Protein AF-A0A0G1RWK1-F1 (afdb_monomer_lite)

Foldseek 3Di:
DDDDDDDDDDDDDDDDDDDDPQVLLQVQLCCLPPVVCVQLVVADPVCSVVSVVLSVVLVVLCVVLVQDSVLSSDPVSVVVSCPPPDPVSVVVNVVSSVQNSCCSVVSHGDPPCDPLNVVCCVQQVLVVQVVVLVVVCVVLVQKDFQPVVVCPVVVVVVVVVVVVVPPDDDDDDDDDDDDDDDQQRMFGQAPVRDTFHAQDSSLVSVVCVVCVVVCVQVSLQQLRYKFKFQLRYQVVSLVVSLQVLCVVVVLPPDQAAQVVPVPDDDDLSQQKAFQWLAFDLPDGRNHHDSVVVLVVCVVVVPSRRSIWIWGAGDDPPDSAAGDAAFLDPPPPCSGPDDGWHAWAFLRVVSVLQVDCPHSCDLWDFADPRNVSRRQSRRCVGPVDGHQELPPVTHAKAWRSRMWGCCPPNSTIWIWIWHDDPSYIHTHTHGRHDGDSRYTTTIIHTD

Organism: NCBI:txid1619001

pLDDT: mean 76.54, std 19.72, range [26.8, 97.94]

Sequence (446 aa):
MSLFRSSLESSPSAIPAEVGGQRTSANLSEAIMDSVSSVRDSLPKEHRTHFETLRQEIIDFTKAHGIPKESLGSPDLLREATKKLSTQDLERLALLLERFEHLLTHKEPRREKSEALEYADEWYNLSERYAFQMNFLKTLGIYFLHERNKTFNERIANLKNLLGSLLPFGKKKREVPSASESMEDFFLLDVLGRKYSVPTLEQIAARLFERREELETKHDQGFTHLLFVPFAVETDLFMLAFGKFLQDRDMEKTLVSPVAYASTTRSVMSRLRYFPQSFDAKGGDRGKDKMDILKELSEQASSFLGWRILLLQTPHGQKRGFRGISKDGDQKKSFTRPELEVGKTPSEYLSLQRDETSPYDGESSMVLEDWICAFMIHYMETRSCLDDMESGGNAASYLTGVSLPGDFTGSQMVIAVKYAHQDIFFYCHSPHHKDEQIGARFVVEV

Secondary structure (DSSP, 8-state):
-------------------SSSSHHHHHHHHHHT-HHHHHHTS-GGGHHHHHHHHHHHHHHHHHTT--GGGGG-HHHHHHHHTTS-HHHHHHHHHHHHHHHHHHHHSS---PPPHHHHHHHHHH-HHHHHHHHHHHHHHHT-SEEGGGGGGHHHHHHHHHHHHTT-SS----PPP-------GGGEEEE-TT--EEEPPPHHHHHHHHHHTHHHHHHHHHTTEEEEEEE-TTS-HHHHHHHHHHHHHTTT--S-EE-GGGG--SSS-GGGG-EES-S---TTTS---B-HHHHHHHHHHTT-TTTT-EEEEEEPPTT-SSS-PPPBSSTTS---SSS---BS---HHHHHHTTT-TTSTTTT-EE--HHHHHHHHHHHHHHHSSPTTBTTSSSBPEEEEEEEEE--TTTSSPEEEEEEEETTEEEEEEE-TT---TTEEE-EEEE-

Structure (mmCIF, N/CA/C/O backbone):
data_AF-A0A0G1RWK1-F1
#
_entry.id   AF-A0A0G1RWK1-F1
#
loop_
_atom_site.group_PDB
_atom_site.id
_atom_site.type_symbol
_atom_site.label_atom_id
_atom_site.label_alt_id
_atom_site.label_comp_id
_atom_site.label_asym_id
_atom_site.label_entity_id
_atom_site.label_seq_id
_atom_site.pdbx_PDB_ins_code
_atom_site.Cartn_x
_atom_site.Cartn_y
_atom_site.Cartn_z
_atom_site.occupancy
_atom_site.B_iso_or_equiv
_atom_site.auth_seq_id
_atom_site.auth_comp_id
_atom_site.auth_asym_id
_atom_site.auth_atom_id
_atom_site.pdbx_PDB_model_num
ATOM 1 N N . MET A 1 1 ? -15.289 -66.095 73.369 1.00 37.22 1 MET A N 1
ATOM 2 C CA . MET A 1 1 ? -14.407 -64.908 73.303 1.00 37.22 1 MET A CA 1
ATOM 3 C C . MET A 1 1 ? -15.141 -63.908 72.402 1.00 37.22 1 MET A C 1
ATOM 5 O O . MET A 1 1 ? -15.491 -64.328 71.312 1.00 37.22 1 MET A O 1
ATOM 9 N N . SER A 1 2 ? -15.651 -62.741 72.838 1.00 26.94 2 SER A N 1
ATOM 10 C CA . SER A 1 2 ? -14.989 -61.624 73.568 1.00 26.94 2 SER A CA 1
ATOM 11 C C . SER A 1 2 ? -13.740 -61.154 72.803 1.00 26.94 2 SER A C 1
ATOM 13 O O . SER A 1 2 ? -12.912 -62.012 72.540 1.00 26.94 2 SER A O 1
ATOM 15 N N . LEU A 1 3 ? -13.477 -59.898 72.417 1.00 29.84 3 LEU A N 1
ATOM 16 C CA . LEU A 1 3 ? -14.094 -58.560 72.594 1.00 29.84 3 LEU A CA 1
ATOM 17 C C . LEU A 1 3 ? -13.882 -57.748 71.265 1.00 29.84 3 LEU A C 1
ATOM 19 O O . LEU A 1 3 ? -13.177 -58.244 70.393 1.00 29.84 3 LEU A O 1
ATOM 23 N N . PHE A 1 4 ? -14.398 -56.535 70.990 1.00 31.11 4 PHE A N 1
ATOM 24 C CA . PHE A 1 4 ? -15.187 -55.586 71.801 1.00 31.11 4 PHE A CA 1
ATOM 25 C C . PHE A 1 4 ? -16.308 -54.848 70.993 1.00 31.11 4 PHE A C 1
ATOM 27 O O . PHE A 1 4 ? -17.211 -55.508 70.488 1.00 31.11 4 PHE A O 1
ATOM 34 N N . ARG A 1 5 ? -16.330 -53.496 70.973 1.00 28.97 5 ARG A N 1
ATOM 35 C CA . ARG A 1 5 ? -17.403 -52.552 70.572 1.00 28.97 5 ARG A CA 1
ATOM 36 C C . ARG A 1 5 ? -16.883 -51.091 70.686 1.00 28.97 5 ARG A C 1
ATOM 38 O O . ARG A 1 5 ? -16.093 -50.844 71.589 1.00 28.97 5 ARG A O 1
ATOM 45 N N . SER A 1 6 ? -17.475 -50.141 69.938 1.00 29.56 6 SER A N 1
ATOM 46 C CA . SER A 1 6 ? -17.507 -48.662 70.179 1.00 29.56 6 SER A CA 1
ATOM 47 C C . SER A 1 6 ? -16.246 -47.818 69.856 1.00 29.56 6 SER A C 1
ATOM 49 O O . SER A 1 6 ? -15.143 -48.335 69.960 1.00 29.56 6 SER A O 1
ATOM 51 N N . SER A 1 7 ? -16.329 -46.525 69.475 1.00 29.58 7 SER A N 1
ATOM 52 C CA . SER A 1 7 ? -17.454 -45.556 69.555 1.00 29.58 7 SER A CA 1
ATOM 53 C C . SER A 1 7 ? -17.496 -44.466 68.455 1.00 29.58 7 SER A C 1
ATOM 55 O O . SER A 1 7 ? -16.452 -44.032 67.994 1.00 29.58 7 SER A O 1
ATOM 57 N N . LEU A 1 8 ? -18.721 -44.000 68.149 1.00 31.70 8 LEU A N 1
ATOM 58 C CA . LEU A 1 8 ? -19.184 -42.612 67.881 1.00 31.70 8 LEU A CA 1
ATOM 59 C C . LEU A 1 8 ? -18.232 -41.562 67.254 1.00 31.70 8 LEU A C 1
ATOM 61 O O . LEU A 1 8 ? -17.250 -41.198 67.886 1.00 31.70 8 LEU A O 1
ATOM 65 N N . GLU A 1 9 ? -18.664 -40.918 66.154 1.00 26.88 9 GLU A N 1
ATOM 66 C CA . GLU A 1 9 ? -19.095 -39.495 66.156 1.00 26.88 9 GLU A CA 1
ATOM 67 C C . GLU A 1 9 ? -19.839 -39.089 64.852 1.00 26.88 9 GLU A C 1
ATOM 69 O O . GLU A 1 9 ? -20.185 -39.951 64.044 1.00 26.88 9 GLU A O 1
ATOM 74 N N . SER A 1 10 ? -20.237 -37.815 64.733 1.00 26.80 10 SER A N 1
ATOM 75 C CA . SER A 1 10 ? -21.417 -37.310 63.999 1.00 26.80 10 SER A CA 1
ATOM 76 C C . SER A 1 10 ? -21.274 -36.964 62.501 1.00 26.80 10 SER A C 1
ATOM 78 O O . SER A 1 10 ? -20.218 -36.561 62.025 1.00 26.80 10 SER A O 1
ATOM 80 N N . SER A 1 11 ? -22.414 -36.989 61.794 1.00 29.75 11 SER A N 1
ATOM 81 C CA . SER A 1 11 ? -22.696 -36.320 60.501 1.00 29.75 11 SER A CA 1
ATOM 82 C C . SER A 1 11 ? -22.632 -34.772 60.598 1.00 29.75 11 SER A C 1
ATOM 84 O O . SER A 1 11 ? -22.512 -34.267 61.716 1.00 29.75 11 SER A O 1
ATOM 86 N N . PRO A 1 12 ? -22.879 -33.982 59.520 1.00 47.47 12 PRO A N 1
ATOM 87 C CA . PRO A 1 12 ? -22.968 -34.303 58.083 1.00 47.47 12 PRO A CA 1
ATOM 88 C C . PRO A 1 12 ? -22.098 -33.377 57.184 1.00 47.47 12 PRO A C 1
ATOM 90 O O . PRO A 1 12 ? -21.631 -32.331 57.621 1.00 47.47 12 PRO A O 1
ATOM 93 N N . SER A 1 13 ? -21.975 -33.677 55.885 1.00 27.91 13 SER A N 1
ATOM 94 C CA . SER A 1 13 ? -21.728 -32.644 54.857 1.00 27.91 13 SER A CA 1
ATOM 95 C C . SER A 1 13 ? -22.240 -33.094 53.484 1.00 27.91 13 SER A C 1
ATOM 97 O O . SER A 1 13 ? -22.398 -34.291 53.246 1.00 27.91 13 SER A O 1
ATOM 99 N N . ALA A 1 14 ? -22.559 -32.142 52.607 1.00 30.50 14 ALA A N 1
ATOM 100 C CA . ALA A 1 14 ? -23.349 -32.356 51.396 1.00 30.50 14 ALA A CA 1
ATOM 101 C C . ALA A 1 14 ? -22.832 -31.523 50.205 1.00 30.50 14 ALA A C 1
ATOM 103 O O . ALA A 1 14 ? -22.199 -30.496 50.432 1.00 30.50 14 ALA A O 1
ATOM 104 N N . ILE A 1 15 ? -23.256 -31.905 48.981 1.00 34.19 15 ILE A N 1
ATOM 105 C CA . ILE A 1 15 ? -23.382 -31.043 47.772 1.00 34.19 15 ILE A CA 1
ATOM 106 C C . ILE A 1 15 ? -22.037 -30.662 47.072 1.00 34.19 15 ILE A C 1
ATOM 108 O O . ILE A 1 15 ? -21.064 -30.357 47.753 1.00 34.19 15 ILE A O 1
ATOM 112 N N . PRO A 1 16 ? -21.950 -30.576 45.717 1.00 42.72 16 PRO A N 1
ATOM 113 C CA . PRO A 1 16 ? -22.636 -31.344 44.662 1.00 42.72 16 PRO A CA 1
ATOM 114 C C . PRO A 1 16 ? -21.726 -31.625 43.421 1.00 42.72 16 PRO A C 1
ATOM 116 O O . PRO A 1 16 ? -20.505 -31.499 43.471 1.00 42.72 16 PRO A O 1
ATOM 119 N N . ALA A 1 17 ? -22.343 -31.957 42.281 1.00 37.06 17 ALA A N 1
ATOM 120 C CA . ALA A 1 17 ? -21.730 -31.995 40.949 1.00 37.06 17 ALA A CA 1
ATOM 121 C C . ALA A 1 17 ? -21.925 -30.680 40.142 1.00 37.06 17 ALA A C 1
ATOM 123 O O . ALA A 1 17 ? -22.634 -29.779 40.579 1.00 37.06 17 ALA A O 1
ATOM 124 N N . GLU A 1 18 ? -21.302 -30.630 38.955 1.00 42.88 18 GLU A N 1
ATOM 125 C CA . GLU A 1 18 ? -21.650 -29.838 37.751 1.00 42.88 18 GLU A CA 1
ATOM 126 C C . GLU A 1 18 ? -22.002 -28.336 37.875 1.00 42.88 18 GLU A C 1
ATOM 128 O O . GLU A 1 18 ? -23.129 -27.961 38.180 1.00 42.88 18 GLU A O 1
ATOM 133 N N . VAL A 1 19 ? -21.089 -27.457 37.425 1.00 36.59 19 VAL A N 1
ATOM 134 C CA . VAL A 1 19 ? -21.433 -26.103 36.933 1.00 36.59 19 VAL A CA 1
ATOM 135 C C . VAL A 1 19 ? -20.525 -25.724 35.756 1.00 36.59 19 VAL A C 1
ATOM 137 O O . VAL A 1 19 ? -19.339 -25.474 35.957 1.00 36.59 19 VAL A O 1
ATOM 140 N N . GLY A 1 20 ? -21.078 -25.642 34.538 1.00 32.88 20 GLY A N 1
ATOM 141 C CA . GLY A 1 20 ? -20.310 -25.292 33.327 1.00 32.88 20 GLY A CA 1
ATOM 142 C C . GLY A 1 20 ? -20.990 -24.357 32.315 1.00 32.88 20 GLY A C 1
ATOM 143 O O . GLY A 1 20 ? -20.284 -23.687 31.572 1.00 32.88 20 GLY A O 1
ATOM 144 N N . GLY A 1 21 ? -22.328 -24.266 32.288 1.00 31.77 21 GLY A N 1
ATOM 145 C CA . GLY A 1 21 ? -23.060 -23.548 31.223 1.00 31.77 21 GLY A CA 1
ATOM 146 C C . GLY A 1 21 ? -24.027 -22.442 31.665 1.00 31.77 21 GLY A C 1
ATOM 147 O O . GLY A 1 21 ? -24.703 -21.872 30.820 1.00 31.77 21 GLY A O 1
ATOM 148 N N . GLN A 1 22 ? -24.134 -22.144 32.966 1.00 38.53 22 GLN A N 1
ATOM 149 C CA . GLN A 1 22 ? -25.259 -21.366 33.523 1.00 38.53 22 GLN A CA 1
ATOM 150 C C . GLN A 1 22 ? -24.870 -20.031 34.194 1.00 38.53 22 GLN A C 1
ATOM 152 O O . GLN A 1 22 ? -25.701 -19.413 34.852 1.00 38.53 22 GLN A O 1
ATOM 157 N N . ARG A 1 23 ? -23.607 -19.589 34.079 1.00 44.41 23 ARG A N 1
ATOM 158 C CA . ARG A 1 23 ? -23.074 -18.443 34.852 1.00 44.41 23 ARG A CA 1
ATOM 159 C C . ARG A 1 23 ? -23.030 -17.092 34.126 1.00 44.41 23 ARG A C 1
ATOM 161 O O . ARG A 1 23 ? -22.941 -16.077 34.805 1.00 44.41 23 ARG A O 1
ATOM 168 N N . THR A 1 24 ? -23.092 -17.038 32.795 1.00 51.19 24 THR A N 1
ATOM 169 C CA . THR A 1 24 ? -22.916 -15.772 32.051 1.00 51.19 24 THR A CA 1
ATOM 170 C C . THR A 1 24 ? -24.090 -14.806 32.232 1.00 51.19 24 THR A C 1
ATOM 172 O O . THR A 1 24 ? -23.869 -13.656 32.605 1.00 51.19 24 THR A O 1
ATOM 175 N N . SER A 1 25 ? -25.338 -15.266 32.081 1.00 50.44 25 SER A N 1
ATOM 176 C CA . SER A 1 25 ? -26.524 -14.405 32.255 1.00 50.44 25 SER A CA 1
ATOM 177 C C . SER A 1 25 ? -26.704 -13.912 33.695 1.00 50.44 25 SER A C 1
ATOM 179 O O . SER A 1 25 ? -27.072 -12.759 33.904 1.00 50.44 25 SER A O 1
ATOM 181 N N . ALA A 1 26 ? -26.388 -14.750 34.690 1.00 53.44 26 ALA A N 1
ATOM 182 C CA . ALA A 1 26 ? -26.468 -14.387 36.105 1.00 53.44 26 ALA A CA 1
ATOM 183 C C . ALA A 1 26 ? -25.524 -13.219 36.448 1.00 53.44 26 ALA A C 1
ATOM 185 O O . ALA A 1 26 ? -25.958 -12.230 37.046 1.00 53.44 26 ALA A O 1
ATOM 186 N N . ASN A 1 27 ? -24.270 -13.291 35.983 1.00 63.22 27 ASN A N 1
ATOM 187 C CA . ASN A 1 27 ? -23.282 -12.222 36.143 1.00 63.22 27 ASN A CA 1
ATOM 188 C C . ASN A 1 27 ? -23.735 -10.911 35.472 1.00 63.22 27 ASN A C 1
ATOM 190 O O . ASN A 1 27 ? -23.476 -9.831 36.002 1.00 63.22 27 ASN A O 1
ATOM 194 N N . LEU A 1 28 ? -24.424 -10.997 34.326 1.00 64.12 28 LEU A N 1
ATOM 195 C CA . LEU A 1 28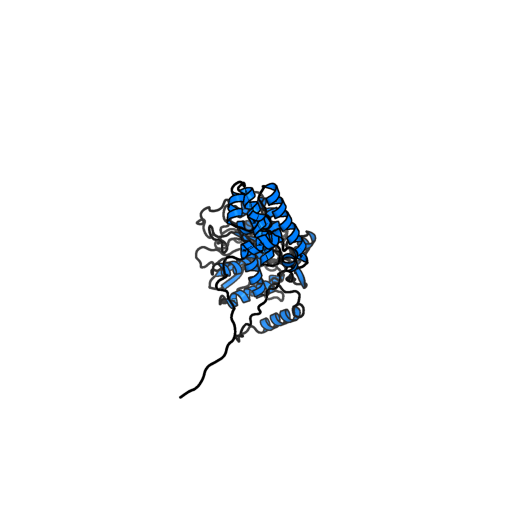 ? -24.951 -9.835 33.607 1.00 64.12 28 LEU A CA 1
ATOM 196 C C . LEU A 1 28 ? -26.038 -9.119 34.426 1.00 64.12 28 LEU A C 1
ATOM 198 O O . LEU A 1 28 ? -25.948 -7.909 34.634 1.00 64.12 28 LEU A O 1
ATOM 202 N N . SER A 1 29 ? -27.019 -9.856 34.967 1.00 65.19 29 SER A N 1
ATOM 203 C CA . SER A 1 29 ? -28.018 -9.274 35.877 1.00 65.19 29 SER A CA 1
ATOM 204 C C . SER A 1 29 ? -27.398 -8.677 37.130 1.00 65.19 29 SER A C 1
ATOM 206 O O . SER A 1 29 ? -27.769 -7.574 37.519 1.00 65.19 29 SER A O 1
ATOM 208 N N . GLU A 1 30 ? -26.455 -9.379 37.759 1.00 68.56 30 GLU A N 1
ATOM 209 C CA . GLU A 1 30 ? -25.844 -8.931 39.008 1.00 68.56 30 GLU A CA 1
ATOM 210 C C . GLU A 1 30 ? -25.069 -7.610 38.818 1.00 68.56 30 GLU A C 1
ATOM 212 O O . GLU A 1 30 ? -25.169 -6.706 39.654 1.00 68.56 30 GLU A O 1
ATOM 217 N N . ALA A 1 31 ? -24.371 -7.469 37.684 1.00 65.69 31 ALA A N 1
ATOM 218 C CA . ALA A 1 31 ? -23.640 -6.265 37.295 1.00 65.69 31 ALA A CA 1
ATOM 219 C C . ALA A 1 31 ? -24.547 -5.074 36.922 1.00 65.69 31 ALA A C 1
ATOM 221 O O . ALA A 1 31 ? -24.179 -3.922 37.160 1.00 65.69 31 ALA A O 1
ATOM 222 N N . ILE A 1 32 ? -25.722 -5.328 36.333 1.00 67.94 32 ILE A N 1
ATOM 223 C CA . ILE A 1 32 ? -26.672 -4.272 35.947 1.00 67.94 32 ILE A CA 1
ATOM 224 C C . ILE A 1 32 ? -27.522 -3.827 37.146 1.00 67.94 32 ILE A C 1
ATOM 226 O O . ILE A 1 32 ? -27.751 -2.626 37.318 1.00 67.94 32 ILE A O 1
ATOM 230 N N . MET A 1 33 ? -27.977 -4.763 37.980 1.00 65.56 33 MET A N 1
ATOM 231 C CA . MET A 1 33 ? -28.995 -4.514 39.004 1.00 65.56 33 MET A CA 1
ATOM 232 C C . MET A 1 33 ? -28.402 -3.982 40.316 1.00 65.56 33 MET A C 1
ATOM 234 O O . MET A 1 33 ? -28.558 -2.790 40.586 1.00 65.56 33 MET A O 1
ATOM 238 N N . ASP A 1 34 ? -27.699 -4.821 41.092 1.00 57.94 34 ASP A N 1
ATOM 239 C CA . ASP A 1 34 ? -27.530 -4.587 42.540 1.00 57.94 34 ASP A CA 1
ATOM 240 C C . ASP A 1 34 ? -26.094 -4.722 43.104 1.00 57.94 34 ASP A C 1
ATOM 242 O O . ASP A 1 34 ? -25.766 -4.048 44.080 1.00 57.94 34 ASP A O 1
ATOM 246 N N . SER A 1 35 ? -25.189 -5.516 42.513 1.00 54.22 35 SER A N 1
ATOM 247 C CA . SER A 1 35 ? -23.839 -5.785 43.079 1.00 54.22 35 SER A CA 1
ATOM 248 C C . SER A 1 35 ? -22.763 -4.856 42.493 1.00 54.22 35 SER A C 1
ATOM 250 O O . SER A 1 35 ? -21.649 -5.257 42.150 1.00 54.22 35 SER A O 1
ATOM 252 N N . VAL A 1 36 ? -23.114 -3.576 42.332 1.00 63.34 36 VAL A N 1
ATOM 253 C CA . VAL A 1 36 ? -22.381 -2.618 41.481 1.00 63.34 36 VAL A CA 1
ATOM 254 C C . VAL A 1 36 ? -20.925 -2.422 41.920 1.00 63.34 36 VAL A C 1
ATOM 256 O O . VAL A 1 36 ? -20.041 -2.307 41.075 1.00 63.34 36 VAL A O 1
ATOM 259 N N . SER A 1 37 ? -20.645 -2.405 43.228 1.00 68.06 37 SER A N 1
ATOM 260 C CA . SER A 1 37 ? -19.290 -2.170 43.743 1.00 68.06 37 SER A CA 1
ATOM 261 C C . SER A 1 37 ? -18.316 -3.283 43.363 1.00 68.06 37 SER A C 1
ATOM 263 O O . SER A 1 37 ? -17.265 -2.983 42.812 1.00 68.06 37 SER A O 1
ATOM 265 N N . SER A 1 38 ? -18.655 -4.554 43.592 1.00 78.25 38 SER A N 1
ATOM 266 C CA . SER A 1 38 ? -17.736 -5.681 43.370 1.00 78.25 38 SER A CA 1
ATOM 267 C C . SER A 1 38 ? -17.319 -5.807 41.898 1.00 78.25 38 SER A C 1
ATOM 269 O O . SER A 1 38 ? -16.130 -5.923 41.586 1.00 78.25 38 SER A O 1
ATOM 271 N N . VAL A 1 39 ? -18.285 -5.698 40.982 1.00 82.00 39 VAL A N 1
ATOM 272 C CA . VAL A 1 39 ? -18.059 -5.827 39.539 1.00 82.00 39 VAL A CA 1
ATOM 273 C C . VAL A 1 39 ? -17.302 -4.619 38.989 1.00 82.00 39 VAL A C 1
ATOM 275 O O . VAL A 1 39 ? -16.271 -4.798 38.337 1.00 82.00 39 VAL A O 1
ATOM 278 N N . ARG A 1 40 ? -17.743 -3.393 39.301 1.00 85.25 40 ARG A N 1
ATOM 279 C CA . ARG A 1 40 ? -17.059 -2.155 38.893 1.00 85.25 40 ARG A CA 1
ATOM 280 C C . ARG A 1 40 ? -15.654 -2.068 39.479 1.00 85.25 40 ARG A C 1
ATOM 282 O O . ARG A 1 40 ? -14.728 -1.625 38.804 1.00 85.25 40 ARG A O 1
ATOM 289 N N . ASP A 1 41 ? -15.468 -2.483 40.729 1.00 85.69 41 ASP A N 1
ATOM 290 C CA . ASP A 1 41 ? -14.164 -2.408 41.380 1.00 85.69 41 ASP A CA 1
ATOM 291 C C . ASP A 1 41 ? -13.190 -3.490 40.877 1.00 85.69 41 ASP A C 1
ATOM 293 O O . ASP A 1 41 ? -11.979 -3.296 40.996 1.00 85.69 41 ASP A O 1
ATOM 297 N N . SER A 1 42 ? -13.691 -4.538 40.200 1.00 87.62 42 SER A N 1
ATOM 298 C CA . SER A 1 42 ? -12.880 -5.479 39.405 1.00 87.62 42 SER A CA 1
ATOM 299 C C . SER A 1 42 ? -12.316 -4.888 38.101 1.00 87.62 42 SER A C 1
ATOM 301 O O . SER A 1 42 ? -11.447 -5.507 37.488 1.00 87.62 42 SER A O 1
ATOM 303 N N . LEU A 1 43 ? -12.795 -3.715 37.664 1.00 86.81 43 LEU A N 1
ATOM 304 C CA . LEU A 1 43 ? -12.312 -3.033 36.460 1.00 86.81 43 LEU A CA 1
ATOM 305 C C . LEU A 1 43 ? -11.154 -2.059 36.774 1.00 86.81 43 LEU A C 1
ATOM 307 O O . LEU A 1 43 ? -11.176 -1.388 37.823 1.00 86.81 43 LEU A O 1
ATOM 311 N N . PRO A 1 44 ? -10.183 -1.909 35.845 1.00 88.06 44 PRO A N 1
ATOM 312 C CA . PRO A 1 44 ? -9.196 -0.830 35.856 1.00 88.06 44 PRO A CA 1
ATOM 313 C C . PRO A 1 44 ? -9.858 0.532 36.066 1.00 88.06 44 PRO A C 1
ATOM 315 O O . PRO A 1 44 ? -10.939 0.798 35.538 1.00 88.06 44 PRO A O 1
ATOM 318 N N . LYS A 1 45 ? -9.222 1.410 36.855 1.00 86.38 45 LYS A N 1
ATOM 319 C CA . LYS A 1 45 ? -9.824 2.689 37.283 1.00 86.38 45 LYS A CA 1
ATOM 320 C C . LYS A 1 45 ? -10.270 3.561 36.108 1.00 86.38 45 LYS A C 1
ATOM 322 O O . LYS A 1 45 ? -11.348 4.143 36.176 1.00 86.38 45 LYS A O 1
ATOM 327 N N . GLU A 1 46 ? -9.475 3.597 35.045 1.00 84.56 46 GLU A N 1
ATOM 328 C CA . GLU A 1 46 ? -9.743 4.315 33.792 1.00 84.56 46 GLU A CA 1
ATOM 329 C C . GLU A 1 46 ? -11.005 3.854 33.042 1.00 84.56 46 GLU A C 1
ATOM 331 O O . GLU A 1 46 ? -11.605 4.640 32.314 1.00 84.56 46 GLU A O 1
ATOM 336 N N . HIS A 1 47 ? -11.473 2.622 33.261 1.00 85.62 47 HIS A N 1
ATOM 337 C CA . HIS A 1 47 ? -12.640 2.063 32.569 1.00 85.62 47 HIS A CA 1
ATOM 338 C C . HIS A 1 47 ? -13.929 2.086 33.403 1.00 85.62 47 HIS A C 1
ATOM 340 O O . HIS A 1 47 ? -15.010 1.801 32.886 1.00 85.62 47 HIS A O 1
ATOM 346 N N . ARG A 1 48 ? -13.856 2.481 34.681 1.00 88.94 48 ARG A N 1
ATOM 347 C CA . ARG A 1 48 ? -15.027 2.542 35.576 1.00 88.94 48 ARG A CA 1
ATOM 348 C C . ARG A 1 48 ? -16.064 3.568 35.126 1.00 88.94 48 ARG A C 1
ATOM 350 O O . ARG A 1 48 ? -17.254 3.313 35.259 1.00 88.94 48 ARG A O 1
ATOM 357 N N . THR A 1 49 ? -15.631 4.691 34.552 1.00 85.38 49 THR A N 1
ATOM 358 C CA . THR A 1 49 ? -16.543 5.691 33.974 1.00 85.38 49 THR A CA 1
ATOM 359 C C . THR A 1 49 ? -17.309 5.111 32.786 1.00 85.38 49 THR A C 1
ATOM 361 O O . THR A 1 49 ? -18.522 5.259 32.720 1.00 85.38 49 THR A O 1
ATOM 364 N N . HIS A 1 50 ? -16.624 4.382 31.897 1.00 84.19 50 HIS A N 1
ATOM 365 C CA . HIS A 1 50 ? -17.249 3.741 30.738 1.00 84.19 50 HIS A CA 1
ATOM 366 C C . HIS A 1 50 ? -18.250 2.647 31.153 1.00 84.19 50 HIS A C 1
ATOM 368 O O . HIS A 1 50 ? -19.328 2.556 30.572 1.00 84.19 50 HIS A O 1
ATOM 374 N N . PHE A 1 51 ? -17.947 1.880 32.209 1.00 90.50 51 PHE A N 1
ATOM 375 C CA . PHE A 1 51 ? -18.888 0.926 32.809 1.00 90.50 51 PHE A CA 1
ATOM 376 C C . PHE A 1 51 ? -20.199 1.587 33.257 1.00 90.50 51 PHE A C 1
ATOM 378 O O . PHE A 1 51 ? -21.272 1.111 32.890 1.00 90.50 51 PHE A O 1
ATOM 385 N N . GLU A 1 52 ? -20.128 2.686 34.016 1.00 88.50 52 GLU A N 1
ATOM 386 C CA . GLU A 1 52 ? -21.333 3.387 34.486 1.00 88.50 52 GLU A CA 1
ATOM 387 C C . GLU A 1 52 ? -22.109 4.026 33.322 1.00 88.50 52 GLU A C 1
ATOM 389 O O . GLU A 1 52 ? -23.336 3.949 33.302 1.00 88.50 52 GLU A O 1
ATOM 394 N N . THR A 1 53 ? -21.419 4.590 32.319 1.00 86.56 53 THR A N 1
ATOM 395 C CA . THR A 1 53 ? -22.053 5.119 31.096 1.00 86.56 53 THR A CA 1
ATOM 396 C C . THR A 1 53 ? -22.849 4.035 30.375 1.00 86.56 53 THR A C 1
ATOM 398 O O . THR A 1 53 ? -24.039 4.209 30.123 1.00 86.56 53 THR A O 1
ATOM 401 N N . LEU A 1 54 ? -22.229 2.888 30.099 1.00 87.44 54 LEU A N 1
ATOM 402 C CA . LEU A 1 54 ? -22.859 1.828 29.317 1.00 87.44 54 LEU A CA 1
ATOM 403 C C . LEU A 1 54 ? -23.987 1.119 30.081 1.00 87.44 54 LEU A C 1
ATOM 405 O O . LEU A 1 54 ? -25.023 0.773 29.512 1.00 87.44 54 LEU A O 1
ATOM 409 N N . ARG A 1 55 ? -23.825 0.972 31.401 1.00 89.19 55 ARG A N 1
ATOM 410 C CA . ARG A 1 55 ? -24.891 0.526 32.303 1.00 89.19 55 ARG A CA 1
ATOM 411 C C . ARG A 1 55 ? -26.086 1.483 32.266 1.00 89.19 55 ARG A C 1
ATOM 413 O O . ARG A 1 55 ? -27.228 1.026 32.227 1.00 89.19 55 ARG A O 1
ATOM 420 N N . GLN A 1 56 ? -25.838 2.793 32.267 1.00 88.25 56 GLN A N 1
ATOM 421 C CA . GLN A 1 56 ? -26.893 3.800 32.198 1.00 88.25 56 GLN A CA 1
ATOM 422 C C . GLN A 1 56 ? -27.599 3.791 30.830 1.00 88.25 56 GLN A C 1
ATOM 424 O O . GLN A 1 56 ? -28.826 3.819 30.803 1.00 88.25 56 GLN A O 1
ATOM 429 N N . GLU A 1 57 ? -26.870 3.625 29.719 1.00 89.00 57 GLU A N 1
ATOM 430 C CA . GLU A 1 57 ? -27.454 3.446 28.377 1.00 89.00 57 GLU A CA 1
ATOM 431 C C . GLU A 1 57 ? -28.429 2.252 28.319 1.00 89.00 57 GLU A C 1
ATOM 433 O O . GLU A 1 57 ? -29.532 2.384 27.787 1.00 89.00 57 GLU A O 1
ATOM 438 N N . ILE A 1 58 ? -28.076 1.106 28.920 1.00 88.94 58 ILE A N 1
ATOM 439 C CA . ILE A 1 58 ? -28.958 -0.076 29.008 1.00 88.94 58 ILE A CA 1
ATOM 440 C C . ILE A 1 58 ? -30.198 0.206 29.879 1.00 88.94 58 ILE A C 1
ATOM 442 O O . ILE A 1 58 ? -31.314 -0.199 29.533 1.00 88.94 58 ILE A O 1
ATOM 446 N N . ILE A 1 59 ? -30.033 0.910 31.003 1.00 87.88 59 ILE A N 1
ATOM 447 C CA . ILE A 1 59 ? -31.141 1.288 31.897 1.00 87.88 59 ILE A CA 1
ATOM 448 C C . ILE A 1 59 ? -32.109 2.255 31.202 1.00 87.88 59 ILE A C 1
ATOM 450 O O . ILE A 1 59 ? -33.325 2.087 31.312 1.00 87.88 59 ILE A O 1
ATOM 454 N N . ASP A 1 60 ? -31.596 3.245 30.476 1.00 88.94 60 ASP A N 1
ATOM 455 C CA . ASP A 1 60 ? -32.423 4.230 29.783 1.00 88.94 60 ASP A CA 1
ATOM 456 C C . ASP A 1 60 ? -33.108 3.629 28.551 1.00 88.94 60 ASP A C 1
ATOM 458 O O . ASP A 1 60 ? -34.293 3.889 28.336 1.00 88.94 60 ASP A O 1
ATOM 462 N N . PHE A 1 61 ? -32.430 2.745 27.810 1.00 90.94 61 PHE A N 1
ATOM 463 C CA . PHE A 1 61 ? -33.043 1.964 26.734 1.00 90.94 61 PHE A CA 1
ATOM 464 C C . PHE A 1 61 ? -34.195 1.092 27.261 1.00 90.94 61 PHE A C 1
ATOM 466 O O . PHE A 1 61 ? -35.329 1.203 26.793 1.00 90.94 61 PHE A O 1
ATOM 473 N N . THR A 1 62 ? -33.951 0.257 28.277 1.00 90.25 62 THR A N 1
ATOM 474 C CA . THR A 1 62 ? -35.000 -0.628 28.822 1.00 90.25 62 THR A CA 1
ATOM 475 C C . THR A 1 62 ? -36.192 0.155 29.366 1.00 90.25 62 THR A C 1
ATOM 477 O O . THR A 1 62 ? -37.338 -0.207 29.097 1.00 90.25 62 THR A O 1
ATOM 480 N N . LYS A 1 63 ? -35.944 1.289 30.032 1.00 91.19 63 LYS A N 1
ATOM 481 C CA . LYS A 1 63 ? -36.990 2.210 30.489 1.00 91.19 63 LYS A CA 1
ATOM 482 C C . LYS A 1 63 ? -37.784 2.830 29.333 1.00 91.19 63 LYS A C 1
ATOM 484 O O . LYS A 1 63 ? -39.007 2.902 29.433 1.00 91.19 63 LYS A O 1
ATOM 489 N N . ALA A 1 64 ? -37.126 3.262 28.254 1.00 91.81 64 ALA A N 1
ATOM 490 C CA . ALA A 1 64 ? -37.784 3.867 27.093 1.00 91.81 64 ALA A CA 1
ATOM 491 C C . ALA A 1 64 ? -38.710 2.883 26.358 1.00 91.81 64 ALA A C 1
ATOM 493 O O . ALA A 1 64 ? -39.797 3.268 25.930 1.00 91.81 64 ALA A O 1
ATOM 494 N N . HIS A 1 65 ? -38.318 1.609 26.272 1.00 92.19 65 HIS A N 1
ATOM 495 C CA . HIS A 1 65 ? -39.094 0.559 25.603 1.00 92.19 65 HIS A CA 1
ATOM 496 C C . HIS A 1 65 ? -40.017 -0.244 26.544 1.00 92.19 65 HIS A C 1
ATOM 498 O O . HIS A 1 65 ? -40.646 -1.211 26.115 1.00 92.19 65 HIS A O 1
ATOM 504 N N . GLY A 1 66 ? -40.132 0.143 27.822 1.00 91.81 66 GLY A N 1
ATOM 505 C CA . GLY A 1 66 ? -41.013 -0.520 28.793 1.00 91.81 66 GLY A CA 1
ATOM 506 C C . GLY A 1 66 ? -40.601 -1.954 29.153 1.00 91.81 66 GLY A C 1
ATOM 507 O O . GLY A 1 66 ? -41.447 -2.749 29.559 1.00 91.81 66 GLY A O 1
ATOM 508 N N . ILE A 1 67 ? -39.319 -2.289 28.994 1.00 89.81 67 ILE A N 1
ATOM 509 C CA . ILE A 1 67 ? -38.745 -3.594 29.334 1.00 89.81 67 ILE A CA 1
ATOM 510 C C . ILE A 1 67 ? -38.516 -3.636 30.856 1.00 89.81 67 ILE A C 1
ATOM 512 O O . ILE A 1 67 ? -37.759 -2.804 31.367 1.00 89.81 67 ILE A O 1
ATOM 516 N N . PRO A 1 68 ? -39.132 -4.576 31.601 1.00 87.75 68 PRO A N 1
ATOM 517 C CA . PRO A 1 68 ? -38.848 -4.763 33.022 1.00 87.75 68 PRO A CA 1
ATOM 518 C C . PRO A 1 68 ? -37.366 -5.082 33.226 1.00 87.75 68 PRO A C 1
ATOM 520 O O . PRO A 1 68 ? -36.794 -5.887 32.489 1.00 87.75 68 PRO A O 1
ATOM 523 N N . LYS A 1 69 ? -36.717 -4.467 34.218 1.00 81.12 69 LYS A N 1
ATOM 524 C CA . LYS A 1 69 ? -35.269 -4.644 34.426 1.00 81.12 69 LYS A CA 1
ATOM 525 C C . LYS A 1 69 ? -34.908 -6.092 34.762 1.00 81.12 69 LYS A C 1
ATOM 527 O O . LYS A 1 69 ? -33.850 -6.583 34.383 1.00 81.12 69 LYS A O 1
ATOM 532 N N . GLU A 1 70 ? -35.827 -6.783 35.424 1.00 82.19 70 GLU A N 1
ATOM 533 C CA . GLU A 1 70 ? -35.764 -8.192 35.801 1.00 82.19 70 GLU A CA 1
ATOM 534 C C . GLU A 1 70 ? -35.631 -9.100 34.566 1.00 82.19 70 GLU A C 1
ATOM 536 O O . GLU A 1 70 ? -35.020 -10.168 34.642 1.00 82.19 70 GLU A O 1
ATOM 541 N N . SER A 1 71 ? -36.136 -8.659 33.406 1.00 84.94 71 SER A N 1
ATOM 542 C CA . SER A 1 71 ? -36.003 -9.380 32.139 1.00 84.94 71 SER A CA 1
ATOM 543 C C . SER A 1 71 ? -34.553 -9.513 31.678 1.00 84.94 71 SER A C 1
ATOM 545 O O . SER A 1 71 ? -34.236 -10.496 31.020 1.00 84.94 71 SER A O 1
ATOM 547 N N . LEU A 1 72 ? -33.653 -8.592 32.048 1.00 79.81 72 LEU A N 1
ATOM 548 C CA . LEU A 1 72 ? -32.235 -8.649 31.661 1.00 79.81 72 LEU A CA 1
ATOM 549 C C . LEU A 1 72 ? -31.478 -9.838 32.286 1.00 79.81 72 LEU A C 1
ATOM 551 O O . LEU A 1 72 ? -30.424 -10.215 31.782 1.00 79.81 72 LEU A O 1
ATOM 555 N N . GLY A 1 73 ? -31.998 -10.438 33.365 1.00 73.00 73 GLY A N 1
ATOM 556 C CA . GLY A 1 73 ? -31.361 -11.568 34.057 1.00 73.00 73 GLY A CA 1
ATOM 557 C C . GLY A 1 73 ? -31.735 -12.959 33.550 1.00 73.00 73 GLY A C 1
ATOM 558 O O . GLY A 1 73 ? -31.139 -13.947 33.981 1.00 73.00 73 GLY A O 1
ATOM 559 N N . SER A 1 74 ? -32.708 -13.068 32.643 1.00 79.00 74 SER A N 1
ATOM 560 C CA . SER A 1 74 ? -33.163 -14.351 32.104 1.00 79.00 74 SER A CA 1
ATOM 561 C C . SER A 1 74 ? -33.321 -14.268 30.585 1.00 79.00 74 SER A C 1
ATOM 563 O O . SER A 1 74 ? -34.125 -13.460 30.118 1.00 79.00 74 SER A O 1
ATOM 565 N N . PRO A 1 75 ? -32.628 -15.117 29.799 1.00 73.56 75 PRO A N 1
ATOM 566 C CA . PRO A 1 75 ? -32.773 -15.146 28.343 1.00 73.56 75 PRO A CA 1
ATOM 567 C C . PRO A 1 75 ? -34.223 -15.326 27.874 1.00 73.56 75 PRO A C 1
ATOM 569 O O . PRO A 1 75 ? -34.616 -14.736 26.869 1.00 73.56 75 PRO A O 1
ATOM 572 N N . ASP A 1 76 ? -35.031 -16.089 28.616 1.00 76.00 76 ASP A N 1
ATOM 573 C CA . ASP A 1 76 ? -36.442 -16.314 28.295 1.00 76.00 76 ASP A CA 1
ATOM 574 C C . ASP A 1 76 ? -37.286 -15.060 28.558 1.00 76.00 76 ASP A C 1
ATOM 576 O O . ASP A 1 76 ? -38.081 -14.658 27.709 1.00 76.00 76 ASP A O 1
ATOM 580 N N . LEU A 1 77 ? -37.074 -14.380 29.694 1.00 83.62 77 LEU A N 1
ATOM 581 C CA . LEU A 1 77 ? -37.779 -13.129 30.002 1.00 83.62 77 LEU A CA 1
ATOM 582 C C . LEU A 1 77 ? -37.350 -11.989 29.071 1.00 83.62 77 LEU A C 1
ATOM 584 O O . LEU A 1 77 ? -38.194 -11.186 28.670 1.00 83.62 77 LEU A O 1
ATOM 588 N N . LEU A 1 78 ? -36.067 -11.926 28.699 1.00 81.06 78 LEU A N 1
ATOM 589 C CA . LEU A 1 78 ? -35.554 -10.969 27.722 1.00 81.06 78 LEU A CA 1
ATOM 590 C C . LEU A 1 78 ? -36.162 -11.225 26.343 1.00 81.06 78 LEU A C 1
ATOM 592 O O . LEU A 1 78 ? -36.633 -10.288 25.701 1.00 81.06 78 LEU A O 1
ATOM 596 N N . ARG A 1 79 ? -36.231 -12.489 25.908 1.00 82.56 79 ARG A N 1
ATOM 597 C CA . ARG A 1 79 ? -36.881 -12.880 24.652 1.00 82.56 79 ARG A CA 1
ATOM 598 C C . ARG A 1 79 ? -38.362 -12.503 24.644 1.00 82.56 79 ARG A C 1
ATOM 600 O O . ARG A 1 79 ? -38.828 -11.952 23.655 1.00 82.56 79 ARG A O 1
ATOM 607 N N . GLU A 1 80 ? -39.102 -12.755 25.723 1.00 84.81 80 GLU A N 1
ATOM 608 C CA . GLU A 1 80 ? -40.517 -12.366 25.813 1.00 84.81 80 GLU A CA 1
ATOM 609 C C . GLU A 1 80 ? -40.711 -10.842 25.809 1.00 84.81 80 GLU A C 1
ATOM 611 O O . GLU A 1 80 ? -41.572 -10.338 25.086 1.00 84.81 80 GLU A O 1
ATOM 616 N N . ALA A 1 81 ? -39.892 -10.094 26.557 1.00 85.75 81 ALA A N 1
ATOM 617 C CA . ALA A 1 81 ? -39.980 -8.634 26.617 1.00 85.75 81 ALA A CA 1
ATOM 618 C C . ALA A 1 81 ? -39.607 -7.953 25.287 1.00 85.75 81 ALA A C 1
ATOM 620 O O . ALA A 1 81 ? -40.202 -6.941 24.919 1.00 85.75 81 ALA A O 1
ATOM 621 N N . THR A 1 82 ? -38.661 -8.523 24.537 1.00 85.81 82 THR A N 1
ATOM 622 C CA . THR A 1 82 ? -38.153 -7.941 23.283 1.00 85.81 82 THR A CA 1
ATOM 623 C C . THR A 1 82 ? -39.007 -8.254 22.046 1.00 85.81 82 THR A C 1
ATOM 625 O O . THR A 1 82 ? -38.842 -7.588 21.029 1.00 85.81 82 THR A O 1
ATOM 628 N N . LYS A 1 83 ? -40.003 -9.155 22.124 1.00 88.25 83 LYS A N 1
ATOM 629 C CA . LYS A 1 83 ? -40.941 -9.487 21.017 1.00 88.25 83 LYS A CA 1
ATOM 630 C C . LYS A 1 83 ? -41.667 -8.299 20.370 1.00 88.25 83 LYS A C 1
ATOM 632 O O . LYS A 1 83 ? -42.230 -8.459 19.291 1.00 88.25 83 LYS A O 1
ATOM 637 N N . LYS A 1 84 ? -41.744 -7.154 21.055 1.00 88.06 84 LYS A N 1
ATOM 638 C CA . LYS A 1 84 ? -42.448 -5.941 20.602 1.00 88.06 84 LYS A CA 1
ATOM 639 C C . LYS A 1 84 ? -41.512 -4.845 20.078 1.00 88.06 84 LYS A C 1
ATOM 641 O O . LYS A 1 84 ? -42.002 -3.791 19.686 1.00 88.06 84 LYS A O 1
ATOM 646 N N . LEU A 1 85 ? -40.198 -5.066 20.115 1.00 87.19 85 LEU A N 1
ATOM 647 C CA . LEU A 1 85 ? -39.207 -4.133 19.585 1.00 87.19 85 LEU A CA 1
ATOM 648 C C . LEU A 1 85 ? -39.192 -4.151 18.051 1.00 87.19 85 LEU A C 1
ATOM 650 O O . LEU A 1 85 ? -39.524 -5.161 17.428 1.00 87.19 85 LEU A O 1
ATOM 654 N N . SER A 1 86 ? -38.776 -3.037 17.447 1.00 87.56 86 SER A N 1
ATOM 655 C CA . SER A 1 86 ? -38.414 -3.018 16.028 1.00 87.56 86 SER A CA 1
ATOM 656 C C . SER A 1 86 ? -37.086 -3.754 15.795 1.00 87.56 86 SER A C 1
ATOM 658 O O . SER A 1 86 ? -36.316 -3.964 16.733 1.00 87.56 86 SER A O 1
ATOM 660 N N . THR A 1 87 ? -36.776 -4.112 14.545 1.00 68.94 87 THR A N 1
ATOM 661 C CA . THR A 1 87 ? -35.467 -4.692 14.185 1.00 68.94 87 THR A CA 1
ATOM 662 C C . THR A 1 87 ? -34.310 -3.781 14.612 1.00 68.94 87 THR A C 1
ATOM 664 O O . THR A 1 87 ? -33.362 -4.251 15.229 1.00 68.94 87 THR A O 1
ATOM 667 N N . GLN A 1 88 ? -34.445 -2.471 14.391 1.00 64.38 88 GLN A N 1
ATOM 668 C CA . GLN A 1 88 ? -33.439 -1.472 14.761 1.00 64.38 88 GLN A CA 1
ATOM 669 C C . GLN A 1 88 ? -33.236 -1.381 16.286 1.00 64.38 88 GLN A C 1
ATOM 671 O O . GLN A 1 88 ? -32.112 -1.237 16.767 1.00 64.38 88 GLN A O 1
ATOM 676 N N . ASP A 1 89 ? -34.312 -1.501 17.068 1.00 75.50 89 ASP A N 1
ATOM 677 C CA . ASP A 1 89 ? -34.229 -1.517 18.532 1.00 75.50 89 ASP A CA 1
ATOM 678 C C . ASP A 1 89 ? -33.623 -2.830 19.059 1.00 75.50 89 ASP A C 1
ATOM 680 O O . ASP A 1 89 ? -32.901 -2.817 20.056 1.00 75.50 89 ASP A O 1
ATOM 684 N N . LEU A 1 90 ? -33.880 -3.963 18.391 1.00 71.75 90 LEU A N 1
ATOM 685 C CA . LEU A 1 90 ? -33.252 -5.254 18.696 1.00 71.75 90 LEU A CA 1
ATOM 686 C C . LEU A 1 90 ? -31.741 -5.218 18.438 1.00 71.75 90 LEU A C 1
ATOM 688 O O . LEU A 1 90 ? -30.974 -5.638 19.301 1.00 71.75 90 LEU A O 1
ATOM 692 N N . GLU A 1 91 ? -31.317 -4.680 17.294 1.00 65.44 91 GLU A N 1
ATOM 693 C CA . GLU A 1 91 ? -29.904 -4.481 16.940 1.00 65.44 91 GLU A CA 1
ATOM 694 C C . GLU A 1 91 ? -29.206 -3.559 17.949 1.00 65.44 91 GLU A C 1
ATOM 696 O O . GLU A 1 91 ? -28.145 -3.894 18.479 1.00 65.44 91 GLU A O 1
ATOM 701 N N . ARG A 1 92 ? -29.845 -2.436 18.304 1.00 73.31 92 ARG A N 1
ATOM 702 C CA . ARG A 1 92 ? -29.333 -1.500 19.312 1.00 73.31 92 ARG A CA 1
ATOM 703 C C . ARG A 1 92 ? -29.200 -2.139 20.696 1.00 73.31 92 ARG A C 1
ATOM 705 O O . ARG A 1 92 ? -28.198 -1.913 21.375 1.00 73.31 92 ARG A O 1
ATOM 712 N N . LEU A 1 93 ? -30.184 -2.934 21.123 1.00 83.31 93 LEU A N 1
ATOM 713 C CA . LEU A 1 93 ? -30.123 -3.657 22.394 1.00 83.31 93 LEU A CA 1
ATOM 714 C C . LEU A 1 93 ? -29.018 -4.720 22.382 1.00 83.31 93 LEU A C 1
ATOM 716 O O . LEU A 1 93 ? -28.269 -4.815 23.351 1.00 83.31 93 LEU A O 1
ATOM 720 N N . ALA A 1 94 ? -28.884 -5.486 21.296 1.00 78.44 94 ALA A N 1
ATOM 721 C CA . ALA A 1 94 ? -27.825 -6.480 21.147 1.00 78.44 94 ALA A CA 1
ATOM 722 C C . ALA A 1 94 ? -26.436 -5.829 21.260 1.00 78.44 94 ALA A C 1
ATOM 724 O O . ALA A 1 94 ? -25.637 -6.243 22.098 1.00 78.44 94 ALA A O 1
ATOM 725 N N . LEU A 1 95 ? -26.190 -4.741 20.521 1.00 75.06 95 LEU A N 1
ATOM 726 C CA . LEU A 1 95 ? -24.928 -3.998 20.565 1.00 75.06 95 LEU A CA 1
ATOM 727 C C . LEU A 1 95 ? -24.591 -3.486 21.977 1.00 75.06 95 LEU A C 1
ATOM 729 O O . LEU A 1 95 ? -23.444 -3.591 22.419 1.00 75.06 95 LEU A O 1
ATOM 733 N N . LEU A 1 96 ? -25.580 -2.956 22.706 1.00 81.75 96 LEU A N 1
ATOM 734 C CA . LEU A 1 96 ? -25.407 -2.516 24.095 1.00 81.75 96 LEU A CA 1
ATOM 735 C C . LEU A 1 96 ? -25.016 -3.676 25.023 1.00 81.75 96 LEU A C 1
ATOM 737 O O . LEU A 1 96 ? -24.078 -3.543 25.809 1.00 81.75 96 LEU A O 1
ATOM 741 N N . LEU A 1 97 ? -25.699 -4.818 24.920 1.00 83.81 97 LEU A N 1
ATOM 742 C CA . LEU A 1 97 ? -25.416 -5.985 25.758 1.00 83.81 97 LEU A CA 1
ATOM 743 C C . LEU A 1 97 ? -24.047 -6.601 25.433 1.00 83.81 97 LEU A C 1
ATOM 745 O O . LEU A 1 97 ? -23.293 -6.901 26.357 1.00 83.81 97 LEU A O 1
ATOM 749 N N . GLU A 1 98 ? -23.667 -6.699 24.155 1.00 80.81 98 GLU A N 1
ATOM 750 C CA . GLU A 1 98 ? -22.344 -7.196 23.760 1.00 80.81 98 GLU A CA 1
ATOM 751 C C . GLU A 1 98 ? -21.201 -6.256 24.195 1.00 80.81 98 GLU A C 1
ATOM 753 O O . GLU A 1 98 ? -20.138 -6.728 24.605 1.00 80.81 98 GLU A O 1
ATOM 758 N N . ARG A 1 99 ? -21.383 -4.923 24.127 1.00 79.75 99 ARG A N 1
ATOM 759 C CA . ARG A 1 99 ? -20.401 -3.955 24.667 1.00 79.75 99 ARG A CA 1
ATOM 760 C C . ARG A 1 99 ? -20.209 -4.162 26.178 1.00 79.75 99 ARG A C 1
ATOM 762 O O . ARG A 1 99 ? -19.073 -4.121 26.657 1.00 79.75 99 ARG A O 1
ATOM 769 N N . PHE A 1 100 ? -21.288 -4.437 26.918 1.00 85.25 100 PHE A N 1
ATOM 770 C CA . PHE A 1 100 ? -21.235 -4.685 28.364 1.00 85.25 100 PHE A CA 1
ATOM 771 C C . PHE A 1 100 ? -20.565 -6.022 28.697 1.00 85.25 100 PHE A C 1
ATOM 773 O O . PHE A 1 100 ? -19.657 -6.062 29.527 1.00 85.25 100 PHE A O 1
ATOM 780 N N . GLU A 1 101 ? -20.945 -7.108 28.018 1.00 83.81 101 GLU A N 1
ATOM 781 C CA . GLU A 1 101 ? -20.337 -8.430 28.205 1.00 83.81 101 GLU A CA 1
ATOM 782 C C . GLU A 1 101 ? -18.832 -8.411 27.891 1.00 83.81 101 GLU A C 1
ATOM 784 O O . GLU A 1 101 ? -18.031 -8.942 28.669 1.00 83.81 101 GLU A O 1
ATOM 789 N N . HIS A 1 102 ? -18.420 -7.723 26.819 1.00 80.38 102 HIS A N 1
ATOM 790 C CA . HIS A 1 102 ? -17.006 -7.541 26.490 1.00 80.38 102 HIS A CA 1
ATOM 791 C C . HIS A 1 102 ? -16.240 -6.841 27.617 1.00 80.38 102 HIS A C 1
ATOM 793 O O . HIS A 1 102 ? -15.195 -7.340 28.035 1.00 80.38 102 HIS A O 1
ATOM 799 N N . LEU A 1 103 ? -16.765 -5.721 28.129 1.00 84.00 103 LEU A N 1
ATOM 800 C CA . LEU A 1 103 ? -16.157 -4.959 29.223 1.00 84.00 103 LEU A CA 1
ATOM 801 C C . LEU A 1 103 ? -16.024 -5.794 30.504 1.00 84.00 103 LEU A C 1
ATOM 803 O O . LEU A 1 103 ? -14.992 -5.753 31.173 1.00 84.00 103 LEU A O 1
ATOM 807 N N . LEU A 1 104 ? -17.040 -6.595 30.831 1.00 84.44 104 LEU A N 1
ATOM 808 C CA . LEU A 1 104 ? -17.005 -7.499 31.981 1.00 84.44 104 LEU A CA 1
ATOM 809 C C . LEU A 1 104 ? -15.960 -8.613 31.832 1.00 84.44 104 LEU A C 1
ATOM 811 O O . LEU A 1 104 ? -15.324 -8.976 32.829 1.00 84.44 104 LEU A O 1
ATOM 815 N N . THR A 1 105 ? -15.788 -9.126 30.611 1.00 81.25 105 THR A N 1
ATOM 816 C CA . THR A 1 105 ? -14.945 -10.287 30.280 1.00 81.25 105 THR A CA 1
ATOM 817 C C . THR A 1 105 ? -13.473 -9.911 30.129 1.00 81.25 105 THR A C 1
ATOM 819 O O . THR A 1 105 ? -12.619 -10.487 30.800 1.00 81.25 105 THR A O 1
ATOM 822 N N . HIS A 1 106 ? -13.177 -8.913 29.295 1.00 79.75 106 HIS A N 1
ATOM 823 C CA . HIS A 1 106 ? -11.815 -8.499 28.942 1.00 79.75 106 HIS A CA 1
ATOM 824 C C . HIS A 1 106 ? -11.258 -7.419 29.876 1.00 79.75 106 HIS A C 1
ATOM 826 O O . HIS A 1 106 ? -10.067 -7.130 29.841 1.00 79.75 106 HIS A O 1
ATOM 832 N N . LYS A 1 107 ? -12.107 -6.842 30.740 1.00 87.75 107 LYS A N 1
ATOM 833 C CA . LYS A 1 107 ? -11.782 -5.735 31.657 1.00 87.75 107 LYS A CA 1
ATOM 834 C C . LYS A 1 107 ? -11.411 -4.418 30.968 1.00 87.75 107 LYS A C 1
ATOM 836 O O . LYS A 1 107 ? -11.026 -3.479 31.657 1.00 87.75 107 LYS A O 1
ATOM 841 N N . GLU A 1 108 ? -11.629 -4.318 29.660 1.00 82.00 108 GLU A N 1
ATOM 842 C CA . GLU A 1 108 ? -11.442 -3.121 28.837 1.00 82.00 108 GLU A CA 1
ATOM 843 C C . GLU A 1 108 ? -12.697 -2.830 27.983 1.00 82.00 108 GLU A C 1
ATOM 845 O O . GLU A 1 108 ? -13.425 -3.765 27.621 1.00 82.00 108 GLU A O 1
ATOM 850 N N . PRO A 1 109 ? -12.983 -1.554 27.653 1.00 77.25 109 PRO A N 1
ATOM 851 C CA . PRO A 1 109 ? -14.029 -1.181 26.711 1.00 77.25 109 PRO A CA 1
ATOM 852 C C . PRO A 1 109 ? -13.883 -1.963 25.413 1.00 77.25 109 PRO A C 1
ATOM 854 O O . PRO A 1 109 ? -12.787 -2.044 24.854 1.00 77.25 109 PRO A O 1
ATOM 857 N N . ARG A 1 110 ? -14.992 -2.487 24.885 1.00 68.00 110 ARG A N 1
ATOM 858 C CA . ARG A 1 110 ? -14.996 -2.909 23.485 1.00 68.00 110 ARG A CA 1
ATOM 859 C C . ARG A 1 110 ? -14.703 -1.660 22.666 1.00 68.00 110 ARG A C 1
ATOM 861 O O . ARG A 1 110 ? -15.508 -0.731 22.692 1.00 68.00 110 ARG A O 1
ATOM 868 N N . ARG A 1 111 ? -13.563 -1.626 21.971 1.00 60.44 111 ARG A N 1
ATOM 869 C CA . ARG A 1 111 ? -13.318 -0.594 20.961 1.00 60.44 111 ARG A CA 1
ATOM 870 C C . ARG A 1 111 ? -14.455 -0.711 19.955 1.00 60.44 111 ARG A C 1
ATOM 872 O O . ARG A 1 111 ? -14.549 -1.717 19.250 1.00 60.44 111 ARG A O 1
ATOM 879 N N . GLU A 1 112 ? -15.344 0.274 19.942 1.00 56.34 112 GLU A N 1
ATOM 880 C CA . GLU A 1 112 ? -16.266 0.441 18.829 1.00 56.34 112 GLU A CA 1
ATOM 881 C C . GLU A 1 112 ? -15.408 0.560 17.581 1.00 56.34 112 GLU A C 1
ATOM 883 O O . GLU A 1 112 ? -14.512 1.408 17.513 1.00 56.34 112 GLU A O 1
ATOM 888 N N . LYS A 1 113 ? -15.651 -0.315 16.605 1.00 60.66 113 LYS A N 1
ATOM 889 C CA . LYS A 1 113 ? -15.183 -0.010 15.267 1.00 60.66 113 LYS A CA 1
ATOM 890 C C . LYS A 1 113 ? -15.951 1.238 14.860 1.00 60.66 113 LYS A C 1
ATOM 892 O O . LYS A 1 113 ? -17.177 1.238 14.861 1.00 60.66 113 LYS A O 1
ATOM 897 N N . SER A 1 114 ? -15.231 2.320 14.596 1.00 75.38 114 SER A N 1
ATOM 898 C CA . SER A 1 114 ? -15.830 3.464 13.927 1.00 75.38 114 SER A CA 1
ATOM 899 C C . SER A 1 114 ? -16.397 2.999 12.586 1.00 75.38 114 SER A C 1
ATOM 901 O O . SER A 1 114 ? -15.887 2.049 11.995 1.00 75.38 114 SER A O 1
ATOM 903 N N . GLU A 1 115 ? -17.402 3.698 12.070 1.00 79.88 115 GLU A N 1
ATOM 904 C CA . GLU A 1 115 ? -17.948 3.461 10.725 1.00 79.88 115 GLU A CA 1
ATOM 905 C C . GLU A 1 115 ? -16.828 3.347 9.668 1.00 79.88 115 GLU A C 1
ATOM 907 O O . GLU A 1 115 ? -16.835 2.464 8.814 1.00 79.88 115 GLU A O 1
ATOM 912 N N . ALA A 1 116 ? -15.780 4.163 9.821 1.00 82.81 116 ALA A N 1
ATOM 913 C CA . ALA A 1 116 ? -14.568 4.112 9.016 1.00 82.81 116 ALA A CA 1
ATOM 914 C C . ALA A 1 116 ? -13.779 2.790 9.126 1.00 82.81 116 ALA A C 1
ATOM 916 O O . ALA A 1 116 ? -13.270 2.301 8.119 1.00 82.81 116 ALA A O 1
ATOM 917 N N . LEU A 1 117 ? -13.665 2.205 10.325 1.00 89.44 117 LEU A N 1
ATOM 918 C CA . LEU A 1 117 ? -13.037 0.895 10.548 1.00 89.44 117 LEU A CA 1
ATOM 919 C C . LEU A 1 117 ? -13.864 -0.245 9.952 1.00 89.44 117 LEU A C 1
ATOM 921 O O . LEU A 1 117 ? -13.288 -1.169 9.383 1.00 89.44 117 LEU A O 1
ATOM 925 N N . GLU A 1 118 ? -15.190 -0.191 10.079 1.00 88.81 118 GLU A N 1
ATOM 926 C CA . GLU A 1 118 ? -16.084 -1.204 9.507 1.00 88.81 118 GLU A CA 1
ATOM 927 C C . GLU A 1 118 ? -16.032 -1.170 7.977 1.00 88.81 118 GLU A C 1
ATOM 929 O O . GLU A 1 118 ? -15.747 -2.195 7.359 1.00 88.81 118 GLU A O 1
ATOM 934 N N . TYR A 1 119 ? -16.152 0.022 7.384 1.00 91.56 119 TYR A N 1
ATOM 935 C CA . TYR A 1 119 ? -15.952 0.254 5.953 1.00 91.56 119 TYR A CA 1
ATOM 936 C C . TYR A 1 119 ? -14.576 -0.241 5.471 1.00 91.56 119 TYR A C 1
ATOM 938 O O . TYR A 1 119 ? -14.477 -0.995 4.502 1.00 91.56 119 TYR A O 1
ATOM 946 N N . ALA A 1 120 ? -13.490 0.127 6.157 1.00 95.06 120 ALA A N 1
ATOM 947 C CA . ALA A 1 120 ? -12.148 -0.259 5.731 1.00 95.06 120 ALA A CA 1
ATOM 948 C C . ALA A 1 120 ? -11.872 -1.773 5.864 1.00 95.06 120 ALA A C 1
ATOM 950 O O . ALA A 1 120 ? -11.127 -2.343 5.060 1.00 95.06 120 ALA A O 1
ATOM 951 N N . ASP A 1 121 ? -12.477 -2.448 6.843 1.00 93.62 121 ASP A N 1
ATOM 952 C CA . ASP A 1 121 ? -12.413 -3.906 6.961 1.00 93.62 121 ASP A CA 1
ATOM 953 C C . ASP A 1 121 ? -13.257 -4.617 5.898 1.00 93.62 121 ASP A C 1
ATOM 955 O O . ASP A 1 121 ? -12.769 -5.567 5.285 1.00 93.62 121 ASP A O 1
ATOM 959 N N . GLU A 1 122 ? -14.490 -4.172 5.654 1.00 92.56 122 GLU A N 1
ATOM 960 C CA . GLU A 1 122 ? -15.393 -4.790 4.677 1.00 92.56 122 GLU A CA 1
ATOM 961 C C . GLU A 1 122 ? -14.835 -4.687 3.249 1.00 92.56 122 GLU A C 1
ATOM 963 O O . GLU A 1 122 ? -14.701 -5.700 2.556 1.00 92.56 122 GLU A O 1
ATOM 968 N N . TRP A 1 123 ? -14.440 -3.480 2.837 1.00 92.88 123 TRP A N 1
ATOM 969 C CA . TRP A 1 123 ? -14.045 -3.186 1.457 1.00 92.88 123 TRP A CA 1
ATOM 970 C C . TRP A 1 123 ? -12.567 -3.501 1.182 1.00 92.88 123 TRP A C 1
ATOM 972 O O . TRP A 1 123 ? -12.214 -3.947 0.090 1.00 92.88 123 TRP A O 1
ATOM 982 N N . TYR A 1 124 ? -11.687 -3.357 2.182 1.00 95.12 124 TYR A N 1
ATOM 983 C CA . TYR A 1 124 ? -10.234 -3.483 1.994 1.00 95.12 124 TYR A CA 1
ATOM 984 C C . TYR A 1 124 ? -9.552 -4.514 2.907 1.00 95.12 124 TYR A C 1
ATOM 986 O O . TYR A 1 124 ? -8.327 -4.657 2.843 1.00 95.12 124 TYR A O 1
ATOM 994 N N . ASN A 1 125 ? -10.300 -5.289 3.707 1.00 94.75 125 ASN A N 1
ATOM 995 C CA . ASN A 1 125 ? -9.769 -6.280 4.663 1.00 94.75 125 ASN A CA 1
ATOM 996 C C . ASN A 1 125 ? -8.634 -5.679 5.533 1.00 94.75 125 ASN A C 1
ATOM 998 O O . ASN A 1 125 ? -7.609 -6.329 5.773 1.00 94.75 125 ASN A O 1
ATOM 1002 N N . LEU A 1 126 ? -8.790 -4.406 5.938 1.00 95.19 126 LEU A N 1
ATOM 1003 C CA . LEU A 1 126 ? -7.738 -3.581 6.540 1.00 95.19 126 LEU A CA 1
ATOM 1004 C C . LEU A 1 126 ? -7.059 -4.272 7.728 1.00 95.19 126 LEU A C 1
ATOM 1006 O O . LEU A 1 126 ? -5.835 -4.376 7.736 1.00 95.19 126 LEU A O 1
ATOM 1010 N N . SER A 1 127 ? -7.819 -4.789 8.692 1.00 91.50 127 SER A N 1
ATOM 1011 C CA . SER A 1 127 ? -7.272 -5.390 9.913 1.00 91.50 127 SER A CA 1
ATOM 1012 C C . SER A 1 127 ? -6.396 -6.616 9.646 1.00 91.50 127 SER A C 1
ATOM 1014 O O . SER A 1 127 ? -5.310 -6.726 10.219 1.00 91.50 127 SER A O 1
ATOM 1016 N N . GLU A 1 128 ? -6.821 -7.519 8.752 1.00 92.62 128 GLU A N 1
ATOM 1017 C CA . GLU A 1 128 ? -6.035 -8.707 8.382 1.00 92.62 128 GLU A CA 1
ATOM 1018 C C . GLU A 1 128 ? -4.729 -8.287 7.695 1.00 92.62 128 GLU A C 1
ATOM 1020 O O . GLU A 1 128 ? -3.643 -8.727 8.084 1.00 92.62 128 GLU A O 1
ATOM 1025 N N . ARG A 1 129 ? -4.820 -7.381 6.713 1.00 94.56 129 ARG A N 1
ATOM 1026 C CA . ARG A 1 129 ? -3.662 -6.923 5.934 1.00 94.56 129 ARG A CA 1
ATOM 1027 C C . ARG A 1 129 ? -2.689 -6.095 6.759 1.00 94.56 129 ARG A C 1
ATOM 1029 O O . ARG A 1 129 ? -1.483 -6.285 6.622 1.00 94.56 129 ARG A O 1
ATOM 1036 N N . TYR A 1 130 ? -3.185 -5.221 7.628 1.00 95.12 130 TYR A N 1
ATOM 1037 C CA . TYR A 1 130 ? -2.365 -4.421 8.531 1.00 95.12 130 TYR A CA 1
ATOM 1038 C C . TYR A 1 130 ? -1.596 -5.328 9.499 1.00 95.12 130 TYR A C 1
ATOM 1040 O O . TYR A 1 130 ? -0.367 -5.276 9.540 1.00 95.12 130 TYR A O 1
ATOM 1048 N N . ALA A 1 131 ? -2.282 -6.242 10.197 1.00 92.44 131 ALA A N 1
ATOM 1049 C CA . ALA A 1 131 ? -1.636 -7.184 11.112 1.00 92.44 131 ALA A CA 1
ATOM 1050 C C . ALA A 1 131 ? -0.587 -8.063 10.405 1.00 92.44 131 ALA A C 1
ATOM 1052 O O . ALA A 1 131 ? 0.521 -8.248 10.919 1.00 92.44 131 ALA A O 1
ATOM 1053 N N . PHE A 1 132 ? -0.906 -8.566 9.208 1.00 93.69 132 PHE A N 1
ATOM 1054 C CA . PHE A 1 132 ? 0.001 -9.377 8.399 1.00 93.69 132 PHE A CA 1
ATOM 1055 C C . PHE A 1 132 ? 1.244 -8.599 7.941 1.00 93.69 132 PHE A C 1
ATOM 1057 O O . PHE A 1 132 ? 2.370 -9.021 8.224 1.00 93.69 132 PHE A O 1
ATOM 1064 N N . GLN A 1 133 ? 1.060 -7.459 7.269 1.00 94.62 133 GLN A N 1
ATOM 1065 C CA . GLN A 1 133 ? 2.161 -6.691 6.683 1.00 94.62 133 GLN A CA 1
ATOM 1066 C C . GLN A 1 133 ? 3.040 -6.044 7.760 1.00 94.62 133 GLN A C 1
ATOM 1068 O O . GLN A 1 133 ? 4.263 -6.100 7.646 1.00 94.62 133 GLN A O 1
ATOM 1073 N N . MET A 1 134 ? 2.461 -5.526 8.849 1.00 91.31 134 MET A N 1
ATOM 1074 C CA . MET A 1 134 ? 3.240 -4.994 9.973 1.00 91.31 134 MET A CA 1
ATOM 1075 C C . MET A 1 134 ? 4.090 -6.091 10.628 1.00 91.31 134 MET A C 1
ATOM 1077 O O . MET A 1 134 ? 5.308 -5.952 10.738 1.00 91.31 134 MET A O 1
ATOM 1081 N N . ASN A 1 135 ? 3.510 -7.246 10.973 1.00 88.81 135 ASN A N 1
ATOM 1082 C CA . ASN A 1 135 ? 4.283 -8.350 11.553 1.00 88.81 135 ASN A CA 1
ATOM 1083 C C . ASN A 1 135 ? 5.383 -8.874 10.601 1.00 88.81 135 ASN A C 1
ATOM 1085 O O . ASN A 1 135 ? 6.484 -9.238 11.034 1.00 88.81 135 ASN A O 1
ATOM 1089 N N . PHE A 1 136 ? 5.123 -8.870 9.293 1.00 89.00 136 PHE A N 1
ATOM 1090 C CA . PHE A 1 136 ? 6.106 -9.223 8.273 1.00 89.00 136 PHE A CA 1
ATOM 1091 C C . PHE A 1 136 ? 7.269 -8.213 8.202 1.00 89.00 136 PHE A C 1
ATOM 1093 O O . PHE A 1 136 ? 8.430 -8.613 8.320 1.00 89.00 136 PHE A O 1
ATOM 1100 N N . LEU A 1 137 ? 6.982 -6.910 8.116 1.00 89.00 137 LEU A N 1
ATOM 1101 C CA . LEU A 1 137 ? 7.993 -5.844 8.116 1.00 89.00 137 LEU A CA 1
ATOM 1102 C C . LEU A 1 137 ? 8.795 -5.802 9.441 1.00 89.00 137 LEU A C 1
ATOM 1104 O O . LEU A 1 137 ? 10.014 -5.603 9.412 1.00 89.00 137 LEU A O 1
ATOM 1108 N N . LYS A 1 138 ? 8.162 -6.099 10.592 1.00 85.69 138 LYS A N 1
ATOM 1109 C CA . LYS A 1 138 ? 8.833 -6.297 11.898 1.00 85.69 138 LYS A CA 1
ATOM 1110 C C . LYS A 1 138 ? 9.808 -7.477 11.845 1.00 85.69 138 LYS A C 1
ATOM 1112 O O . LYS A 1 138 ? 10.932 -7.377 12.334 1.00 85.69 138 LYS A O 1
ATOM 1117 N N . THR A 1 139 ? 9.410 -8.582 11.212 1.00 85.25 139 THR A N 1
ATOM 1118 C CA . THR A 1 139 ? 10.236 -9.796 11.059 1.00 85.25 139 THR A CA 1
ATOM 1119 C C . THR A 1 139 ? 11.454 -9.577 10.154 1.00 85.25 139 THR A C 1
ATOM 1121 O O . THR A 1 139 ? 12.499 -10.194 10.386 1.00 85.25 139 THR A O 1
ATOM 1124 N N . LEU A 1 140 ? 11.344 -8.684 9.164 1.00 81.38 140 LEU A N 1
ATOM 1125 C CA . LEU A 1 140 ? 12.459 -8.227 8.325 1.00 81.38 140 LEU A CA 1
ATOM 1126 C C . LEU A 1 140 ? 13.365 -7.190 9.018 1.00 81.38 140 LEU A C 1
ATOM 1128 O O . LEU A 1 140 ? 14.465 -6.933 8.537 1.00 81.38 140 LEU A O 1
ATOM 1132 N N . GLY A 1 141 ? 12.944 -6.624 10.155 1.00 80.69 141 GLY A N 1
ATOM 1133 C CA . GLY A 1 141 ? 13.714 -5.625 10.903 1.00 80.69 141 GLY A CA 1
ATOM 1134 C C . GLY A 1 141 ? 13.707 -4.230 10.274 1.00 80.69 141 GLY A C 1
ATOM 1135 O O . GLY A 1 141 ? 14.649 -3.472 10.486 1.00 80.69 141 GLY A O 1
ATOM 1136 N N . ILE A 1 142 ? 12.667 -3.907 9.498 1.00 78.62 142 ILE A N 1
ATOM 1137 C CA . ILE A 1 142 ? 12.548 -2.644 8.751 1.00 78.62 142 ILE A CA 1
ATOM 1138 C C . ILE A 1 142 ? 12.114 -1.475 9.657 1.00 78.62 142 ILE A C 1
ATOM 1140 O O . ILE A 1 142 ? 12.408 -0.320 9.356 1.00 78.62 142 ILE A O 1
ATOM 1144 N N . TYR A 1 143 ? 11.460 -1.763 10.787 1.00 71.81 143 TYR A N 1
ATOM 1145 C CA . TYR A 1 143 ? 11.009 -0.763 11.758 1.00 71.81 143 TYR A CA 1
ATOM 1146 C C . TYR A 1 143 ? 11.255 -1.216 13.212 1.00 71.81 143 TYR A C 1
ATOM 1148 O O . TYR A 1 143 ? 11.396 -2.413 13.485 1.00 71.81 143 TYR A O 1
ATOM 1156 N N . PHE A 1 144 ? 11.381 -0.265 14.148 1.00 64.12 144 PHE A N 1
ATOM 1157 C CA . PHE A 1 144 ? 12.069 -0.481 15.435 1.00 64.12 144 PHE A CA 1
ATOM 1158 C C . PHE A 1 144 ? 11.261 -0.053 16.670 1.00 64.12 144 PHE A C 1
ATOM 1160 O O . PHE A 1 144 ? 10.537 0.931 16.618 1.00 64.12 144 PHE A O 1
ATOM 1167 N N . LEU A 1 145 ? 11.468 -0.760 17.792 1.00 51.19 145 LEU A N 1
ATOM 1168 C CA . LEU A 1 145 ? 10.959 -0.427 19.136 1.00 51.19 145 LEU A CA 1
ATOM 1169 C C . LEU A 1 145 ? 11.770 0.678 19.824 1.00 51.19 145 LEU A C 1
ATOM 1171 O O . LEU A 1 145 ? 13.007 0.659 19.780 1.00 51.19 145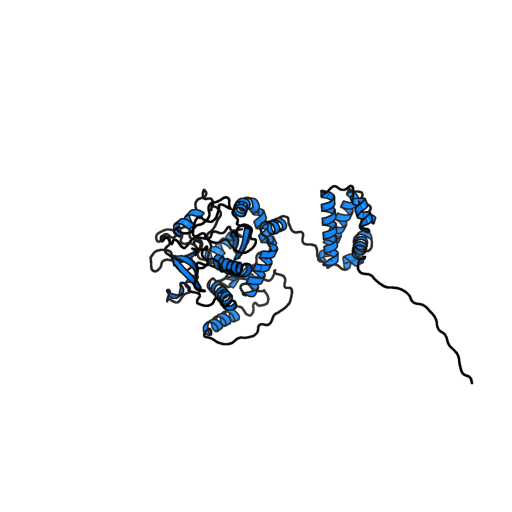 LEU A O 1
ATOM 1175 N N . HIS A 1 146 ? 11.076 1.539 20.573 1.00 44.41 146 HIS A N 1
ATOM 1176 C CA . HIS A 1 146 ? 11.635 2.634 21.374 1.00 44.41 146 HIS A CA 1
ATOM 1177 C C . HIS A 1 146 ? 12.830 2.233 22.260 1.00 44.41 146 HIS A C 1
ATOM 1179 O O . HIS A 1 146 ? 13.870 2.895 22.231 1.00 44.41 146 HIS A O 1
ATOM 1185 N N . GLU A 1 147 ? 12.737 1.127 23.003 1.00 40.88 147 GLU A N 1
ATOM 1186 C CA . GLU A 1 147 ? 13.731 0.782 24.032 1.00 40.88 147 GLU A CA 1
ATOM 1187 C C . GLU A 1 147 ? 15.054 0.188 23.507 1.00 40.88 147 GLU A C 1
ATOM 1189 O O . GLU A 1 147 ? 16.045 0.128 24.236 1.00 40.88 147 GLU A O 1
ATOM 1194 N N . ARG A 1 148 ? 15.151 -0.217 22.230 1.00 45.22 148 ARG A N 1
ATOM 1195 C CA . ARG A 1 148 ? 16.390 -0.821 21.673 1.00 45.22 148 ARG A CA 1
ATOM 1196 C C . ARG A 1 148 ? 17.367 0.192 21.062 1.00 45.22 148 ARG A C 1
ATOM 1198 O O . ARG A 1 148 ? 18.311 -0.188 20.357 1.00 45.22 148 ARG A O 1
ATOM 1205 N N . ASN A 1 149 ? 17.190 1.469 21.395 1.00 42.19 149 ASN A N 1
ATOM 1206 C CA . ASN A 1 149 ? 17.891 2.616 20.811 1.00 42.19 149 ASN A CA 1
ATOM 1207 C C . ASN A 1 149 ? 19.424 2.621 21.027 1.00 42.19 149 ASN A C 1
ATOM 1209 O O . ASN A 1 149 ? 20.142 3.358 20.360 1.00 42.19 149 ASN A O 1
ATOM 1213 N N . LYS A 1 150 ? 19.960 1.759 21.905 1.00 41.28 150 LYS A N 1
ATOM 1214 C CA . LYS A 1 150 ? 21.412 1.618 22.126 1.00 41.28 150 LYS A CA 1
ATOM 1215 C C . LYS A 1 150 ? 22.174 0.971 20.958 1.00 41.28 150 LYS A C 1
ATOM 1217 O O . LYS A 1 150 ? 23.395 1.004 20.956 1.00 41.28 150 LYS A O 1
ATOM 1222 N N . THR A 1 151 ? 21.472 0.378 19.985 1.00 48.56 151 THR A N 1
ATOM 1223 C CA . THR A 1 151 ? 22.080 -0.546 19.006 1.00 48.56 151 THR A CA 1
ATOM 1224 C C . THR A 1 151 ? 21.918 -0.164 17.531 1.00 48.56 151 THR A C 1
ATOM 1226 O O . THR A 1 151 ? 22.287 -0.969 16.688 1.00 48.56 151 THR A O 1
ATOM 1229 N N . PHE A 1 152 ? 21.412 1.019 17.154 1.00 43.09 152 PHE A N 1
ATOM 1230 C CA . PHE A 1 152 ? 21.249 1.356 15.722 1.00 43.09 152 PHE A CA 1
ATOM 1231 C C . PHE A 1 152 ? 22.596 1.478 14.989 1.00 43.09 152 PHE A C 1
ATOM 1233 O O . PHE A 1 152 ? 22.837 0.752 14.026 1.00 43.09 152 PHE A O 1
ATOM 1240 N N . ASN A 1 153 ? 23.524 2.294 15.502 1.00 45.72 153 ASN A N 1
ATOM 1241 C CA . ASN A 1 153 ? 24.872 2.415 14.928 1.00 45.72 153 ASN A CA 1
ATOM 1242 C C . ASN A 1 153 ? 25.660 1.099 15.017 1.00 45.72 153 ASN A C 1
ATOM 1244 O O . ASN A 1 153 ? 26.334 0.732 14.061 1.00 45.72 153 ASN A O 1
ATOM 1248 N N . GLU A 1 154 ? 25.525 0.347 16.113 1.00 46.81 154 GLU A N 1
ATOM 1249 C CA . GLU A 1 154 ? 26.145 -0.979 16.251 1.00 46.81 154 GLU A CA 1
ATOM 1250 C C . GLU A 1 154 ? 25.538 -2.014 15.295 1.00 46.81 154 GLU A C 1
ATOM 1252 O O . GLU A 1 154 ? 26.251 -2.886 14.816 1.00 46.81 154 GLU A O 1
ATOM 1257 N N . ARG A 1 155 ? 24.241 -1.936 14.970 1.00 47.25 155 ARG A N 1
ATOM 1258 C CA . ARG A 1 155 ? 23.578 -2.845 14.021 1.00 47.25 155 ARG A CA 1
ATOM 1259 C C . ARG A 1 155 ? 23.797 -2.452 12.575 1.00 47.25 155 ARG A C 1
ATOM 1261 O O . ARG A 1 155 ? 23.923 -3.357 11.767 1.00 47.25 155 ARG A O 1
ATOM 1268 N N . ILE A 1 156 ? 23.925 -1.168 12.244 1.00 45.72 156 ILE A N 1
ATOM 1269 C CA . ILE A 1 156 ? 24.408 -0.744 10.924 1.00 45.72 156 ILE A CA 1
ATOM 1270 C C . ILE A 1 156 ? 25.888 -1.104 10.762 1.00 45.72 156 ILE A C 1
ATOM 1272 O O . ILE A 1 156 ? 26.265 -1.601 9.705 1.00 45.72 156 ILE A O 1
ATOM 1276 N N . ALA A 1 157 ? 26.719 -0.946 11.797 1.00 46.38 157 ALA A N 1
ATOM 1277 C CA . ALA A 1 157 ? 28.095 -1.438 11.783 1.00 46.38 157 ALA A CA 1
ATOM 1278 C C . ALA A 1 157 ? 28.143 -2.968 11.654 1.00 46.38 157 ALA A C 1
ATOM 1280 O O . ALA A 1 157 ? 28.890 -3.479 10.830 1.00 46.38 157 ALA A O 1
ATOM 1281 N N . ASN A 1 158 ? 27.300 -3.708 12.380 1.00 44.53 158 ASN A N 1
ATOM 1282 C CA . ASN A 1 158 ? 27.222 -5.164 12.265 1.00 44.53 158 ASN A CA 1
ATOM 1283 C C . ASN A 1 158 ? 26.615 -5.626 10.935 1.00 44.53 158 ASN A C 1
ATOM 1285 O O . ASN A 1 158 ? 27.085 -6.628 10.420 1.00 44.53 158 ASN A O 1
ATOM 1289 N N . LEU A 1 159 ? 25.657 -4.911 10.327 1.00 42.06 159 LEU A N 1
ATOM 1290 C CA . LEU A 1 159 ? 25.209 -5.183 8.955 1.00 42.06 159 LEU A CA 1
ATOM 1291 C C . LEU A 1 159 ? 26.355 -4.942 7.971 1.00 42.06 159 LEU A C 1
ATOM 1293 O O . LEU A 1 159 ? 26.629 -5.806 7.152 1.00 42.06 159 LEU A O 1
ATOM 1297 N N . LYS A 1 160 ? 27.063 -3.810 8.070 1.00 41.12 160 LYS A N 1
ATOM 1298 C CA . LYS A 1 160 ? 28.213 -3.490 7.207 1.00 41.12 160 LYS A CA 1
ATOM 1299 C C . LYS A 1 160 ? 29.362 -4.496 7.376 1.00 41.12 160 LYS A C 1
ATOM 1301 O O . LYS A 1 160 ? 29.949 -4.907 6.381 1.00 41.12 160 LYS A O 1
ATOM 1306 N N . ASN A 1 161 ? 29.622 -4.965 8.596 1.00 43.28 161 ASN A N 1
ATOM 1307 C CA . ASN A 1 161 ? 30.605 -6.014 8.885 1.00 43.28 161 ASN A CA 1
ATOM 1308 C C . ASN A 1 161 ? 30.138 -7.397 8.398 1.00 43.28 161 ASN A C 1
ATOM 1310 O O . ASN A 1 161 ? 30.943 -8.147 7.855 1.00 43.28 161 ASN A O 1
ATOM 1314 N N . LEU A 1 162 ? 28.844 -7.719 8.532 1.00 39.41 162 LEU A N 1
ATOM 1315 C CA . LEU A 1 162 ? 28.239 -8.937 7.985 1.00 39.41 162 LEU A CA 1
ATOM 1316 C C . LEU A 1 162 ? 28.348 -8.943 6.453 1.00 39.41 162 LEU A C 1
ATOM 1318 O O . LEU A 1 162 ? 28.772 -9.940 5.879 1.00 39.41 162 LEU A O 1
ATOM 1322 N N . LEU A 1 163 ? 28.062 -7.809 5.808 1.00 40.09 163 LEU A N 1
ATOM 1323 C CA . LEU A 1 163 ? 28.184 -7.598 4.362 1.00 40.09 163 LEU A CA 1
ATOM 1324 C C . LEU A 1 163 ? 29.636 -7.690 3.879 1.00 40.09 163 LEU A C 1
ATOM 1326 O O . LEU A 1 163 ? 29.889 -8.291 2.841 1.00 40.09 163 LEU A O 1
ATOM 1330 N N . GLY A 1 164 ? 30.599 -7.198 4.664 1.00 38.22 164 GLY A N 1
ATOM 1331 C CA . GLY A 1 164 ? 32.029 -7.424 4.424 1.00 38.22 164 GLY A CA 1
ATOM 1332 C C . GLY A 1 164 ? 32.481 -8.882 4.598 1.00 38.22 164 GLY A C 1
ATOM 1333 O O . GLY A 1 164 ? 33.590 -9.222 4.197 1.00 38.22 164 GLY A O 1
ATOM 1334 N N . SER A 1 165 ? 31.636 -9.745 5.176 1.00 37.94 165 SER A N 1
ATOM 1335 C CA . SER A 1 165 ? 31.924 -11.160 5.446 1.00 37.94 165 SER A CA 1
ATOM 1336 C C . SER A 1 165 ? 31.075 -12.150 4.638 1.00 37.94 165 SER A C 1
ATOM 1338 O O . SER A 1 165 ? 31.198 -13.350 4.855 1.00 37.94 165 SER A O 1
ATOM 1340 N N . LEU A 1 166 ? 30.240 -11.693 3.694 1.00 36.19 166 LEU A N 1
ATOM 1341 C CA . LEU A 1 166 ? 29.395 -12.563 2.858 1.00 36.19 166 LEU A CA 1
ATOM 1342 C C . LEU A 1 166 ? 30.149 -13.161 1.650 1.00 36.19 166 LEU A C 1
ATOM 1344 O O . LEU A 1 166 ? 29.709 -13.106 0.505 1.00 36.19 166 LEU A O 1
ATOM 1348 N N . LEU A 1 167 ? 31.269 -13.820 1.950 1.00 34.12 167 LEU A N 1
ATOM 1349 C CA . LEU A 1 167 ? 31.687 -15.050 1.274 1.00 34.12 167 LEU A CA 1
ATOM 1350 C C . LEU A 1 167 ? 31.598 -16.191 2.306 1.00 34.12 167 LEU A C 1
ATOM 1352 O O . LEU A 1 167 ? 31.697 -15.953 3.507 1.00 34.12 167 LEU A O 1
ATOM 1356 N N . PRO A 1 168 ? 31.269 -17.417 1.880 1.00 44.03 168 PRO A N 1
ATOM 1357 C CA . PRO A 1 168 ? 30.322 -18.250 2.616 1.00 44.03 168 PRO A CA 1
ATOM 1358 C C . PRO A 1 168 ? 30.894 -18.839 3.907 1.00 44.03 168 PRO A C 1
ATOM 1360 O O . PRO A 1 168 ? 32.000 -19.361 3.881 1.00 44.03 168 PRO A O 1
ATOM 1363 N N . PHE A 1 169 ? 30.092 -18.882 4.983 1.00 34.19 169 PHE A N 1
ATOM 1364 C CA . PHE A 1 169 ? 29.869 -20.092 5.802 1.00 34.19 169 PHE A CA 1
ATOM 1365 C C . PHE A 1 169 ? 28.868 -19.878 6.958 1.00 34.19 169 PHE A C 1
ATOM 1367 O O . PHE A 1 169 ? 28.853 -18.842 7.613 1.00 34.19 169 PHE A O 1
ATOM 1374 N N . GLY A 1 170 ? 28.146 -20.950 7.316 1.00 34.16 170 GLY A N 1
ATOM 1375 C CA . GLY A 1 170 ? 27.836 -21.243 8.726 1.00 34.16 170 GLY A CA 1
ATOM 1376 C C . GLY A 1 170 ? 26.426 -20.919 9.236 1.00 34.16 170 GLY A C 1
ATOM 1377 O O . GLY A 1 170 ? 26.158 -19.837 9.749 1.00 34.16 170 GLY A O 1
ATOM 1378 N N . LYS A 1 171 ? 25.546 -21.931 9.238 1.00 42.03 171 LYS A N 1
ATOM 1379 C CA . LYS A 1 171 ? 24.229 -21.894 9.906 1.00 42.03 171 LYS A CA 1
ATOM 1380 C C . LYS A 1 171 ? 24.359 -21.553 11.402 1.00 42.03 171 LYS A C 1
ATOM 1382 O O . LYS A 1 171 ? 25.097 -22.231 12.117 1.00 42.03 171 LYS A O 1
ATOM 1387 N N . LYS A 1 172 ? 23.536 -20.627 11.913 1.00 34.34 172 LYS A N 1
ATOM 1388 C CA . LYS A 1 172 ? 23.217 -20.526 13.351 1.00 34.34 172 LYS A CA 1
ATOM 1389 C C . LYS A 1 172 ? 21.711 -20.465 13.609 1.00 34.34 172 LYS A C 1
ATOM 1391 O O . LYS A 1 172 ? 20.930 -19.997 12.788 1.00 34.34 172 LYS A O 1
ATOM 1396 N N . LYS A 1 173 ? 21.332 -21.033 14.754 1.00 31.31 173 LYS A N 1
ATOM 1397 C CA . LYS A 1 173 ? 19.959 -21.315 15.195 1.00 31.31 173 LYS A CA 1
ATOM 1398 C C . LYS A 1 173 ? 19.277 -20.026 15.681 1.00 31.31 173 LYS A C 1
ATOM 1400 O O . LYS A 1 173 ? 19.932 -19.202 16.312 1.00 31.31 173 LYS A O 1
ATOM 1405 N N . ARG A 1 174 ? 17.982 -19.861 15.394 1.00 29.28 174 ARG A N 1
ATOM 1406 C CA . ARG A 1 174 ? 17.181 -18.680 15.766 1.00 29.28 174 ARG A CA 1
ATOM 1407 C C . ARG A 1 174 ? 16.423 -18.956 17.068 1.00 29.28 174 ARG A C 1
ATOM 1409 O O . ARG A 1 174 ? 15.747 -19.977 17.160 1.00 29.28 174 ARG A O 1
ATOM 1416 N N . GLU A 1 175 ? 16.529 -18.059 18.043 1.00 30.39 175 GLU A N 1
ATOM 1417 C CA . GLU A 1 175 ? 15.666 -18.039 19.233 1.00 30.39 175 GLU A CA 1
ATOM 1418 C C . GLU A 1 175 ? 14.455 -17.125 18.997 1.00 30.39 175 GLU A C 1
ATOM 1420 O O . GLU A 1 175 ? 14.519 -16.181 18.204 1.00 30.39 175 GLU A O 1
ATOM 1425 N N . VAL A 1 176 ? 13.343 -17.428 19.669 1.00 35.72 176 VAL A N 1
ATOM 1426 C CA . VAL A 1 176 ? 12.057 -16.728 19.536 1.00 35.72 176 VAL A CA 1
ATOM 1427 C C . VAL A 1 176 ? 11.732 -16.028 20.858 1.00 35.72 176 VAL A C 1
ATOM 1429 O O . VAL A 1 176 ? 11.608 -16.718 21.869 1.00 35.72 176 VAL A O 1
ATOM 1432 N N . PRO A 1 177 ? 11.550 -14.695 20.882 1.00 32.47 177 PRO A N 1
ATOM 1433 C CA . PRO A 1 177 ? 10.974 -13.997 22.025 1.00 32.47 177 PRO A CA 1
ATOM 1434 C C . PRO A 1 177 ? 9.444 -13.960 21.922 1.00 32.47 177 PRO A C 1
ATOM 1436 O O . PRO A 1 177 ? 8.894 -13.567 20.895 1.00 32.47 177 PRO A O 1
ATOM 1439 N N . SER A 1 178 ? 8.770 -14.312 23.012 1.00 34.00 178 SER A N 1
ATOM 1440 C CA . SER A 1 178 ? 7.330 -14.139 23.212 1.00 34.00 178 SER A CA 1
ATOM 1441 C C . SER A 1 178 ? 7.047 -12.949 24.132 1.00 34.00 178 SER A C 1
ATOM 1443 O O . SER A 1 178 ? 7.559 -12.944 25.249 1.00 34.00 178 SER A O 1
ATOM 1445 N N . ALA A 1 179 ? 6.197 -12.012 23.710 1.00 36.00 179 ALA A N 1
ATOM 1446 C CA . ALA A 1 179 ? 5.316 -11.197 24.562 1.00 36.00 179 ALA A CA 1
ATOM 1447 C C . ALA A 1 179 ? 4.443 -10.287 23.678 1.00 36.00 179 ALA A C 1
ATOM 1449 O O . ALA A 1 179 ? 4.848 -9.907 22.579 1.00 36.00 179 ALA A O 1
ATOM 1450 N N . SER A 1 180 ? 3.251 -9.938 24.159 1.00 40.62 180 SER A N 1
ATOM 1451 C CA . SER A 1 180 ? 2.359 -8.956 23.538 1.00 40.62 180 SER A CA 1
ATOM 1452 C C . SER A 1 180 ? 2.864 -7.531 23.796 1.00 40.62 180 SER A C 1
ATOM 1454 O O . SER A 1 180 ? 2.668 -6.992 24.883 1.00 40.62 180 SER A O 1
ATOM 1456 N N . GLU A 1 181 ? 3.515 -6.935 22.800 1.00 42.72 181 GLU A N 1
ATOM 1457 C CA . GLU A 1 181 ? 3.919 -5.521 22.782 1.00 42.72 181 GLU A CA 1
ATOM 1458 C C . GLU A 1 181 ? 2.842 -4.698 22.052 1.00 42.72 181 GLU A C 1
ATOM 1460 O O . GLU A 1 181 ? 2.441 -5.065 20.943 1.00 42.72 181 GLU A O 1
ATOM 1465 N N . SER A 1 182 ? 2.384 -3.588 22.638 1.00 43.09 182 SER A N 1
ATOM 1466 C CA . SER A 1 182 ? 1.513 -2.618 21.962 1.00 43.09 182 SER A CA 1
ATOM 1467 C C . SER A 1 182 ? 2.246 -1.965 20.779 1.00 43.09 182 SER A C 1
ATOM 1469 O O . SER A 1 182 ? 3.450 -1.718 20.828 1.00 43.09 182 SER A O 1
ATOM 1471 N N . MET A 1 183 ? 1.533 -1.684 19.680 1.00 50.28 183 MET A N 1
ATOM 1472 C CA . MET A 1 183 ? 2.153 -1.136 18.459 1.00 50.28 183 MET A CA 1
ATOM 1473 C C . MET A 1 183 ? 2.587 0.341 18.564 1.00 50.28 183 MET A C 1
ATOM 1475 O O . MET A 1 183 ? 3.212 0.850 17.638 1.00 50.28 183 MET A O 1
ATOM 1479 N N . GLU A 1 184 ? 2.298 1.023 19.671 1.00 49.28 184 GLU A N 1
ATOM 1480 C CA . GLU A 1 184 ? 2.509 2.472 19.830 1.00 49.28 184 GLU A CA 1
ATOM 1481 C C . GLU A 1 184 ? 3.996 2.882 19.949 1.00 49.28 184 GLU A C 1
ATOM 1483 O O . GLU A 1 184 ? 4.337 4.033 19.691 1.00 49.28 184 GLU A O 1
ATOM 1488 N N . ASP A 1 185 ? 4.904 1.944 20.247 1.00 64.31 185 ASP A N 1
ATOM 1489 C CA . ASP A 1 185 ? 6.346 2.204 20.439 1.00 64.31 185 ASP A CA 1
ATOM 1490 C C . ASP A 1 185 ? 7.220 2.051 19.176 1.00 64.31 185 ASP A C 1
ATOM 1492 O O . ASP A 1 185 ? 8.458 2.030 19.257 1.00 64.31 185 ASP A O 1
ATOM 1496 N N . PHE A 1 186 ? 6.603 1.914 18.000 1.00 73.56 186 PHE A N 1
ATOM 1497 C CA . PHE A 1 186 ? 7.291 1.571 16.756 1.00 73.56 186 PHE A CA 1
ATOM 1498 C C . PHE A 1 186 ? 7.503 2.761 15.803 1.00 73.56 186 PHE A C 1
ATOM 1500 O O . PHE A 1 186 ? 6.608 3.575 15.581 1.00 73.56 186 PHE A O 1
ATOM 1507 N N . PHE A 1 187 ? 8.688 2.836 15.183 1.00 83.69 187 PHE A N 1
ATOM 1508 C CA . PHE A 1 187 ? 9.039 3.887 14.216 1.00 83.69 187 PHE A CA 1
ATOM 1509 C C . PHE A 1 187 ? 9.969 3.405 13.087 1.00 83.69 187 PHE A C 1
ATOM 1511 O O . PHE A 1 187 ? 10.772 2.482 13.266 1.00 83.69 187 PHE A O 1
ATOM 1518 N N . LEU A 1 188 ? 9.892 4.076 11.932 1.00 86.12 188 LEU A N 1
ATOM 1519 C CA . LEU A 1 188 ? 10.919 4.056 10.885 1.00 86.12 188 LEU A CA 1
ATOM 1520 C C . LEU A 1 188 ? 12.033 5.057 11.200 1.00 86.12 188 LEU A C 1
ATOM 1522 O O . LEU A 1 188 ? 11.809 6.058 11.884 1.00 86.12 188 LEU A O 1
ATOM 1526 N N . LEU A 1 189 ? 13.211 4.808 10.631 1.00 84.38 189 LEU A N 1
ATOM 1527 C CA . LEU A 1 189 ? 14.326 5.750 10.582 1.00 84.38 189 LEU A CA 1
ATOM 1528 C C . LEU A 1 189 ? 14.695 6.029 9.124 1.00 84.38 189 LEU A C 1
ATOM 1530 O O . LEU A 1 189 ? 14.840 5.089 8.341 1.00 84.38 189 LEU A O 1
ATOM 1534 N N . ASP A 1 190 ? 14.880 7.305 8.784 1.00 82.94 190 ASP A N 1
ATOM 1535 C CA . ASP A 1 190 ? 15.485 7.702 7.510 1.00 82.94 190 ASP A CA 1
ATOM 1536 C C . ASP A 1 190 ? 17.024 7.754 7.577 1.00 82.94 190 ASP A C 1
ATOM 1538 O O . ASP A 1 190 ? 17.647 7.473 8.605 1.00 82.94 190 ASP A O 1
ATOM 1542 N N . VAL A 1 191 ? 17.644 8.165 6.468 1.00 77.19 191 VAL A N 1
ATOM 1543 C CA . VAL A 1 191 ? 19.104 8.339 6.325 1.00 77.19 191 VAL A CA 1
ATOM 1544 C C . VAL A 1 191 ? 19.726 9.359 7.290 1.00 77.19 191 VAL A C 1
ATOM 1546 O O . VAL A 1 191 ? 20.939 9.345 7.486 1.00 77.19 191 VAL A O 1
ATOM 1549 N N . LEU A 1 192 ? 18.927 10.247 7.894 1.00 81.12 192 LEU A N 1
ATOM 1550 C CA . LEU A 1 192 ? 19.368 11.216 8.905 1.00 81.12 192 LEU A CA 1
ATOM 1551 C C . LEU A 1 192 ? 19.034 10.763 10.336 1.00 81.12 192 LEU A C 1
ATOM 1553 O O . LEU A 1 192 ? 19.305 11.494 11.288 1.00 81.12 192 LEU A O 1
ATOM 1557 N N . GLY A 1 193 ? 18.444 9.576 10.506 1.00 81.44 193 GLY A N 1
ATOM 1558 C CA . GLY A 1 193 ? 17.977 9.079 11.797 1.00 81.44 193 GLY A CA 1
ATOM 1559 C C . GLY A 1 193 ? 16.733 9.802 12.325 1.00 81.44 193 GLY A C 1
ATOM 1560 O O . GLY A 1 193 ? 16.457 9.732 13.526 1.00 81.44 193 GLY A O 1
ATOM 1561 N N . ARG A 1 194 ? 15.976 10.501 11.466 1.00 86.12 194 ARG A N 1
ATOM 1562 C CA . ARG A 1 194 ? 14.685 11.095 11.842 1.00 86.12 194 ARG A CA 1
ATOM 1563 C C . ARG A 1 194 ? 13.654 9.981 12.001 1.00 86.12 194 ARG A C 1
ATOM 1565 O O . ARG A 1 194 ? 13.632 9.035 11.214 1.00 86.12 194 ARG A O 1
ATOM 1572 N N . LYS A 1 195 ? 12.827 10.087 13.043 1.00 88.50 195 LYS A N 1
ATOM 1573 C CA . LYS A 1 195 ? 11.809 9.089 13.383 1.00 88.50 195 LYS A CA 1
ATOM 1574 C C . LYS A 1 195 ? 10.488 9.394 12.687 1.00 88.50 195 LYS A C 1
ATOM 1576 O O . LYS A 1 195 ? 10.038 10.535 12.724 1.00 88.50 195 LYS A O 1
ATOM 1581 N N . TYR A 1 196 ? 9.851 8.357 12.156 1.00 89.19 196 TYR A N 1
ATOM 1582 C CA . TYR A 1 196 ? 8.513 8.416 11.570 1.00 89.19 196 TYR A CA 1
ATOM 1583 C C . TYR A 1 196 ? 7.638 7.346 12.220 1.00 89.19 196 TYR A C 1
ATOM 1585 O O . TYR A 1 196 ? 8.025 6.176 12.237 1.00 89.19 196 TYR A O 1
ATOM 1593 N N . SER A 1 197 ? 6.494 7.731 12.781 1.00 88.69 197 SER A N 1
ATOM 1594 C CA . SER A 1 197 ? 5.563 6.797 13.426 1.00 88.69 197 SER A CA 1
ATOM 1595 C C . SER A 1 197 ? 5.007 5.780 12.425 1.00 88.69 197 SER A C 1
ATOM 1597 O O . SER A 1 197 ? 4.907 6.066 11.232 1.00 88.69 197 SER A O 1
ATOM 1599 N N . VAL A 1 198 ? 4.633 4.590 12.896 1.00 89.81 198 VAL A N 1
ATOM 1600 C CA . VAL A 1 198 ? 3.799 3.665 12.109 1.00 89.81 198 VAL A CA 1
ATOM 1601 C C . VAL A 1 198 ? 2.360 4.216 12.084 1.00 89.81 198 VAL A C 1
ATOM 1603 O O . VAL A 1 198 ? 1.844 4.517 13.161 1.00 89.81 198 VAL A O 1
ATOM 1606 N N . PRO A 1 199 ? 1.703 4.365 10.915 1.00 90.94 199 PRO A N 1
ATOM 1607 C CA . PRO A 1 199 ? 0.295 4.743 10.834 1.00 90.94 199 PRO A CA 1
ATOM 1608 C C . PRO A 1 199 ? -0.581 3.745 11.581 1.00 90.94 199 PRO A C 1
ATOM 1610 O O . PRO A 1 199 ? -0.434 2.544 11.369 1.00 90.94 199 PRO A O 1
ATOM 1613 N N . THR A 1 200 ? -1.498 4.212 12.425 1.00 89.25 200 THR A N 1
ATOM 1614 C CA . THR A 1 200 ? -2.424 3.302 13.110 1.00 89.25 200 THR A CA 1
ATOM 1615 C C . THR A 1 200 ? -3.524 2.825 12.166 1.00 89.25 200 THR A C 1
ATOM 1617 O O . THR A 1 200 ? -3.859 3.472 11.169 1.00 89.25 200 THR A O 1
ATOM 1620 N N . LEU A 1 201 ? -4.119 1.686 12.511 1.00 90.81 201 LEU A N 1
ATOM 1621 C CA . LEU A 1 201 ? -5.230 1.082 11.780 1.00 90.81 201 LEU A CA 1
ATOM 1622 C C . LEU A 1 201 ? -6.410 2.074 11.680 1.00 90.81 201 LEU A C 1
ATOM 1624 O O . LEU A 1 201 ? -6.989 2.247 10.613 1.00 90.81 201 LEU A O 1
ATOM 1628 N N . GLU A 1 202 ? -6.683 2.816 12.754 1.00 85.19 202 GLU A N 1
ATOM 1629 C CA . GLU A 1 202 ? -7.695 3.874 12.822 1.00 85.19 202 GLU A CA 1
ATOM 1630 C C . GLU A 1 202 ? -7.388 5.061 11.891 1.00 85.19 202 GLU A C 1
ATOM 1632 O O . GLU A 1 202 ? -8.302 5.574 11.248 1.00 85.19 202 GLU A O 1
ATOM 1637 N N . GLN A 1 203 ? -6.121 5.483 11.772 1.00 88.69 203 GLN A N 1
ATOM 1638 C CA . GLN A 1 203 ? -5.719 6.565 10.859 1.00 88.69 203 GLN A CA 1
ATOM 1639 C C . GLN A 1 203 ? -5.911 6.167 9.389 1.00 88.69 203 GLN A C 1
ATOM 1641 O O . GLN A 1 203 ? -6.402 6.959 8.586 1.00 88.69 203 GLN A O 1
ATOM 1646 N N . ILE A 1 204 ? -5.553 4.927 9.040 1.00 94.56 204 ILE A N 1
ATOM 1647 C CA . ILE A 1 204 ? -5.744 4.377 7.691 1.00 94.56 204 ILE A CA 1
ATOM 1648 C C . ILE A 1 204 ? -7.239 4.242 7.374 1.00 94.56 204 ILE A C 1
ATOM 1650 O O . ILE A 1 204 ? -7.681 4.632 6.295 1.00 94.56 204 ILE A O 1
ATOM 1654 N N . ALA A 1 205 ? -8.024 3.736 8.326 1.00 93.00 205 ALA A N 1
ATOM 1655 C CA . ALA A 1 205 ? -9.466 3.580 8.191 1.00 93.00 205 ALA A CA 1
ATOM 1656 C C . ALA A 1 205 ? -10.184 4.919 7.987 1.00 93.00 205 ALA A C 1
ATOM 1658 O O . ALA A 1 205 ? -10.961 5.057 7.043 1.00 93.00 205 ALA A O 1
ATOM 1659 N N . ALA A 1 206 ? -9.883 5.918 8.827 1.00 86.06 206 ALA A N 1
ATOM 1660 C CA . ALA A 1 206 ? -10.421 7.269 8.693 1.00 86.06 206 ALA A CA 1
ATOM 1661 C C . ALA A 1 206 ? -10.142 7.836 7.297 1.00 86.06 206 ALA A C 1
ATOM 1663 O O . ALA A 1 206 ? -11.056 8.332 6.645 1.00 86.06 206 ALA A O 1
ATOM 1664 N N . ARG A 1 207 ? -8.914 7.669 6.791 1.00 91.00 207 ARG A N 1
ATOM 1665 C CA . ARG A 1 207 ? -8.527 8.172 5.472 1.00 91.00 207 ARG A CA 1
ATOM 1666 C C . ARG A 1 207 ? -9.240 7.473 4.310 1.00 91.00 207 ARG A C 1
ATOM 1668 O O . ARG A 1 207 ? -9.706 8.147 3.393 1.00 91.00 207 ARG A O 1
ATOM 1675 N N . LEU A 1 208 ? -9.359 6.143 4.358 1.00 94.56 208 LEU A N 1
ATOM 1676 C CA . LEU A 1 208 ? -10.136 5.369 3.379 1.00 94.56 208 LEU A CA 1
ATOM 1677 C C . LEU A 1 208 ? -11.604 5.810 3.362 1.00 94.56 208 LEU A C 1
ATOM 1679 O O . LEU A 1 208 ? -12.194 5.944 2.294 1.00 94.56 208 LEU A O 1
ATOM 1683 N N . PHE A 1 209 ? -12.181 6.060 4.538 1.00 90.44 209 PHE A N 1
ATOM 1684 C CA . PHE A 1 209 ? -13.570 6.479 4.679 1.00 90.44 209 PHE A CA 1
ATOM 1685 C C . PHE A 1 209 ? -13.813 7.928 4.238 1.00 90.44 209 PHE A C 1
ATOM 1687 O O . PHE A 1 209 ? -14.809 8.194 3.568 1.00 90.44 209 PHE A O 1
ATOM 1694 N N . GLU A 1 210 ? -12.908 8.858 4.558 1.00 86.75 210 GLU A N 1
ATOM 1695 C CA . GLU A 1 210 ? -12.929 10.245 4.062 1.00 86.75 210 GLU A CA 1
ATOM 1696 C C . GLU A 1 210 ? -12.973 10.293 2.532 1.00 86.75 210 GLU A C 1
ATOM 1698 O O . GLU A 1 210 ? -13.732 11.072 1.961 1.00 86.75 210 GLU A O 1
ATOM 1703 N N . ARG A 1 211 ? -12.189 9.430 1.874 1.00 92.12 211 ARG A N 1
ATOM 1704 C CA . ARG A 1 211 ? -12.027 9.395 0.414 1.00 92.12 211 ARG A CA 1
ATOM 1705 C C . ARG A 1 211 ? -12.888 8.350 -0.290 1.00 92.12 211 ARG A C 1
ATOM 1707 O O . ARG A 1 211 ? -12.690 8.113 -1.478 1.00 92.12 211 ARG A O 1
ATOM 1714 N N . ARG A 1 212 ? -13.848 7.727 0.401 1.00 92.25 212 ARG A N 1
ATOM 1715 C CA . ARG A 1 212 ? -14.660 6.618 -0.138 1.00 92.25 212 ARG A CA 1
ATOM 1716 C C . ARG A 1 212 ? -15.312 6.937 -1.492 1.00 92.25 212 ARG A C 1
ATOM 1718 O O . ARG A 1 212 ? -15.332 6.072 -2.354 1.00 92.25 212 ARG A O 1
ATOM 1725 N N . GLU A 1 213 ? -15.765 8.176 -1.697 1.00 87.81 213 GLU A N 1
ATOM 1726 C CA . GLU A 1 213 ? -16.407 8.641 -2.941 1.00 87.81 213 GLU A CA 1
ATOM 1727 C C . GLU A 1 213 ? -15.401 8.773 -4.104 1.00 87.81 213 GLU A C 1
ATOM 1729 O O . GLU A 1 213 ? -15.709 8.419 -5.238 1.00 87.81 213 GLU A O 1
ATOM 1734 N N . GLU A 1 214 ? -14.162 9.201 -3.831 1.00 89.94 214 GLU A N 1
ATOM 1735 C CA . GLU A 1 214 ? -13.070 9.204 -4.821 1.00 89.94 214 GLU A CA 1
ATOM 1736 C C . GLU A 1 214 ? -12.601 7.775 -5.145 1.00 89.94 214 GLU A C 1
ATOM 1738 O O . GLU A 1 214 ? -12.252 7.450 -6.283 1.00 89.94 214 GLU A O 1
ATOM 1743 N N . LEU A 1 215 ? -12.572 6.913 -4.124 1.00 94.25 215 LEU A N 1
ATOM 1744 C CA . LEU A 1 215 ? -12.045 5.555 -4.209 1.00 94.25 215 LEU A CA 1
ATOM 1745 C C . LEU A 1 215 ? -13.051 4.542 -4.765 1.00 94.25 215 LEU A C 1
ATOM 1747 O O . LEU A 1 215 ? -12.604 3.530 -5.293 1.00 94.25 215 LEU A O 1
ATOM 1751 N N . GLU A 1 216 ? -14.362 4.795 -4.723 1.00 92.00 216 GLU A N 1
ATOM 1752 C CA . GLU A 1 216 ? -15.417 3.890 -5.221 1.00 92.00 216 GLU A CA 1
ATOM 1753 C C . GLU A 1 216 ? -15.155 3.452 -6.672 1.00 92.00 216 GLU A C 1
ATOM 1755 O O . GLU A 1 216 ? -15.058 2.260 -6.970 1.00 92.00 216 GLU A O 1
ATOM 1760 N N . THR A 1 217 ? -14.889 4.411 -7.566 1.00 91.38 217 THR A N 1
ATOM 1761 C CA . THR A 1 217 ? -14.564 4.111 -8.972 1.00 91.38 217 THR A CA 1
ATOM 1762 C C . THR A 1 217 ? -13.283 3.280 -9.106 1.00 91.38 217 THR A C 1
ATOM 1764 O O . THR A 1 217 ? -13.181 2.441 -10.000 1.00 91.38 217 THR A O 1
ATOM 1767 N N . LYS A 1 218 ? -12.290 3.471 -8.228 1.00 93.50 218 LYS A N 1
ATOM 1768 C CA . LYS A 1 218 ? -11.035 2.702 -8.257 1.00 93.50 218 LYS A CA 1
ATOM 1769 C C . LYS A 1 218 ? -11.203 1.307 -7.655 1.00 93.50 218 LYS A C 1
ATOM 1771 O O . LYS A 1 218 ? -10.667 0.343 -8.204 1.00 93.50 218 LYS A O 1
ATOM 1776 N N . HIS A 1 219 ? -12.000 1.172 -6.602 1.00 93.19 219 HIS A N 1
ATOM 1777 C CA . HIS A 1 219 ? -12.409 -0.108 -6.040 1.00 93.19 219 HIS A CA 1
ATOM 1778 C C . HIS A 1 219 ? -13.093 -0.978 -7.111 1.00 93.19 219 HIS A C 1
ATOM 1780 O O . HIS A 1 219 ? -12.681 -2.119 -7.327 1.00 93.19 219 HIS A O 1
ATOM 1786 N N . ASP A 1 220 ? -14.026 -0.407 -7.879 1.00 90.25 220 ASP A N 1
ATOM 1787 C CA . ASP A 1 220 ? -14.691 -1.066 -9.017 1.00 90.25 220 ASP A CA 1
ATOM 1788 C C . ASP A 1 220 ? -13.751 -1.367 -10.197 1.00 90.25 220 ASP A C 1
ATOM 1790 O O . ASP A 1 220 ? -14.001 -2.269 -11.001 1.00 90.25 220 ASP A O 1
ATOM 1794 N N . GLN A 1 221 ? -12.624 -0.658 -10.291 1.00 90.31 221 GLN A N 1
ATOM 1795 C CA . GLN A 1 221 ? -11.512 -0.986 -11.190 1.00 90.31 221 GLN A CA 1
ATOM 1796 C C . GLN A 1 221 ? -10.563 -2.053 -10.611 1.00 90.31 221 GLN A C 1
ATOM 1798 O O . GLN A 1 221 ? -9.515 -2.343 -11.192 1.00 90.31 221 GLN A O 1
ATOM 1803 N N . GLY A 1 222 ? -10.917 -2.659 -9.477 1.00 91.88 222 GLY A N 1
ATOM 1804 C CA . GLY A 1 222 ? -10.192 -3.749 -8.835 1.00 91.88 222 GLY A CA 1
ATOM 1805 C C . GLY A 1 222 ? -9.107 -3.318 -7.851 1.00 91.88 222 GLY A C 1
ATOM 1806 O O . GLY A 1 222 ? -8.424 -4.202 -7.330 1.00 91.88 222 GLY A O 1
ATOM 1807 N N . PHE A 1 223 ? -8.932 -2.016 -7.579 1.00 94.81 223 PHE A N 1
ATOM 1808 C CA . PHE A 1 223 ? -7.964 -1.481 -6.607 1.00 94.81 223 PHE A CA 1
ATOM 1809 C C . PHE A 1 223 ? -8.404 -1.748 -5.162 1.00 94.81 223 PHE A C 1
ATOM 1811 O O . PHE A 1 223 ? -8.723 -0.843 -4.399 1.00 94.81 223 PHE A O 1
ATOM 1818 N N . THR A 1 224 ? -8.424 -3.024 -4.787 1.00 94.56 224 THR A N 1
ATOM 1819 C CA . THR A 1 224 ? -8.923 -3.488 -3.490 1.00 94.56 224 THR A CA 1
ATOM 1820 C C . THR A 1 224 ? -7.807 -3.956 -2.558 1.00 94.56 224 THR A C 1
ATOM 1822 O O . THR A 1 224 ? -8.088 -4.237 -1.394 1.00 94.56 224 THR A O 1
ATOM 1825 N N . HIS A 1 225 ? -6.545 -4.064 -3.011 1.00 96.44 225 HIS A N 1
ATOM 1826 C CA . HIS A 1 225 ? -5.448 -4.591 -2.190 1.00 96.44 225 HIS A CA 1
ATOM 1827 C C . HIS A 1 225 ? -4.585 -3.509 -1.543 1.00 96.44 225 HIS A C 1
ATOM 1829 O O . HIS A 1 225 ? -3.756 -2.899 -2.212 1.00 96.44 225 HIS A O 1
ATOM 1835 N N . LEU A 1 226 ? -4.700 -3.349 -0.223 1.00 97.38 226 LEU A N 1
ATOM 1836 C CA . LEU A 1 226 ? -3.815 -2.470 0.546 1.00 97.38 226 LEU A CA 1
ATOM 1837 C C . LEU A 1 226 ? -2.364 -2.977 0.571 1.00 97.38 226 LEU A C 1
ATOM 1839 O O . LEU A 1 226 ? -2.113 -4.177 0.733 1.00 97.38 226 LEU A O 1
ATOM 1843 N N . LEU A 1 227 ? -1.418 -2.046 0.476 1.00 97.88 227 LEU A N 1
ATOM 1844 C CA . LEU A 1 227 ? 0.022 -2.249 0.590 1.00 97.88 227 LEU A CA 1
ATOM 1845 C C . LEU A 1 227 ? 0.633 -1.126 1.439 1.00 97.88 227 LEU A C 1
ATOM 1847 O O . LEU A 1 227 ? 0.435 0.056 1.155 1.00 97.88 227 LEU A O 1
ATOM 1851 N N . PHE A 1 228 ? 1.388 -1.506 2.470 1.00 97.06 228 PHE A N 1
ATOM 1852 C CA . PHE A 1 228 ? 2.027 -0.582 3.407 1.00 97.06 228 PHE A CA 1
ATOM 1853 C C . PHE A 1 228 ? 3.516 -0.447 3.085 1.00 97.06 228 PHE A C 1
ATOM 1855 O O . PHE A 1 228 ? 4.304 -1.349 3.379 1.00 97.06 228 PHE A O 1
ATOM 1862 N N . VAL A 1 229 ? 3.912 0.676 2.484 1.00 96.50 229 VAL A N 1
ATOM 1863 C CA . VAL A 1 229 ? 5.288 0.902 2.020 1.00 96.50 229 VAL A CA 1
ATOM 1864 C C . VAL A 1 229 ? 6.019 1.855 2.975 1.00 96.50 229 VAL A C 1
ATOM 1866 O O . VAL A 1 229 ? 5.629 3.020 3.086 1.00 96.50 229 VAL A O 1
ATOM 1869 N N . PRO A 1 230 ? 7.099 1.423 3.652 1.00 94.81 230 PRO A N 1
ATOM 1870 C CA . PRO A 1 230 ? 7.860 2.253 4.587 1.00 94.81 230 PRO A CA 1
ATOM 1871 C C . PRO A 1 230 ? 8.842 3.177 3.842 1.00 94.81 230 PRO A C 1
ATOM 1873 O O . PRO A 1 230 ? 10.062 3.029 3.923 1.00 94.81 230 PRO A O 1
ATOM 1876 N N . PHE A 1 231 ? 8.298 4.122 3.072 1.00 94.38 231 PHE A N 1
ATOM 1877 C CA . PHE A 1 231 ? 9.025 4.946 2.101 1.00 94.38 231 PHE A CA 1
ATOM 1878 C C . PHE A 1 231 ? 10.209 5.739 2.685 1.00 94.38 231 PHE A C 1
ATOM 1880 O O . PHE A 1 231 ? 11.214 5.9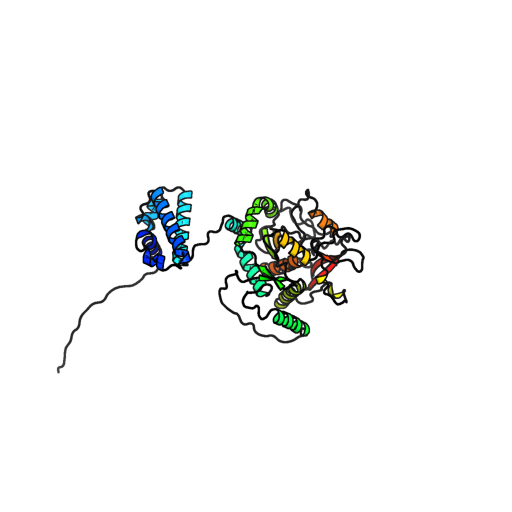17 1.993 1.00 94.38 231 PHE A O 1
ATOM 1887 N N . ALA A 1 232 ? 10.143 6.167 3.952 1.00 92.19 232 ALA A N 1
ATOM 1888 C CA . ALA A 1 232 ? 11.229 6.887 4.625 1.00 92.19 232 ALA A CA 1
ATOM 1889 C C . ALA A 1 232 ? 12.527 6.078 4.779 1.00 92.19 232 ALA A C 1
ATOM 1891 O O . ALA A 1 232 ? 13.596 6.669 4.932 1.00 92.19 232 ALA A O 1
ATOM 1892 N N . VAL A 1 233 ? 12.454 4.744 4.734 1.00 88.88 233 VAL A N 1
ATOM 1893 C CA . VAL A 1 233 ? 13.625 3.873 4.887 1.00 88.88 233 VAL A CA 1
ATOM 1894 C C . VAL A 1 233 ? 14.604 4.091 3.731 1.00 88.88 233 VAL A C 1
ATOM 1896 O O . VAL A 1 233 ? 14.218 4.266 2.571 1.00 88.88 233 VAL A O 1
ATOM 1899 N N . GLU A 1 234 ? 15.900 4.081 4.047 1.00 85.06 234 GLU A N 1
ATOM 1900 C CA . GLU A 1 234 ? 16.966 4.162 3.049 1.00 85.06 234 GLU A CA 1
ATOM 1901 C C . GLU A 1 234 ? 16.836 3.029 2.023 1.00 85.06 234 GLU A C 1
ATOM 1903 O O . GLU A 1 234 ? 16.750 1.855 2.384 1.00 85.06 234 GLU A O 1
ATOM 1908 N N . THR A 1 235 ? 16.864 3.366 0.734 1.00 85.00 235 THR A N 1
ATOM 1909 C CA . THR A 1 235 ? 16.659 2.394 -0.348 1.00 85.00 235 THR A CA 1
ATOM 1910 C C . THR A 1 235 ? 17.697 1.267 -0.319 1.00 85.00 235 THR A C 1
ATOM 1912 O O . THR A 1 235 ? 17.346 0.116 -0.558 1.00 85.00 235 THR A O 1
ATOM 1915 N N . ASP A 1 236 ? 18.949 1.552 0.064 1.00 80.19 236 ASP A N 1
ATOM 1916 C CA . ASP A 1 236 ? 19.979 0.519 0.251 1.00 80.19 236 ASP A CA 1
ATOM 1917 C C . ASP A 1 236 ? 19.616 -0.461 1.389 1.00 80.19 236 ASP A C 1
ATOM 1919 O O . ASP A 1 236 ? 19.753 -1.673 1.219 1.00 80.19 236 ASP A O 1
ATOM 1923 N N . LEU A 1 237 ? 19.077 0.016 2.522 1.00 79.06 237 LEU A N 1
ATOM 1924 C CA . LEU A 1 237 ? 18.568 -0.855 3.597 1.00 79.06 237 LEU A CA 1
ATOM 1925 C C . LEU A 1 237 ? 17.356 -1.676 3.136 1.00 79.06 237 LEU A C 1
ATOM 1927 O O . LEU A 1 237 ? 17.223 -2.843 3.512 1.00 79.06 237 LEU A O 1
ATOM 1931 N N . PHE A 1 238 ? 16.500 -1.096 2.294 1.00 81.69 238 PHE A N 1
ATOM 1932 C CA . PHE A 1 238 ? 15.334 -1.780 1.744 1.00 81.69 238 PHE A CA 1
ATOM 1933 C C . PHE A 1 238 ? 15.724 -2.911 0.778 1.00 81.69 238 PHE A C 1
ATOM 1935 O O . PHE A 1 238 ? 15.250 -4.040 0.914 1.00 81.69 238 PHE A O 1
ATOM 1942 N N . MET A 1 239 ? 16.682 -2.651 -0.119 1.00 82.19 239 MET A N 1
ATOM 1943 C CA . MET A 1 239 ? 17.283 -3.661 -0.998 1.00 82.19 239 MET A CA 1
ATOM 1944 C C . MET A 1 239 ? 17.976 -4.783 -0.208 1.00 82.19 239 MET A C 1
ATOM 1946 O O . MET A 1 239 ? 17.903 -5.946 -0.601 1.00 82.19 239 MET A O 1
ATOM 1950 N N . LEU A 1 240 ? 18.619 -4.466 0.923 1.00 80.19 240 LEU A N 1
ATOM 1951 C CA . LEU A 1 240 ? 19.245 -5.460 1.804 1.00 80.19 240 LEU A CA 1
ATOM 1952 C C . LEU A 1 240 ? 18.214 -6.364 2.497 1.00 80.19 240 LEU A C 1
ATOM 1954 O O . LEU A 1 240 ? 18.395 -7.584 2.537 1.00 80.19 240 LEU A O 1
ATOM 1958 N N . ALA A 1 241 ? 17.116 -5.793 3.003 1.00 83.81 241 ALA A N 1
ATOM 1959 C CA . ALA A 1 241 ? 16.008 -6.568 3.561 1.00 83.81 241 ALA A CA 1
ATOM 1960 C C . ALA A 1 241 ? 15.367 -7.482 2.500 1.00 83.81 241 ALA A C 1
ATOM 1962 O O . ALA A 1 241 ? 15.047 -8.638 2.789 1.00 83.81 241 ALA A O 1
ATOM 1963 N N . PHE A 1 242 ? 15.254 -6.998 1.259 1.00 86.38 242 PHE A N 1
ATOM 1964 C CA . PHE A 1 242 ? 14.751 -7.778 0.132 1.00 86.38 242 PHE A CA 1
ATOM 1965 C C . PHE A 1 242 ? 15.693 -8.919 -0.278 1.00 86.38 242 PHE A C 1
ATOM 1967 O O . PHE A 1 242 ? 15.254 -10.061 -0.396 1.00 86.38 242 PHE A O 1
ATOM 1974 N N . GLY A 1 243 ? 17.000 -8.663 -0.399 1.00 83.00 243 GLY A N 1
ATOM 1975 C CA . GLY A 1 243 ? 17.995 -9.712 -0.655 1.00 83.00 243 GLY A CA 1
ATOM 1976 C C . GLY A 1 243 ? 17.937 -10.822 0.399 1.00 83.00 243 GLY A C 1
ATOM 1977 O O . GLY A 1 243 ? 17.892 -12.005 0.061 1.00 83.00 243 GLY A O 1
ATOM 1978 N N . LYS A 1 244 ? 17.801 -10.447 1.678 1.00 82.12 244 LYS A N 1
ATOM 1979 C CA . LYS A 1 244 ? 17.592 -11.404 2.770 1.00 82.12 244 LYS A CA 1
ATOM 1980 C C . LYS A 1 244 ? 16.284 -12.199 2.636 1.00 82.12 244 LYS A C 1
ATOM 1982 O O . LYS A 1 244 ? 16.259 -13.394 2.933 1.00 82.12 244 LYS A O 1
ATOM 1987 N N . PHE A 1 245 ? 15.193 -11.562 2.212 1.00 85.81 245 PHE A N 1
ATOM 1988 C CA . PHE A 1 245 ? 13.920 -12.244 1.972 1.00 85.81 245 PHE A CA 1
ATOM 1989 C C . PHE A 1 245 ? 14.058 -13.348 0.910 1.00 85.81 245 PHE A C 1
ATOM 1991 O O . PHE A 1 245 ? 13.536 -14.445 1.121 1.00 85.81 245 PHE A O 1
ATOM 1998 N N . LEU A 1 246 ? 14.784 -13.079 -0.180 1.00 84.50 246 LEU A N 1
ATOM 1999 C CA . LEU A 1 246 ? 15.042 -14.033 -1.267 1.00 84.50 246 LEU A CA 1
ATOM 2000 C C . LEU A 1 246 ? 15.959 -15.183 -0.811 1.00 84.50 246 LEU A C 1
ATOM 2002 O O . LEU A 1 246 ? 15.646 -16.349 -1.054 1.00 84.50 246 LEU A O 1
ATOM 2006 N N . GLN A 1 247 ? 17.029 -14.862 -0.073 1.00 81.25 247 GLN A N 1
ATOM 2007 C CA . GLN A 1 247 ? 17.942 -15.828 0.562 1.00 81.25 247 GLN A CA 1
ATOM 2008 C C . GLN A 1 247 ? 17.213 -16.824 1.466 1.00 81.25 247 GLN A C 1
ATOM 2010 O O . GLN A 1 247 ? 17.366 -18.035 1.320 1.00 81.25 247 GLN A O 1
ATOM 2015 N N . ASP A 1 248 ? 16.364 -16.325 2.372 1.00 82.12 248 ASP A N 1
ATOM 2016 C CA . ASP A 1 248 ? 15.592 -17.153 3.307 1.00 82.12 248 ASP A CA 1
ATOM 2017 C C . ASP A 1 248 ? 14.567 -18.079 2.580 1.00 82.12 248 ASP A C 1
ATOM 2019 O O . ASP A 1 248 ? 13.872 -18.856 3.240 1.00 82.12 248 ASP A O 1
ATOM 2023 N N . ARG A 1 249 ? 14.446 -17.995 1.240 1.00 82.56 249 ARG A N 1
ATOM 2024 C CA . ARG A 1 249 ? 13.514 -18.744 0.370 1.00 82.56 249 ARG A CA 1
ATOM 2025 C C . ARG A 1 249 ? 14.185 -19.530 -0.765 1.00 82.56 249 ARG A C 1
ATOM 2027 O O . ARG A 1 249 ? 13.461 -20.096 -1.575 1.00 82.56 249 ARG A O 1
ATOM 2034 N N . ASP A 1 250 ? 15.519 -19.585 -0.814 1.00 78.81 250 ASP A N 1
ATOM 2035 C CA . ASP A 1 250 ? 16.290 -20.261 -1.881 1.00 78.81 250 ASP A CA 1
ATOM 2036 C C . ASP A 1 250 ? 15.999 -19.707 -3.298 1.00 78.81 250 ASP A C 1
ATOM 2038 O O . ASP A 1 250 ? 16.091 -20.403 -4.306 1.00 78.81 250 ASP A O 1
ATOM 2042 N N . MET A 1 251 ? 15.649 -18.416 -3.380 1.00 72.81 251 MET A N 1
ATOM 2043 C CA . MET A 1 251 ? 15.420 -17.673 -4.633 1.00 72.81 251 MET A CA 1
ATOM 2044 C C . MET A 1 251 ? 16.704 -16.970 -5.116 1.00 72.81 251 MET A C 1
ATOM 2046 O O . MET A 1 251 ? 16.654 -15.909 -5.735 1.00 72.81 251 MET A O 1
ATOM 2050 N N . GLU A 1 252 ? 17.872 -17.494 -4.738 1.00 55.75 252 GLU A N 1
ATOM 2051 C CA . GLU A 1 252 ? 19.156 -16.793 -4.821 1.00 55.75 252 GLU A CA 1
ATOM 2052 C C . GLU A 1 252 ? 20.041 -17.354 -5.943 1.00 55.75 252 GLU A C 1
ATOM 2054 O O . GLU A 1 252 ? 21.005 -18.080 -5.694 1.00 55.75 252 GLU A O 1
ATOM 2059 N N . LYS A 1 253 ? 19.737 -16.998 -7.199 1.00 54.53 253 LYS A N 1
ATOM 2060 C CA . LYS A 1 253 ? 20.655 -17.242 -8.328 1.00 54.53 253 LYS A CA 1
ATOM 2061 C C . LYS A 1 253 ? 21.203 -16.008 -9.035 1.00 54.53 253 LYS A C 1
ATOM 2063 O O . LYS A 1 253 ? 22.182 -16.172 -9.755 1.00 54.53 253 LYS A O 1
ATOM 2068 N N . THR A 1 254 ? 20.709 -14.806 -8.722 1.00 55.53 254 THR A N 1
ATOM 2069 C CA . THR A 1 254 ? 21.414 -13.513 -8.578 1.00 55.53 254 THR A CA 1
ATOM 2070 C C . THR A 1 254 ? 20.374 -12.386 -8.537 1.00 55.53 254 THR A C 1
ATOM 2072 O O . THR A 1 254 ? 19.516 -12.273 -9.410 1.00 55.53 254 THR A O 1
ATOM 2075 N N . LEU A 1 255 ? 20.483 -11.480 -7.561 1.00 58.06 255 LEU A N 1
ATOM 2076 C CA . LEU A 1 255 ? 19.856 -10.158 -7.645 1.00 58.06 255 LEU A CA 1
ATOM 2077 C C . LEU A 1 255 ? 20.651 -9.318 -8.659 1.00 58.06 255 LEU A C 1
ATOM 2079 O O . LEU A 1 255 ? 21.631 -8.661 -8.297 1.00 58.06 255 LEU A O 1
ATOM 2083 N N . VAL A 1 256 ? 20.272 -9.360 -9.938 1.00 57.56 256 VAL A N 1
ATOM 2084 C CA . VAL A 1 256 ? 20.985 -8.641 -11.005 1.00 57.56 256 VAL A CA 1
ATOM 2085 C C . VAL A 1 256 ? 20.565 -7.174 -10.965 1.00 57.56 256 VAL A C 1
ATOM 2087 O O . VAL A 1 256 ? 19.641 -6.740 -11.646 1.00 57.56 256 VAL A O 1
ATOM 2090 N N . SER A 1 257 ? 21.230 -6.421 -10.092 1.00 55.06 257 SER A N 1
ATOM 2091 C CA . SER A 1 257 ? 21.037 -4.984 -9.877 1.00 55.06 257 SER A CA 1
ATOM 2092 C C . SER A 1 257 ? 21.725 -4.146 -10.975 1.00 55.06 257 SER A C 1
ATOM 2094 O O . SER A 1 257 ? 22.794 -4.552 -11.445 1.00 55.06 257 SER A O 1
ATOM 2096 N N . PRO A 1 258 ? 21.246 -2.925 -11.325 1.00 45.84 258 PRO A N 1
ATOM 2097 C CA . PRO A 1 258 ? 21.902 -2.074 -12.326 1.00 45.84 258 PRO A CA 1
ATOM 2098 C C . PRO A 1 258 ? 23.305 -1.633 -11.871 1.00 45.84 258 PRO A C 1
ATOM 2100 O O . PRO A 1 258 ? 24.130 -1.189 -12.670 1.00 45.84 258 PRO A O 1
ATOM 2103 N N . VAL A 1 259 ? 23.585 -1.788 -10.571 1.00 44.22 259 VAL A N 1
ATOM 2104 C CA . VAL A 1 259 ? 24.877 -1.569 -9.910 1.00 44.22 259 VAL A CA 1
ATOM 2105 C C . VAL A 1 259 ? 26.018 -2.356 -10.571 1.00 44.22 259 VAL A C 1
ATOM 2107 O O . VAL A 1 259 ? 27.150 -1.881 -10.540 1.00 44.22 259 VAL A O 1
ATOM 2110 N N . ALA A 1 260 ? 25.743 -3.481 -11.246 1.00 41.62 260 ALA A N 1
ATOM 2111 C CA . ALA A 1 260 ? 26.756 -4.245 -11.983 1.00 41.62 260 ALA A CA 1
ATOM 2112 C C . ALA A 1 260 ? 27.486 -3.436 -13.082 1.00 41.62 260 ALA A C 1
ATOM 2114 O O . ALA A 1 260 ? 28.604 -3.790 -13.449 1.00 41.62 260 ALA A O 1
ATOM 2115 N N . TYR A 1 261 ? 26.893 -2.340 -13.578 1.00 38.69 261 TYR A N 1
ATOM 2116 C CA . TYR A 1 261 ? 27.472 -1.485 -14.626 1.00 38.69 261 TYR A CA 1
ATOM 2117 C C . TYR A 1 261 ? 27.964 -0.103 -14.150 1.00 38.69 261 TYR A C 1
ATOM 2119 O O . TYR A 1 261 ? 28.550 0.636 -14.939 1.00 38.69 261 TYR A O 1
ATOM 2127 N N . ALA A 1 262 ? 27.762 0.273 -12.882 1.00 39.66 262 ALA A N 1
ATOM 2128 C CA . ALA A 1 262 ? 28.060 1.620 -12.375 1.00 39.66 262 ALA A CA 1
ATOM 2129 C C . ALA A 1 262 ? 29.249 1.628 -11.395 1.00 39.66 262 ALA A C 1
ATOM 2131 O O . ALA A 1 262 ? 29.093 1.775 -10.182 1.00 39.66 262 ALA A O 1
ATOM 2132 N N . SER A 1 263 ? 30.461 1.484 -11.930 1.00 37.81 263 SER A N 1
ATOM 2133 C CA . SER A 1 263 ? 31.705 1.271 -11.176 1.00 37.81 263 SER A CA 1
ATOM 2134 C C . SER A 1 263 ? 32.299 2.524 -10.493 1.00 37.81 263 SER A C 1
ATOM 2136 O O . SER A 1 263 ? 33.498 2.776 -10.618 1.00 37.81 263 SER A O 1
ATOM 2138 N N . THR A 1 264 ? 31.506 3.332 -9.775 1.00 39.56 264 THR A N 1
ATOM 2139 C CA . THR A 1 264 ? 32.006 4.537 -9.069 1.00 39.56 264 THR A CA 1
ATOM 2140 C C . THR A 1 264 ? 31.301 4.818 -7.732 1.00 39.56 264 THR A C 1
ATOM 2142 O O . THR A 1 264 ? 30.274 5.492 -7.704 1.00 39.56 264 THR A O 1
ATOM 2145 N N . THR A 1 265 ? 31.907 4.344 -6.634 1.00 41.56 265 THR A N 1
ATOM 2146 C CA . THR A 1 265 ? 31.998 4.958 -5.276 1.00 41.56 265 THR A CA 1
ATOM 2147 C C . THR A 1 265 ? 30.765 5.512 -4.531 1.00 41.56 265 THR A C 1
ATOM 2149 O O . THR A 1 265 ? 30.911 5.914 -3.377 1.00 41.56 265 THR A O 1
ATOM 2152 N N . ARG A 1 266 ? 29.552 5.496 -5.086 1.00 49.31 266 ARG A N 1
ATOM 2153 C CA . ARG A 1 266 ? 28.298 5.864 -4.406 1.00 49.31 266 ARG A CA 1
ATOM 2154 C C . ARG A 1 266 ? 27.184 4.946 -4.909 1.00 49.31 266 ARG A C 1
ATOM 2156 O O . ARG A 1 266 ? 27.140 4.676 -6.108 1.00 49.31 266 ARG A O 1
ATOM 2163 N N . SER A 1 267 ? 26.308 4.453 -4.025 1.00 62.94 267 SER A N 1
ATOM 2164 C CA . SER A 1 267 ? 25.219 3.555 -4.445 1.00 62.94 267 SER A CA 1
ATOM 2165 C C . SER A 1 267 ? 24.383 4.216 -5.540 1.00 62.94 267 SER A C 1
ATOM 2167 O O . SER A 1 267 ? 23.987 5.377 -5.413 1.00 62.94 267 SER A O 1
ATOM 2169 N N . VAL A 1 268 ? 24.087 3.470 -6.608 1.00 66.94 268 VAL A N 1
ATOM 2170 C CA . VAL A 1 268 ? 23.178 3.914 -7.678 1.00 66.94 268 VAL A CA 1
ATOM 2171 C C . VAL A 1 268 ? 21.814 4.293 -7.093 1.00 66.94 268 VAL A C 1
ATOM 2173 O O . VAL A 1 268 ? 21.193 5.247 -7.556 1.00 66.94 268 VAL A O 1
ATOM 2176 N N . MET A 1 269 ? 21.401 3.628 -6.010 1.00 72.62 269 MET A N 1
ATOM 2177 C CA . MET A 1 269 ? 20.143 3.900 -5.314 1.00 72.62 269 MET A CA 1
ATOM 2178 C C . MET A 1 269 ? 20.120 5.285 -4.648 1.00 72.62 269 MET A C 1
ATOM 2180 O O . MET A 1 269 ? 19.068 5.912 -4.561 1.00 72.62 269 MET A O 1
ATOM 2184 N N . SER A 1 270 ? 21.280 5.841 -4.273 1.00 74.50 270 SER A N 1
ATOM 2185 C CA . SER A 1 270 ? 21.375 7.205 -3.731 1.00 74.50 270 SER A CA 1
ATOM 2186 C C . SER A 1 270 ? 21.240 8.302 -4.803 1.00 74.50 270 SER A C 1
ATOM 2188 O O . SER A 1 270 ? 21.391 9.483 -4.484 1.00 74.50 270 SER A O 1
ATOM 2190 N N . ARG A 1 271 ? 21.052 7.935 -6.079 1.00 81.94 271 ARG A N 1
ATOM 2191 C CA . ARG A 1 271 ? 20.870 8.854 -7.217 1.00 81.94 271 ARG A CA 1
ATOM 2192 C C . ARG A 1 271 ? 19.453 8.799 -7.797 1.00 81.94 271 ARG A C 1
ATOM 2194 O O . ARG A 1 271 ? 19.188 9.502 -8.767 1.00 81.94 271 ARG A O 1
ATOM 2201 N N . LEU A 1 272 ? 18.565 7.983 -7.225 1.00 87.31 272 LEU A N 1
ATOM 2202 C CA . LEU A 1 272 ? 17.182 7.854 -7.677 1.00 87.31 272 LEU A CA 1
ATOM 2203 C C . LEU A 1 272 ? 16.428 9.179 -7.533 1.00 87.31 272 LEU A C 1
ATOM 2205 O O . LEU A 1 272 ? 16.504 9.851 -6.501 1.00 87.31 272 LEU A O 1
ATOM 2209 N N . ARG A 1 273 ? 15.679 9.524 -8.578 1.00 91.06 273 ARG A N 1
ATOM 2210 C CA . ARG A 1 273 ? 14.670 10.579 -8.573 1.00 91.06 273 ARG A CA 1
ATOM 2211 C C . ARG A 1 273 ? 13.291 9.941 -8.597 1.00 91.06 273 ARG A C 1
ATOM 2213 O O . ARG A 1 273 ? 13.060 8.999 -9.346 1.00 91.06 273 ARG A O 1
ATOM 2220 N N . TYR A 1 274 ? 12.398 10.454 -7.770 1.00 93.44 274 TYR A N 1
ATOM 2221 C CA . TYR A 1 274 ? 11.065 9.927 -7.524 1.00 93.44 274 TYR A CA 1
ATOM 2222 C C . TYR A 1 274 ? 10.013 10.887 -8.082 1.00 93.44 274 TYR A C 1
ATOM 2224 O O . TYR A 1 274 ? 10.199 12.106 -8.058 1.00 93.44 274 TYR A O 1
ATOM 2232 N N . PHE A 1 275 ? 8.917 10.318 -8.575 1.00 93.31 275 PHE A N 1
ATOM 2233 C CA . PHE A 1 275 ? 7.775 11.003 -9.184 1.00 93.31 275 PHE A CA 1
ATOM 2234 C C . PHE A 1 275 ? 8.161 12.037 -10.264 1.00 93.31 275 PHE A C 1
ATOM 2236 O O . PHE A 1 275 ? 7.772 13.203 -10.164 1.00 93.31 275 PHE A O 1
ATOM 2243 N N . PRO A 1 276 ? 8.928 11.645 -11.304 1.00 91.69 276 PRO A N 1
ATOM 2244 C CA . PRO A 1 276 ? 9.218 12.533 -12.427 1.00 91.69 276 PRO A CA 1
ATOM 2245 C C . PRO A 1 276 ? 7.930 12.964 -13.147 1.00 91.69 276 PRO A C 1
ATOM 2247 O O . PRO A 1 276 ? 6.952 12.216 -13.228 1.00 91.69 276 PRO A O 1
ATOM 2250 N N . GLN A 1 277 ? 7.932 14.182 -13.694 1.00 88.75 277 GLN A N 1
ATOM 2251 C CA . GLN A 1 277 ? 6.820 14.686 -14.515 1.00 88.75 277 GLN A CA 1
ATOM 2252 C C . GLN A 1 277 ? 7.041 14.394 -16.001 1.00 88.75 277 GLN A C 1
ATOM 2254 O O . GLN A 1 277 ? 6.092 14.147 -16.737 1.00 88.75 277 GLN A O 1
ATOM 2259 N N . SER A 1 278 ? 8.303 14.369 -16.434 1.00 87.06 278 SER A N 1
ATOM 2260 C CA . SER A 1 278 ? 8.722 13.869 -17.745 1.00 87.06 278 SER A CA 1
ATOM 2261 C C . SER A 1 278 ? 10.122 13.265 -17.637 1.00 87.06 278 SER A C 1
ATOM 2263 O O . SER A 1 278 ? 10.866 13.567 -16.704 1.00 87.06 278 SER A O 1
ATOM 2265 N N . PHE A 1 279 ? 10.506 12.455 -18.621 1.00 85.38 279 PHE A N 1
ATOM 2266 C CA . PHE A 1 279 ? 11.857 11.892 -18.713 1.00 85.38 279 PHE A CA 1
ATOM 2267 C C . PHE A 1 279 ? 12.815 12.753 -19.565 1.00 85.38 279 PHE A C 1
ATOM 2269 O O . PHE A 1 279 ? 13.920 12.318 -19.905 1.00 85.38 279 PHE A O 1
ATOM 2276 N N . ASP A 1 280 ? 12.4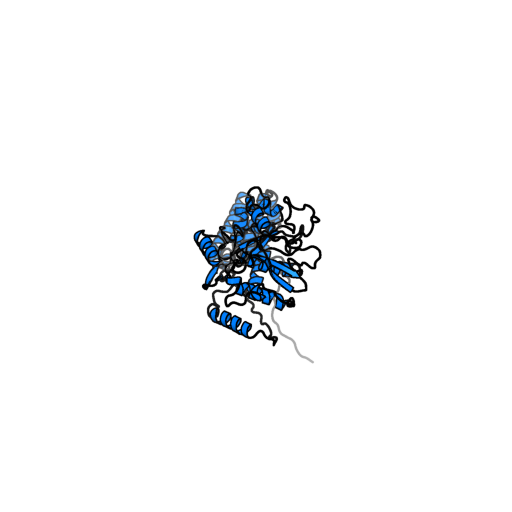10 13.981 -19.914 1.00 77.44 280 ASP A N 1
ATOM 2277 C CA . ASP A 1 280 ? 13.095 14.815 -20.899 1.00 77.44 280 ASP A CA 1
ATOM 2278 C C . ASP A 1 280 ? 14.438 15.366 -20.404 1.00 77.44 280 ASP A C 1
ATOM 2280 O O . ASP A 1 280 ? 14.532 16.205 -19.503 1.00 77.44 280 ASP A O 1
ATOM 2284 N N . ALA A 1 281 ? 15.494 14.960 -21.109 1.00 61.22 281 ALA A N 1
ATOM 2285 C CA . ALA A 1 281 ? 16.895 15.322 -20.896 1.00 61.22 281 ALA A CA 1
ATOM 2286 C C . ALA A 1 281 ? 17.174 16.817 -20.627 1.00 61.22 281 ALA A C 1
ATOM 2288 O O . ALA A 1 281 ? 18.102 17.161 -19.889 1.00 61.22 281 ALA A O 1
ATOM 2289 N N . LYS A 1 282 ? 16.428 17.714 -21.287 1.00 59.53 282 LYS A N 1
ATOM 2290 C CA . LYS A 1 282 ? 16.840 19.112 -21.512 1.00 59.53 282 LYS A CA 1
ATOM 2291 C C . LYS A 1 282 ? 15.989 20.185 -20.826 1.00 59.53 282 LYS A C 1
ATOM 2293 O O . LYS A 1 282 ? 16.352 21.352 -20.944 1.00 59.53 282 LYS A O 1
ATOM 2298 N N . GLY A 1 283 ? 14.919 19.841 -20.104 1.00 52.53 283 GLY A N 1
ATOM 2299 C CA . GLY A 1 283 ? 14.074 20.882 -19.492 1.00 52.53 283 GLY A CA 1
ATOM 2300 C C . GLY A 1 283 ? 12.909 20.464 -18.589 1.00 52.53 283 GLY A C 1
ATOM 2301 O O . GLY A 1 283 ? 12.189 21.352 -18.148 1.00 52.53 283 GLY A O 1
ATOM 2302 N N . GLY A 1 284 ? 12.700 19.174 -18.309 1.00 56.81 284 GLY A N 1
ATOM 2303 C CA . GLY A 1 284 ? 11.596 18.722 -17.452 1.00 56.81 284 GLY A CA 1
ATOM 2304 C C . GLY A 1 284 ? 11.903 18.739 -15.949 1.00 56.81 284 GLY A C 1
ATOM 2305 O O . GLY A 1 284 ? 13.070 18.705 -15.545 1.00 56.81 284 GLY A O 1
ATOM 2306 N N . ASP A 1 285 ? 10.848 18.713 -15.123 1.00 71.75 285 ASP A N 1
ATOM 2307 C CA . ASP A 1 285 ? 10.952 18.279 -13.725 1.00 71.75 285 ASP A CA 1
ATOM 2308 C C . ASP A 1 285 ? 11.391 16.808 -13.703 1.00 71.75 285 ASP A C 1
ATOM 2310 O O . ASP A 1 285 ? 10.669 15.898 -14.124 1.00 71.75 285 ASP A O 1
ATOM 2314 N N . ARG A 1 286 ? 12.622 16.621 -13.224 1.00 77.44 286 ARG A N 1
ATOM 2315 C CA . ARG A 1 286 ? 13.369 15.362 -13.213 1.00 77.44 286 ARG A CA 1
ATOM 2316 C C . ARG A 1 286 ? 12.911 14.398 -12.122 1.00 77.44 286 ARG A C 1
ATOM 2318 O O . ARG A 1 286 ? 13.524 13.338 -11.998 1.00 77.44 286 ARG A O 1
ATOM 2325 N N . GLY A 1 287 ? 11.903 14.767 -11.335 1.00 87.88 287 GLY A N 1
ATOM 2326 C CA . GLY A 1 287 ? 11.571 14.113 -10.081 1.00 87.88 287 GLY A CA 1
ATOM 2327 C C . GLY A 1 287 ? 12.482 14.591 -8.950 1.00 87.88 287 GLY A C 1
ATOM 2328 O O . GLY A 1 287 ? 13.584 15.113 -9.161 1.00 87.88 287 GLY A O 1
ATOM 2329 N N . LYS A 1 288 ? 12.015 14.386 -7.723 1.00 91.44 288 LYS A N 1
ATOM 2330 C CA . LYS A 1 288 ? 12.657 14.860 -6.489 1.00 91.44 288 LYS A CA 1
ATOM 2331 C C . LYS A 1 288 ? 13.502 13.748 -5.880 1.00 91.44 288 LYS A C 1
ATOM 2333 O O . LYS A 1 288 ? 13.312 12.580 -6.212 1.00 91.44 288 LYS A O 1
ATOM 2338 N N . ASP A 1 289 ? 14.468 14.060 -5.018 1.00 90.06 289 ASP A N 1
ATOM 2339 C CA . ASP A 1 289 ? 14.985 12.992 -4.153 1.00 90.06 289 ASP A CA 1
ATOM 2340 C C . ASP A 1 289 ? 14.020 12.714 -2.994 1.00 90.06 289 ASP A C 1
ATOM 2342 O O . ASP A 1 289 ? 13.105 13.483 -2.693 1.00 90.06 289 ASP A O 1
ATOM 2346 N N . LYS A 1 290 ? 14.220 11.561 -2.355 1.00 90.38 290 LYS A N 1
ATOM 2347 C CA . LYS A 1 290 ? 13.396 11.097 -1.238 1.00 90.38 290 LYS A CA 1
ATOM 2348 C C . LYS A 1 290 ? 13.369 12.097 -0.072 1.00 90.38 290 LYS A C 1
ATOM 2350 O O . LYS A 1 290 ? 12.365 12.174 0.626 1.00 90.38 290 LYS A O 1
ATOM 2355 N N . MET A 1 291 ? 14.439 12.865 0.146 1.00 90.25 291 MET A N 1
ATOM 2356 C CA . MET A 1 291 ? 14.544 13.762 1.298 1.00 90.25 291 MET A CA 1
ATOM 2357 C C . MET A 1 291 ? 13.751 15.048 1.096 1.00 90.25 291 MET A C 1
ATOM 2359 O O . MET A 1 291 ? 13.094 15.488 2.041 1.00 90.25 291 MET A O 1
ATOM 2363 N N . ASP A 1 292 ? 13.751 15.583 -0.125 1.00 91.81 292 ASP A N 1
ATOM 2364 C CA . ASP A 1 292 ? 12.858 16.670 -0.529 1.00 91.81 292 ASP A CA 1
ATOM 2365 C C . ASP A 1 292 ? 11.383 16.256 -0.382 1.00 91.81 292 ASP A C 1
ATOM 2367 O O . ASP A 1 292 ? 10.605 16.978 0.236 1.00 91.81 292 ASP A O 1
ATOM 2371 N N . ILE A 1 293 ? 11.004 15.051 -0.833 1.00 92.50 293 ILE A N 1
ATOM 2372 C CA . ILE A 1 293 ? 9.624 14.537 -0.696 1.00 92.50 293 ILE A CA 1
ATOM 2373 C C . ILE A 1 293 ? 9.216 14.407 0.776 1.00 92.50 293 ILE A C 1
ATOM 2375 O O . ILE A 1 293 ? 8.161 14.896 1.174 1.00 92.50 293 ILE A O 1
ATOM 2379 N N . LEU A 1 294 ? 10.054 13.789 1.615 1.00 92.19 294 LEU A N 1
ATOM 2380 C CA . LEU A 1 294 ? 9.776 13.658 3.052 1.00 92.19 294 LEU A CA 1
ATOM 2381 C C . LEU A 1 294 ? 9.684 15.019 3.760 1.00 92.19 294 LEU A C 1
ATOM 2383 O O . LEU A 1 294 ? 8.994 15.134 4.771 1.00 92.19 294 LEU A O 1
ATOM 2387 N N . LYS A 1 295 ? 10.387 16.039 3.256 1.00 91.62 295 LYS A N 1
ATOM 2388 C CA . LYS A 1 295 ? 10.297 17.410 3.759 1.00 91.62 295 LYS A CA 1
ATOM 2389 C C . LYS A 1 295 ? 8.974 18.060 3.346 1.00 91.62 295 LYS A C 1
ATOM 2391 O O . LYS A 1 295 ? 8.271 18.564 4.213 1.00 91.62 295 LYS A O 1
ATOM 2396 N N . GLU A 1 296 ? 8.608 17.993 2.068 1.00 91.00 296 GLU A N 1
ATOM 2397 C CA . GLU A 1 296 ? 7.348 18.546 1.553 1.00 91.00 296 GLU A CA 1
ATOM 2398 C C . GLU A 1 296 ? 6.123 17.908 2.220 1.00 91.00 296 GLU A C 1
ATOM 2400 O O . GLU A 1 296 ? 5.239 18.624 2.681 1.00 91.00 296 GLU A O 1
ATOM 2405 N N . LEU A 1 297 ? 6.102 16.580 2.381 1.00 89.00 297 LEU A N 1
ATOM 2406 C CA . LEU A 1 297 ? 5.032 15.875 3.100 1.00 89.00 297 LEU A CA 1
ATOM 2407 C C . LEU A 1 297 ? 4.924 16.317 4.571 1.00 89.00 297 LEU A C 1
ATOM 2409 O O . LEU A 1 297 ? 3.827 16.331 5.131 1.00 89.00 297 LEU A O 1
ATOM 2413 N N . SER A 1 298 ? 6.044 16.697 5.198 1.00 87.00 298 SER A N 1
ATOM 2414 C CA . SER A 1 298 ? 6.061 17.234 6.564 1.00 87.00 298 SER A CA 1
ATOM 2415 C C . SER A 1 298 ? 5.553 18.676 6.629 1.00 87.00 298 SER A C 1
ATOM 2417 O O . SER A 1 298 ? 4.961 19.052 7.637 1.00 87.00 298 SER A O 1
ATOM 2419 N N . GLU A 1 299 ? 5.787 19.481 5.591 1.00 88.06 299 GLU A N 1
ATOM 2420 C CA . GLU A 1 299 ? 5.280 20.856 5.472 1.00 88.06 299 GLU A CA 1
ATOM 2421 C C . GLU A 1 299 ? 3.776 20.872 5.129 1.00 88.06 299 GLU A C 1
ATOM 2423 O O . GLU A 1 299 ? 3.048 21.748 5.587 1.00 88.06 299 GLU A O 1
ATOM 2428 N N . GLN A 1 300 ? 3.293 19.865 4.392 1.00 83.25 300 GLN A N 1
ATOM 2429 C CA . GLN A 1 300 ? 1.885 19.666 4.018 1.00 83.25 300 GLN A CA 1
ATOM 2430 C C . GLN A 1 300 ? 1.035 18.961 5.093 1.00 83.25 300 GLN A C 1
ATOM 2432 O O . GLN A 1 300 ? -0.148 18.726 4.863 1.00 83.25 300 GLN A O 1
ATOM 2437 N N . ALA A 1 301 ? 1.618 18.610 6.247 1.00 79.12 301 ALA A N 1
ATOM 2438 C CA . ALA A 1 301 ? 0.960 17.849 7.317 1.00 79.12 301 ALA A CA 1
ATOM 2439 C C . ALA A 1 301 ? 0.309 16.529 6.835 1.00 79.12 301 ALA A C 1
ATOM 2441 O O . ALA A 1 301 ? -0.800 16.185 7.243 1.00 79.12 301 ALA A O 1
ATOM 2442 N N . SER A 1 302 ? 1.006 15.787 5.966 1.00 80.69 302 SER A N 1
ATOM 2443 C CA . SER A 1 302 ? 0.537 14.502 5.429 1.00 80.69 302 SER A CA 1
ATOM 2444 C C . SER A 1 302 ? 0.193 13.496 6.536 1.00 80.69 302 SER A C 1
ATOM 2446 O O . SER A 1 302 ? 0.991 13.267 7.449 1.00 80.69 302 SER A O 1
ATOM 2448 N N . SER A 1 303 ? -0.964 12.837 6.405 1.00 76.25 303 SER A N 1
ATOM 2449 C CA . SER A 1 303 ? -1.492 11.852 7.360 1.00 76.25 303 SER A CA 1
ATOM 2450 C C . SER A 1 303 ? -0.548 10.676 7.634 1.00 76.25 303 SER A C 1
ATOM 2452 O O . SER A 1 303 ? -0.604 10.085 8.710 1.00 76.25 303 SER A O 1
ATOM 2454 N N . PHE A 1 304 ? 0.327 10.336 6.679 1.00 89.81 304 PHE A N 1
ATOM 2455 C CA . PHE A 1 304 ? 1.184 9.147 6.719 1.00 89.81 304 PHE A CA 1
ATOM 2456 C C . PHE A 1 304 ? 2.659 9.491 6.499 1.00 89.81 304 PHE A C 1
ATOM 2458 O O . PHE A 1 304 ? 3.346 8.864 5.695 1.00 89.81 304 PHE A O 1
ATOM 2465 N N . LEU A 1 305 ? 3.169 10.507 7.200 1.00 90.50 305 LEU A N 1
ATOM 2466 C CA . LEU A 1 305 ? 4.543 10.969 7.012 1.00 90.50 305 LEU A CA 1
ATOM 2467 C C . LEU A 1 305 ? 5.568 9.818 7.110 1.00 90.50 305 LEU A C 1
ATOM 2469 O O . LEU A 1 305 ? 5.710 9.169 8.144 1.00 90.50 305 LEU A O 1
ATOM 2473 N N . GLY A 1 306 ? 6.312 9.596 6.024 1.00 92.06 306 GLY A N 1
ATOM 2474 C CA . GLY A 1 306 ? 7.317 8.534 5.914 1.00 92.06 306 GLY A CA 1
ATOM 2475 C C . GLY A 1 306 ? 6.802 7.176 5.427 1.00 92.06 306 GLY A C 1
ATOM 2476 O O . GLY A 1 306 ? 7.603 6.256 5.257 1.00 92.06 306 GLY A O 1
ATOM 2477 N N . TRP A 1 307 ? 5.508 7.061 5.142 1.00 94.56 307 TRP A N 1
ATOM 2478 C CA . TRP A 1 307 ? 4.860 5.875 4.591 1.00 94.56 307 TRP A CA 1
ATOM 2479 C C . TRP A 1 307 ? 4.110 6.220 3.303 1.00 94.56 307 TRP A C 1
ATOM 2481 O O . TRP A 1 307 ? 3.714 7.361 3.090 1.00 94.56 307 TRP A O 1
ATOM 2491 N N . ARG A 1 308 ? 3.895 5.219 2.448 1.00 95.69 308 ARG A N 1
ATOM 2492 C CA . ARG A 1 308 ? 2.900 5.269 1.371 1.00 95.69 308 ARG A CA 1
ATOM 2493 C C . ARG A 1 308 ? 1.888 4.162 1.624 1.00 95.69 308 ARG A C 1
ATOM 2495 O O . ARG A 1 308 ? 2.274 3.016 1.873 1.00 95.69 308 ARG A O 1
ATOM 2502 N N . ILE A 1 309 ? 0.610 4.520 1.599 1.00 97.06 309 ILE A N 1
ATOM 2503 C CA . ILE A 1 309 ? -0.512 3.600 1.788 1.00 97.06 309 ILE A CA 1
ATOM 2504 C C . ILE A 1 309 ? -1.189 3.478 0.433 1.00 97.06 309 ILE A C 1
ATOM 2506 O O . ILE A 1 309 ? -1.729 4.453 -0.084 1.00 97.06 309 ILE A O 1
ATOM 2510 N N . LEU A 1 310 ? -1.065 2.306 -0.181 1.00 97.94 310 LEU A N 1
ATOM 2511 C CA . LEU A 1 310 ? -1.375 2.117 -1.594 1.00 97.94 310 LEU A CA 1
ATOM 2512 C C . LEU A 1 310 ? -2.437 1.045 -1.783 1.00 97.94 310 LEU A C 1
ATOM 2514 O O . LEU A 1 310 ? -2.417 0.021 -1.105 1.00 97.94 310 LEU A O 1
ATOM 2518 N N . LEU A 1 311 ? -3.311 1.252 -2.759 1.00 97.81 311 LEU A N 1
ATOM 2519 C CA . LEU A 1 311 ? -4.204 0.246 -3.305 1.00 97.81 311 LEU A CA 1
ATOM 2520 C C . LEU A 1 311 ? -3.627 -0.281 -4.622 1.00 97.81 311 LEU A C 1
ATOM 2522 O O . LEU A 1 311 ? -3.237 0.485 -5.508 1.00 97.81 311 LEU A O 1
ATOM 2526 N N . LEU A 1 312 ? -3.581 -1.607 -4.745 1.00 96.38 312 LEU A N 1
ATOM 2527 C CA . LEU A 1 312 ? -3.170 -2.350 -5.935 1.00 96.38 312 LEU A CA 1
ATOM 2528 C C . LEU A 1 312 ? -4.337 -3.192 -6.461 1.00 96.38 312 LEU A C 1
ATOM 2530 O O . LEU A 1 312 ? -5.215 -3.615 -5.702 1.00 96.38 312 LEU A O 1
ATOM 2534 N N . GLN A 1 313 ? -4.320 -3.476 -7.766 1.00 93.50 313 GLN A N 1
ATOM 2535 C CA . GLN A 1 313 ? -5.332 -4.324 -8.394 1.00 93.50 313 GLN A CA 1
ATOM 2536 C C . GLN A 1 313 ? -5.192 -5.794 -7.966 1.00 93.50 313 GLN A C 1
ATOM 2538 O O . GLN A 1 313 ? -4.127 -6.396 -8.130 1.00 93.50 313 GLN A O 1
ATOM 2543 N N . THR A 1 314 ? -6.277 -6.397 -7.477 1.00 91.06 314 THR A N 1
ATOM 2544 C CA . THR A 1 314 ? -6.372 -7.850 -7.242 1.00 91.06 314 THR A CA 1
ATOM 2545 C C . THR A 1 314 ? -6.713 -8.611 -8.528 1.00 91.06 314 THR A C 1
ATOM 2547 O O . THR A 1 314 ? -7.424 -8.077 -9.385 1.00 91.06 314 THR A O 1
ATOM 2550 N N . PRO A 1 315 ? -6.302 -9.885 -8.675 1.00 85.44 315 PRO A N 1
ATOM 2551 C CA . PRO A 1 315 ? -6.886 -10.769 -9.681 1.00 85.44 315 PRO A CA 1
ATOM 2552 C C . PRO A 1 315 ? -8.397 -10.930 -9.437 1.00 85.44 315 PRO A C 1
ATOM 2554 O O . PRO A 1 315 ? -8.833 -11.062 -8.293 1.00 85.44 315 PRO A O 1
ATOM 2557 N N . HIS A 1 316 ? -9.210 -10.931 -10.497 1.00 78.75 316 HIS A N 1
ATOM 2558 C CA . HIS A 1 316 ? -10.672 -10.969 -10.374 1.00 78.75 316 HIS A CA 1
ATOM 2559 C C . HIS A 1 316 ? -11.161 -12.173 -9.541 1.00 78.75 316 HIS A C 1
ATOM 2561 O O . HIS A 1 316 ? -10.869 -13.327 -9.860 1.00 78.75 316 HIS A O 1
ATOM 2567 N N . GLY A 1 317 ? -11.940 -11.902 -8.489 1.00 76.56 317 GLY A N 1
ATOM 2568 C CA . GLY A 1 317 ? -12.474 -12.919 -7.576 1.00 76.56 317 GLY A CA 1
ATOM 2569 C C . GLY A 1 317 ? -11.464 -13.498 -6.574 1.00 76.56 317 GLY A C 1
ATOM 2570 O O . GLY A 1 317 ? -11.811 -14.427 -5.848 1.00 76.56 317 GLY A O 1
ATOM 2571 N N . GLN A 1 318 ? -10.235 -12.975 -6.506 1.00 80.75 318 GLN A N 1
ATOM 2572 C CA . GLN A 1 318 ? -9.223 -13.390 -5.531 1.00 80.75 318 GLN A CA 1
ATOM 2573 C C . GLN A 1 318 ? -9.021 -12.315 -4.456 1.00 80.75 318 GLN A C 1
ATOM 2575 O O . GLN A 1 318 ? -8.936 -11.130 -4.755 1.00 80.75 318 GLN A O 1
ATOM 2580 N N . LYS A 1 319 ? -8.892 -12.738 -3.191 1.00 83.81 319 LYS A N 1
ATOM 2581 C CA . LYS A 1 319 ? -8.585 -11.841 -2.057 1.00 83.81 319 LYS A CA 1
ATOM 2582 C C . LYS A 1 319 ? -7.084 -11.592 -1.836 1.00 83.81 319 LYS A C 1
ATOM 2584 O O . LYS A 1 319 ? -6.727 -10.757 -1.009 1.00 83.81 319 LYS A O 1
ATOM 2589 N N . ARG A 1 320 ? -6.228 -12.354 -2.526 1.00 89.62 320 ARG A N 1
ATOM 2590 C CA . ARG A 1 320 ? -4.783 -12.471 -2.287 1.00 89.62 320 ARG A CA 1
ATOM 2591 C C . ARG A 1 320 ? -3.982 -12.202 -3.547 1.00 89.62 320 ARG A C 1
ATOM 2593 O O . ARG A 1 320 ? -4.430 -12.527 -4.646 1.00 89.62 320 ARG A O 1
ATOM 2600 N N . GLY A 1 321 ? -2.773 -11.695 -3.352 1.00 92.00 321 GLY A N 1
ATOM 2601 C CA . GLY A 1 321 ? -1.856 -11.341 -4.419 1.00 92.00 321 GLY A CA 1
ATOM 2602 C C . GLY A 1 321 ? -2.314 -10.129 -5.227 1.00 92.00 321 GLY A C 1
ATOM 2603 O O . GLY A 1 321 ? -3.334 -9.489 -4.971 1.00 92.00 321 GLY A O 1
ATOM 2604 N N . PHE A 1 322 ? -1.526 -9.840 -6.256 1.00 93.50 322 PHE A N 1
ATOM 2605 C CA . PHE A 1 322 ? -1.723 -8.714 -7.163 1.00 93.50 322 PHE A CA 1
ATOM 2606 C C . PHE A 1 322 ? -1.899 -9.231 -8.583 1.00 93.50 322 PHE A C 1
ATOM 2608 O O . PHE A 1 322 ? -1.327 -10.260 -8.952 1.00 93.50 322 PHE A O 1
ATOM 2615 N N . ARG A 1 323 ? -2.687 -8.515 -9.380 1.00 90.19 323 ARG A N 1
ATOM 2616 C CA . ARG A 1 323 ? -2.959 -8.863 -10.773 1.00 90.19 323 ARG A CA 1
ATOM 2617 C C . ARG A 1 323 ? -1.678 -8.861 -11.614 1.00 90.19 323 ARG A C 1
ATOM 2619 O O . ARG A 1 323 ? -0.779 -8.064 -11.363 1.00 90.19 323 ARG A O 1
ATOM 2626 N N . GLY A 1 324 ? -1.594 -9.724 -12.622 1.00 88.38 324 GLY A N 1
ATOM 2627 C CA . GLY A 1 324 ? -0.531 -9.695 -13.632 1.00 88.38 324 GLY A CA 1
ATOM 2628 C C . GLY A 1 324 ? -0.579 -8.469 -14.550 1.00 88.38 324 GLY A C 1
ATOM 2629 O O . GLY A 1 324 ? -1.632 -7.852 -14.696 1.00 88.38 324 GLY A O 1
ATOM 2630 N N . ILE A 1 325 ? 0.542 -8.146 -15.199 1.00 89.00 325 ILE A N 1
ATOM 2631 C CA . ILE A 1 325 ? 0.570 -7.249 -16.368 1.00 89.00 325 ILE A CA 1
ATOM 2632 C C . ILE A 1 325 ? 0.278 -8.101 -17.608 1.00 89.00 325 ILE A C 1
ATOM 2634 O O . ILE A 1 325 ? 0.973 -9.098 -17.821 1.00 89.00 325 ILE A O 1
ATOM 2638 N N . SER A 1 326 ? -0.720 -7.724 -18.414 1.00 83.44 326 SER A N 1
ATOM 2639 C CA . SER A 1 326 ? -1.122 -8.517 -19.584 1.00 83.44 326 SER A CA 1
ATOM 2640 C C . SER A 1 326 ? -0.153 -8.364 -20.753 1.00 83.44 326 SER A C 1
ATOM 2642 O O . SER A 1 326 ? 0.161 -7.240 -21.147 1.00 83.44 326 SER A O 1
ATOM 2644 N N . LYS A 1 327 ? 0.273 -9.492 -21.336 1.00 79.12 327 LYS A N 1
ATOM 2645 C CA . LYS A 1 327 ? 1.060 -9.533 -22.583 1.00 79.12 327 LYS A CA 1
ATOM 2646 C C . LYS A 1 327 ? 0.201 -9.358 -23.840 1.00 79.12 327 LYS A C 1
ATOM 2648 O O . LYS A 1 327 ? 0.629 -8.698 -24.775 1.00 79.12 327 LYS A O 1
ATOM 2653 N N . ASP A 1 328 ? -1.019 -9.882 -23.810 1.00 67.06 328 ASP A N 1
ATOM 2654 C CA . ASP A 1 328 ? -1.996 -9.806 -24.895 1.00 67.06 328 ASP A CA 1
ATOM 2655 C C . ASP A 1 328 ? -3.366 -9.381 -24.340 1.00 67.06 328 ASP A C 1
ATOM 2657 O O . ASP A 1 328 ? -3.637 -9.537 -23.142 1.00 67.06 328 ASP A O 1
ATOM 2661 N N . GLY A 1 329 ? -4.259 -8.897 -25.210 1.00 56.88 329 GLY A N 1
ATOM 2662 C CA . GLY A 1 329 ? -5.634 -8.477 -24.878 1.00 56.88 329 GLY A CA 1
ATOM 2663 C C . GLY A 1 329 ? -6.596 -9.613 -24.474 1.00 56.88 329 GLY A C 1
ATOM 2664 O O . GLY A 1 329 ? -7.814 -9.460 -24.558 1.00 56.88 329 GLY A O 1
ATOM 2665 N N . ASP A 1 330 ? -6.058 -10.759 -24.048 1.00 48.50 330 ASP A N 1
ATOM 2666 C CA . ASP A 1 330 ? -6.783 -11.955 -23.597 1.00 48.50 330 ASP A CA 1
ATOM 2667 C C . ASP A 1 330 ? -7.434 -11.789 -22.213 1.00 48.50 330 ASP A C 1
ATOM 2669 O O . ASP A 1 330 ? -8.313 -12.571 -21.823 1.00 48.50 330 ASP A O 1
ATOM 2673 N N . GLN A 1 331 ? -7.055 -10.756 -21.455 1.00 53.72 331 GLN A N 1
ATOM 2674 C CA . GLN A 1 331 ? -7.753 -10.410 -20.222 1.00 53.72 331 GLN A CA 1
ATOM 2675 C C . GLN A 1 331 ? -9.095 -9.743 -20.553 1.00 53.72 331 GLN A C 1
ATOM 2677 O O . GLN A 1 331 ? -9.200 -8.547 -20.817 1.00 53.72 331 GLN A O 1
ATOM 2682 N N . LYS A 1 332 ? -10.150 -10.573 -20.548 1.00 52.25 332 LYS A N 1
ATOM 2683 C CA . LYS A 1 332 ? -11.557 -10.156 -20.653 1.00 52.25 332 LYS A CA 1
ATOM 2684 C C . LYS A 1 332 ? -11.812 -8.910 -19.806 1.00 52.25 332 LYS A C 1
ATOM 2686 O O . LYS A 1 332 ? -11.498 -8.933 -18.621 1.00 52.25 332 LYS A O 1
ATOM 2691 N N . LYS A 1 333 ? -12.502 -7.919 -20.388 1.00 54.09 333 LYS A N 1
ATOM 2692 C CA . LYS A 1 333 ? -13.051 -6.723 -19.719 1.00 54.09 333 LYS A CA 1
ATOM 2693 C C . LYS A 1 333 ? -13.775 -7.081 -18.407 1.00 54.09 333 LYS A C 1
ATOM 2695 O O . LYS A 1 333 ? -14.983 -7.313 -18.421 1.00 54.09 333 LYS A O 1
ATOM 2700 N N . SER A 1 334 ? -13.047 -7.148 -17.295 1.00 56.19 334 SER A N 1
ATOM 2701 C CA . SER A 1 334 ? -13.600 -7.434 -15.964 1.00 56.19 334 SER A CA 1
ATOM 2702 C C . SER A 1 334 ? -13.831 -6.169 -15.148 1.00 56.19 334 SER A C 1
ATOM 2704 O O . SER A 1 334 ? -14.556 -6.209 -14.162 1.00 56.19 334 SER A O 1
ATOM 2706 N N . PHE A 1 335 ? -13.205 -5.065 -15.552 1.00 66.31 335 PHE A N 1
ATOM 2707 C CA . PHE A 1 335 ? -13.252 -3.775 -14.880 1.00 66.31 335 PHE A CA 1
ATOM 2708 C C . PHE A 1 335 ? -13.739 -2.678 -15.828 1.00 66.31 335 PHE A C 1
ATOM 2710 O O . PHE A 1 335 ? -13.724 -2.830 -17.052 1.00 66.31 335 PHE A O 1
ATOM 2717 N N . THR A 1 336 ? -14.187 -1.567 -15.248 1.00 76.69 336 THR A N 1
ATOM 2718 C CA . THR A 1 336 ? -14.833 -0.453 -15.962 1.00 76.69 336 THR A CA 1
ATOM 2719 C C . THR A 1 336 ? -13.892 0.331 -16.883 1.00 76.69 336 THR A C 1
ATOM 2721 O O . THR A 1 336 ? -14.372 1.045 -17.765 1.00 76.69 336 THR A O 1
ATOM 2724 N N . ARG A 1 337 ? -12.567 0.168 -16.740 1.00 85.62 337 ARG A N 1
ATOM 2725 C CA . ARG A 1 337 ? -11.548 0.781 -17.605 1.00 85.62 337 ARG A CA 1
ATOM 2726 C C . ARG A 1 337 ? -10.719 -0.233 -18.406 1.00 85.62 337 ARG A C 1
ATOM 2728 O O . ARG A 1 337 ? -10.609 -1.383 -17.983 1.00 85.62 337 ARG A O 1
ATOM 2735 N N . PRO A 1 338 ? -10.079 0.192 -19.517 1.00 85.00 338 PRO A N 1
ATOM 2736 C CA . PRO A 1 338 ? -9.019 -0.577 -20.165 1.00 85.00 338 PRO A CA 1
ATOM 2737 C C . PRO A 1 338 ? -7.897 -0.970 -19.194 1.00 85.00 338 PRO A C 1
ATOM 2739 O O . PRO A 1 338 ? -7.654 -0.307 -18.179 1.00 85.00 338 PRO A O 1
ATOM 2742 N N . GLU A 1 339 ? -7.211 -2.060 -19.515 1.00 85.50 339 GLU A N 1
ATOM 2743 C CA . GLU A 1 339 ? -6.097 -2.573 -18.722 1.00 85.50 339 GLU A CA 1
ATOM 2744 C C . GLU A 1 339 ? -4.754 -2.028 -19.218 1.00 85.50 339 GLU A C 1
ATOM 2746 O O . GLU A 1 339 ? -4.611 -1.610 -20.369 1.00 85.50 339 GLU A O 1
ATOM 2751 N N . LEU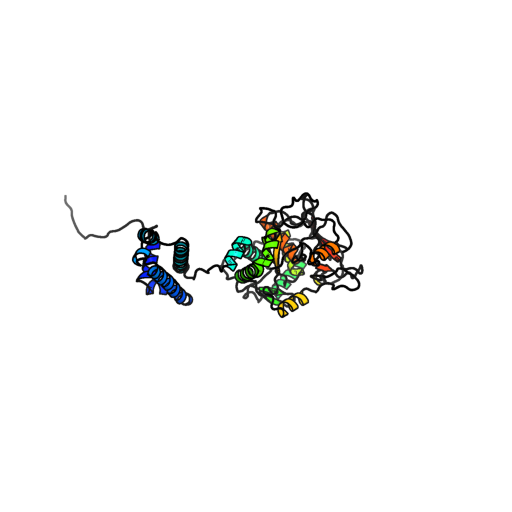 A 1 340 ? -3.761 -2.028 -18.326 1.00 88.75 340 LEU A N 1
ATOM 2752 C CA . LEU A 1 340 ? -2.384 -1.701 -18.681 1.00 88.75 340 LEU A CA 1
ATOM 2753 C C . LEU A 1 340 ? -1.733 -2.940 -19.299 1.00 88.75 340 LEU A C 1
ATOM 2755 O O . LEU A 1 340 ? -1.265 -3.841 -18.603 1.00 88.75 340 LEU A O 1
ATOM 2759 N N . GLU A 1 341 ? -1.751 -2.973 -20.624 1.00 88.94 341 GLU A N 1
ATOM 2760 C CA . GLU A 1 341 ? -1.039 -3.945 -21.451 1.00 88.94 341 GLU A CA 1
ATOM 2761 C C . GLU A 1 341 ? 0.425 -3.520 -21.652 1.00 88.94 341 GLU A C 1
ATOM 2763 O O . GLU A 1 341 ? 0.783 -2.361 -21.433 1.00 88.94 341 GLU A O 1
ATOM 2768 N N . VAL A 1 342 ? 1.268 -4.466 -22.072 1.00 91.94 342 VAL A N 1
ATOM 2769 C CA . VAL A 1 342 ? 2.659 -4.242 -22.511 1.00 91.94 342 VAL A CA 1
ATOM 2770 C C . VAL A 1 342 ? 2.776 -3.364 -23.767 1.00 91.94 342 VAL A C 1
ATOM 2772 O O . VAL A 1 342 ? 1.800 -3.035 -24.439 1.00 91.94 342 VAL A O 1
ATOM 2775 N N . GLY A 1 343 ? 4.011 -3.024 -24.152 1.00 90.44 343 GLY A N 1
ATOM 2776 C CA . GLY A 1 343 ? 4.274 -2.509 -25.496 1.00 90.44 343 GLY A CA 1
ATOM 2777 C C . GLY A 1 343 ? 3.984 -1.020 -25.691 1.00 90.44 343 GLY A C 1
ATOM 2778 O O . GLY A 1 343 ? 3.855 -0.578 -26.836 1.00 90.44 343 GLY A O 1
ATOM 2779 N N . LYS A 1 344 ? 3.931 -0.235 -24.613 1.00 93.75 344 LYS A N 1
ATOM 2780 C CA . LYS A 1 344 ? 4.158 1.219 -24.644 1.00 93.75 344 LYS A CA 1
ATOM 2781 C C . LYS A 1 344 ? 5.555 1.553 -24.118 1.00 93.75 344 LYS A C 1
ATOM 2783 O O . LYS A 1 344 ? 6.179 0.763 -23.413 1.00 93.75 344 LYS A O 1
ATOM 2788 N N . THR A 1 345 ? 6.049 2.734 -24.459 1.00 94.75 345 THR A N 1
ATOM 2789 C CA . THR A 1 345 ? 7.256 3.314 -23.862 1.00 94.75 345 THR A CA 1
ATOM 2790 C C . THR A 1 345 ? 6.987 3.795 -22.426 1.00 94.75 345 THR A C 1
ATOM 2792 O O . THR A 1 345 ? 5.848 4.141 -22.093 1.00 94.75 345 THR A O 1
ATOM 2795 N N . PRO A 1 346 ? 8.013 3.899 -21.560 1.00 93.94 346 PRO A N 1
ATOM 2796 C CA . PRO A 1 346 ? 7.859 4.514 -20.240 1.00 93.94 346 PRO A CA 1
ATOM 2797 C C . PRO A 1 346 ? 7.265 5.932 -20.275 1.00 93.94 346 PRO A C 1
ATOM 2799 O O . PRO A 1 346 ? 6.431 6.256 -19.430 1.00 93.94 346 PRO A O 1
ATOM 2802 N N . SER A 1 347 ? 7.639 6.762 -21.260 1.00 92.88 347 SER A N 1
ATOM 2803 C CA . SER A 1 347 ? 7.039 8.090 -21.472 1.00 92.88 347 SER A CA 1
ATOM 2804 C C . SER A 1 347 ? 5.528 8.026 -21.721 1.00 92.88 347 SER A C 1
ATOM 2806 O O . SER A 1 347 ? 4.785 8.817 -21.145 1.00 92.88 347 SER A O 1
ATOM 2808 N N . GLU A 1 348 ? 5.062 7.082 -22.543 1.00 94.50 348 GLU A N 1
ATOM 2809 C CA . GLU A 1 348 ? 3.631 6.902 -22.811 1.00 94.50 348 GLU A CA 1
ATOM 2810 C C . GLU A 1 348 ? 2.872 6.439 -21.561 1.00 94.50 348 GLU A C 1
ATOM 2812 O O . GLU A 1 348 ? 1.814 6.995 -21.277 1.00 94.50 348 GLU A O 1
ATOM 2817 N N . TYR A 1 349 ? 3.405 5.496 -20.771 1.00 94.81 349 TYR A N 1
ATOM 2818 C CA . TYR A 1 349 ? 2.766 5.117 -19.501 1.00 94.81 349 TYR A CA 1
ATOM 2819 C C . TYR A 1 349 ? 2.683 6.297 -18.529 1.00 94.81 349 TYR A C 1
ATOM 2821 O O . TYR A 1 349 ? 1.623 6.528 -17.957 1.00 94.81 349 TYR A O 1
ATOM 2829 N N . LEU A 1 350 ? 3.758 7.080 -18.375 1.00 92.94 350 LEU A N 1
ATOM 2830 C CA . LEU A 1 350 ? 3.736 8.253 -17.499 1.00 92.94 350 LEU A CA 1
ATOM 2831 C C . LEU A 1 350 ? 2.682 9.278 -17.953 1.00 92.94 350 LEU A C 1
ATOM 2833 O O . LEU A 1 350 ? 1.987 9.842 -17.113 1.00 92.94 350 LEU A O 1
ATOM 2837 N N . SER A 1 351 ? 2.507 9.478 -19.265 1.00 92.56 351 SER A N 1
ATOM 2838 C CA . SER A 1 351 ? 1.502 10.414 -19.794 1.00 92.56 351 SER A CA 1
ATOM 2839 C C . SER A 1 351 ? 0.051 10.008 -19.499 1.00 92.56 351 SER A C 1
ATOM 2841 O O . SER A 1 351 ? -0.784 10.888 -19.303 1.00 92.56 351 SER A O 1
ATOM 2843 N N . LEU A 1 352 ? -0.249 8.707 -19.364 1.00 92.81 352 LEU A N 1
ATOM 2844 C CA . LEU A 1 352 ? -1.599 8.224 -19.025 1.00 92.81 352 LEU A CA 1
ATOM 2845 C C . LEU A 1 352 ? -2.090 8.708 -17.650 1.00 92.81 352 LEU A C 1
ATOM 2847 O O . LEU A 1 352 ? -3.296 8.737 -17.430 1.00 92.81 352 LEU A O 1
ATOM 2851 N N . GLN A 1 353 ? -1.178 9.078 -16.746 1.00 90.06 353 GLN A N 1
ATOM 2852 C CA . GLN A 1 353 ? -1.465 9.567 -15.386 1.00 90.06 353 GLN A CA 1
ATOM 2853 C C . GLN A 1 353 ? -1.558 11.097 -15.291 1.00 90.06 353 GLN A C 1
ATOM 2855 O O . GLN A 1 353 ? -1.664 11.643 -14.195 1.00 90.06 353 GLN A O 1
ATOM 2860 N N . ARG A 1 354 ? -1.392 11.806 -16.415 1.00 86.31 354 ARG A N 1
ATOM 2861 C CA . ARG A 1 354 ? -1.331 13.280 -16.474 1.00 86.31 354 ARG A CA 1
ATOM 2862 C C . ARG A 1 354 ? -2.467 13.900 -17.285 1.00 86.31 354 ARG A C 1
ATOM 2864 O O . ARG A 1 354 ? -2.564 15.119 -17.359 1.00 86.31 354 ARG A O 1
ATOM 2871 N N . ASP A 1 355 ? -3.285 13.065 -17.909 1.00 87.06 355 ASP A N 1
ATOM 2872 C CA . ASP A 1 355 ? -4.485 13.455 -18.635 1.00 87.06 355 ASP A CA 1
ATOM 2873 C C . ASP A 1 355 ? -5.690 13.248 -17.709 1.00 87.06 355 ASP A C 1
ATOM 2875 O O . ASP A 1 355 ? -6.035 12.116 -17.395 1.00 87.06 355 ASP A O 1
ATOM 2879 N N . GLU A 1 356 ? -6.330 14.332 -17.268 1.00 86.38 356 GLU A N 1
ATOM 2880 C CA . GLU A 1 356 ? -7.517 14.298 -16.392 1.00 86.38 356 GLU A CA 1
ATOM 2881 C C . GLU A 1 356 ? -8.728 13.608 -17.058 1.00 86.38 356 GLU A C 1
ATOM 2883 O O . GLU A 1 356 ? -9.674 13.207 -16.386 1.00 86.38 356 GLU A O 1
ATOM 2888 N N . THR A 1 357 ? -8.718 13.445 -18.388 1.00 87.88 357 THR A N 1
ATOM 2889 C CA . THR A 1 357 ? -9.750 12.696 -19.131 1.00 87.88 357 THR A CA 1
ATOM 2890 C C . THR A 1 357 ? -9.426 11.204 -19.267 1.00 87.88 357 THR A C 1
ATOM 2892 O O . THR A 1 357 ? -10.241 10.419 -19.761 1.00 87.88 357 THR A O 1
ATOM 2895 N N . SER A 1 358 ? -8.242 10.796 -18.807 1.00 89.12 358 SER A N 1
ATOM 2896 C CA . SER A 1 358 ? -7.783 9.415 -18.784 1.00 89.12 358 SER A CA 1
ATOM 2897 C C . SER A 1 358 ? -8.569 8.587 -17.767 1.00 89.12 358 SER A C 1
ATOM 2899 O O . SER A 1 358 ? -8.761 9.020 -16.631 1.00 89.12 358 SER A O 1
ATOM 2901 N N . PRO A 1 359 ? -8.922 7.325 -18.071 1.00 89.38 359 PRO A N 1
ATOM 2902 C CA . PRO A 1 359 ? -9.479 6.433 -17.057 1.00 89.38 359 PRO A CA 1
ATOM 2903 C C . PRO A 1 359 ? -8.472 6.094 -15.938 1.00 89.38 359 PRO A C 1
ATOM 2905 O O . PRO A 1 359 ? -8.863 5.542 -14.908 1.00 89.38 359 PRO A O 1
ATOM 2908 N N . TYR A 1 360 ? -7.188 6.407 -16.151 1.00 92.81 360 TYR A N 1
ATOM 2909 C CA . TYR A 1 360 ? -6.097 6.255 -15.192 1.00 92.81 360 TYR A CA 1
ATOM 2910 C C . TYR A 1 360 ? -5.865 7.509 -14.329 1.00 92.81 360 TYR A C 1
ATOM 2912 O O . TYR A 1 360 ? -4.911 7.522 -13.553 1.00 92.81 360 TYR A O 1
ATOM 2920 N N . ASP A 1 361 ? -6.708 8.545 -14.430 1.00 90.69 361 ASP A N 1
ATOM 2921 C CA . ASP A 1 361 ? -6.646 9.698 -13.523 1.00 90.69 361 ASP A CA 1
ATOM 2922 C C . ASP A 1 361 ? -6.766 9.263 -12.048 1.0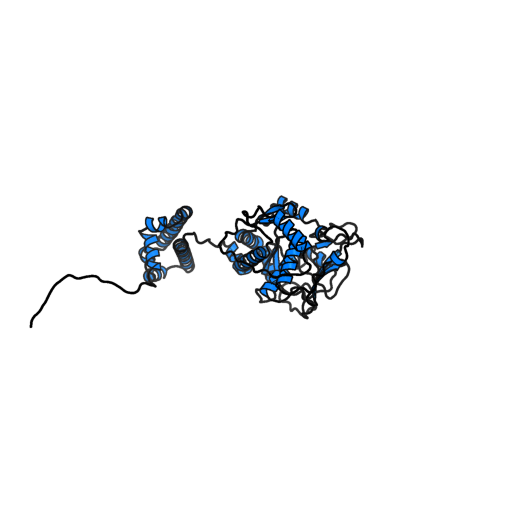0 90.69 361 ASP A C 1
ATOM 2924 O O . ASP A 1 361 ? -7.370 8.230 -11.736 1.00 90.69 361 ASP A O 1
ATOM 2928 N N . GLY A 1 362 ? -6.113 9.997 -11.147 1.00 91.19 362 GLY A N 1
ATOM 2929 C CA . GLY A 1 362 ? -5.961 9.635 -9.733 1.00 91.19 362 GLY A CA 1
ATOM 2930 C C . GLY A 1 362 ? -5.055 8.422 -9.456 1.00 91.19 362 GLY A C 1
ATOM 2931 O O . GLY A 1 362 ? -4.864 8.061 -8.294 1.00 91.19 362 GLY A O 1
ATOM 2932 N N . GLU A 1 363 ? -4.477 7.780 -10.479 1.00 95.19 363 GLU A N 1
ATOM 2933 C CA . GLU A 1 363 ? -3.497 6.699 -10.315 1.00 95.19 363 GLU A CA 1
ATOM 2934 C C . GLU A 1 363 ? -2.057 7.222 -10.426 1.00 95.19 363 GLU A C 1
ATOM 2936 O O . GLU A 1 363 ? -1.737 8.110 -11.215 1.00 95.19 363 GLU A O 1
ATOM 2941 N N . SER A 1 364 ? -1.154 6.631 -9.647 1.00 94.50 364 SER A N 1
ATOM 2942 C CA . SER A 1 364 ? 0.265 6.989 -9.587 1.00 94.50 364 SER A CA 1
ATOM 2943 C C . SER A 1 364 ? 1.157 5.830 -10.029 1.00 94.50 364 SER A C 1
ATOM 2945 O O . SER A 1 364 ? 0.779 4.660 -9.977 1.00 94.50 364 SER A O 1
ATOM 2947 N N . SER A 1 365 ? 2.354 6.136 -10.526 1.00 93.94 365 SER A N 1
ATOM 2948 C CA . SER A 1 365 ? 3.321 5.117 -10.944 1.00 93.94 365 SER A CA 1
ATOM 2949 C C . SER A 1 365 ? 4.039 4.511 -9.739 1.00 93.94 365 SER A C 1
ATOM 2951 O O . SER A 1 365 ? 4.464 5.246 -8.848 1.00 93.94 365 SER A O 1
ATOM 2953 N N . MET A 1 366 ? 4.260 3.192 -9.749 1.00 95.00 366 MET A N 1
ATOM 2954 C CA . MET A 1 366 ? 5.052 2.529 -8.706 1.00 95.00 366 MET A CA 1
ATOM 2955 C C . MET A 1 366 ? 6.495 3.045 -8.655 1.00 95.00 366 MET A C 1
ATOM 2957 O O . MET A 1 366 ? 7.147 3.221 -9.693 1.00 95.00 366 MET A O 1
ATOM 2961 N N . VAL A 1 367 ? 7.006 3.216 -7.433 1.00 94.69 367 VAL A N 1
ATOM 2962 C CA . VAL A 1 367 ? 8.440 3.396 -7.155 1.00 94.69 367 VAL A CA 1
ATOM 2963 C C . VAL A 1 367 ? 9.107 2.062 -6.784 1.00 94.69 367 VAL A C 1
ATOM 2965 O O . VAL A 1 367 ? 8.462 1.014 -6.719 1.00 94.69 367 VAL A O 1
ATOM 2968 N N . LEU A 1 368 ? 10.421 2.085 -6.547 1.00 92.19 368 LEU A N 1
ATOM 2969 C CA . LEU A 1 368 ? 11.213 0.891 -6.233 1.00 92.19 368 LEU A CA 1
ATOM 2970 C C . LEU A 1 368 ? 10.743 0.183 -4.950 1.00 92.19 368 LEU A C 1
ATOM 2972 O O . LEU A 1 368 ? 10.562 -1.034 -4.940 1.00 92.19 368 LEU A O 1
ATOM 2976 N N . GLU A 1 369 ? 10.503 0.941 -3.882 1.00 93.62 369 GLU A N 1
ATOM 2977 C CA . GLU A 1 369 ? 10.009 0.428 -2.604 1.00 93.62 369 GLU A CA 1
ATOM 2978 C C . GLU A 1 369 ? 8.598 -0.160 -2.725 1.00 93.62 369 GLU A C 1
ATOM 2980 O O . GLU A 1 369 ? 8.340 -1.218 -2.146 1.00 93.62 369 GLU A O 1
ATOM 2985 N N . ASP A 1 370 ? 7.717 0.469 -3.516 1.00 96.56 370 ASP A N 1
ATOM 2986 C CA . ASP A 1 370 ? 6.366 -0.035 -3.792 1.00 96.56 370 ASP A CA 1
ATOM 2987 C C . ASP A 1 370 ? 6.447 -1.436 -4.422 1.00 96.56 370 ASP A C 1
ATOM 2989 O O . ASP A 1 370 ? 5.773 -2.365 -3.973 1.00 96.56 370 ASP A O 1
ATOM 2993 N N . TRP A 1 371 ? 7.309 -1.619 -5.434 1.00 95.50 371 TRP A N 1
ATOM 2994 C CA . TRP A 1 371 ? 7.449 -2.905 -6.125 1.00 95.50 371 TRP A CA 1
ATOM 2995 C C . TRP A 1 371 ? 8.063 -3.984 -5.237 1.00 95.50 371 TRP A C 1
ATOM 2997 O O . TRP A 1 371 ? 7.586 -5.116 -5.227 1.00 95.50 371 TRP A O 1
ATOM 3007 N N . ILE A 1 372 ? 9.079 -3.642 -4.443 1.00 92.94 372 ILE A N 1
ATOM 3008 C CA . ILE A 1 372 ? 9.709 -4.581 -3.506 1.00 92.94 372 ILE A CA 1
ATOM 3009 C C . ILE A 1 372 ? 8.706 -5.039 -2.435 1.00 92.94 372 ILE A C 1
ATOM 3011 O O . ILE A 1 372 ? 8.627 -6.235 -2.143 1.00 92.94 372 ILE A O 1
ATOM 3015 N N . CYS A 1 373 ? 7.895 -4.123 -1.888 1.00 95.69 373 CYS A N 1
ATOM 3016 C CA . CYS A 1 373 ? 6.798 -4.487 -0.988 1.00 95.69 373 CYS A CA 1
ATOM 3017 C C . CYS A 1 373 ? 5.809 -5.421 -1.691 1.00 95.69 373 CYS A C 1
ATOM 3019 O O . CYS A 1 373 ? 5.516 -6.502 -1.177 1.00 95.69 373 CYS A O 1
ATOM 3021 N N . ALA A 1 374 ? 5.333 -5.036 -2.880 1.00 96.69 374 ALA A N 1
ATOM 3022 C CA . ALA A 1 374 ? 4.367 -5.816 -3.643 1.00 96.69 374 ALA A CA 1
ATOM 3023 C C . ALA A 1 374 ? 4.896 -7.224 -3.967 1.00 96.69 374 ALA A C 1
ATOM 3025 O O . ALA A 1 374 ? 4.191 -8.203 -3.750 1.00 96.69 374 ALA A O 1
ATOM 3026 N N . PHE A 1 375 ? 6.150 -7.367 -4.400 1.00 94.88 375 PHE A N 1
ATOM 3027 C CA . PHE A 1 375 ? 6.755 -8.673 -4.668 1.00 94.88 375 PHE A CA 1
ATOM 3028 C C . PHE A 1 375 ? 6.755 -9.561 -3.417 1.00 94.88 375 PHE A C 1
ATOM 3030 O O . PHE A 1 375 ? 6.322 -10.714 -3.467 1.00 94.88 375 PHE A O 1
ATOM 3037 N N . MET A 1 376 ? 7.217 -9.026 -2.280 1.00 94.00 376 MET A N 1
ATOM 3038 C CA . MET A 1 376 ? 7.302 -9.790 -1.034 1.00 94.00 376 MET A CA 1
ATOM 3039 C C . MET A 1 376 ? 5.927 -10.223 -0.517 1.00 94.00 376 MET A C 1
ATOM 3041 O O . MET A 1 376 ? 5.763 -11.379 -0.122 1.00 94.00 376 MET A O 1
ATOM 3045 N N . ILE A 1 377 ? 4.943 -9.318 -0.532 1.00 95.69 377 ILE A N 1
ATOM 3046 C CA . ILE A 1 377 ? 3.572 -9.601 -0.088 1.00 95.69 377 ILE A CA 1
ATOM 3047 C C . ILE A 1 377 ? 2.895 -10.604 -1.026 1.00 95.69 377 ILE A C 1
ATOM 3049 O O . ILE A 1 377 ? 2.395 -11.621 -0.546 1.00 95.69 377 ILE A O 1
ATOM 3053 N N . HIS A 1 378 ? 2.990 -10.401 -2.345 1.00 95.00 378 HIS A N 1
ATOM 3054 C CA . HIS A 1 378 ? 2.476 -11.334 -3.351 1.00 95.00 378 HIS A CA 1
ATOM 3055 C C . HIS A 1 378 ? 2.997 -12.748 -3.100 1.00 95.00 378 HIS A C 1
ATOM 3057 O O . HIS A 1 378 ? 2.213 -13.661 -2.857 1.00 95.00 378 HIS A O 1
ATOM 3063 N N . TYR A 1 379 ? 4.323 -12.917 -3.063 1.00 93.38 379 TYR A N 1
ATOM 3064 C CA . TYR A 1 379 ? 4.940 -14.225 -2.874 1.00 93.38 379 TYR A CA 1
ATOM 3065 C C . TYR A 1 379 ? 4.522 -14.888 -1.557 1.00 93.38 379 TYR A C 1
ATOM 3067 O O . TYR A 1 379 ? 4.306 -16.099 -1.505 1.00 93.38 379 TYR A O 1
ATOM 3075 N N . MET A 1 380 ? 4.391 -14.123 -0.471 1.00 93.81 380 MET A N 1
ATOM 3076 C CA . MET A 1 380 ? 3.972 -14.682 0.815 1.00 93.81 380 MET A CA 1
ATOM 3077 C C . MET A 1 380 ? 2.526 -15.195 0.804 1.00 93.81 380 MET A C 1
ATOM 3079 O O . MET A 1 380 ? 2.246 -16.212 1.451 1.00 93.81 380 MET A O 1
ATOM 3083 N N . GLU A 1 381 ? 1.640 -14.531 0.060 1.00 93.44 381 GLU A N 1
ATOM 3084 C CA . GLU A 1 381 ? 0.219 -14.867 -0.046 1.00 93.44 381 GLU A CA 1
ATOM 3085 C C . GLU A 1 381 ? -0.091 -15.953 -1.089 1.00 93.44 381 GLU A C 1
ATOM 3087 O O . GLU A 1 381 ? -0.944 -16.808 -0.829 1.00 93.44 381 GLU A O 1
ATOM 3092 N N . THR A 1 382 ? 0.588 -15.940 -2.243 1.00 92.19 382 THR A N 1
ATOM 3093 C CA . THR A 1 382 ? 0.292 -16.805 -3.405 1.00 92.19 382 THR A CA 1
ATOM 3094 C C . THR A 1 382 ? 1.311 -17.921 -3.637 1.00 92.19 382 THR A C 1
ATOM 3096 O O . THR A 1 382 ? 0.971 -18.931 -4.248 1.00 92.19 382 THR A O 1
ATOM 3099 N N . ARG A 1 383 ? 2.554 -17.755 -3.157 1.00 90.88 383 ARG A N 1
ATOM 3100 C CA . ARG A 1 383 ? 3.730 -18.589 -3.491 1.00 90.88 383 ARG A CA 1
ATOM 3101 C C . ARG A 1 383 ? 4.162 -18.553 -4.964 1.00 90.88 383 ARG A C 1
ATOM 3103 O O . ARG A 1 383 ? 4.966 -19.387 -5.370 1.00 90.88 383 ARG A O 1
ATOM 3110 N N . SER A 1 384 ? 3.695 -17.567 -5.729 1.00 89.31 384 SER A N 1
ATOM 3111 C CA . SER A 1 384 ? 4.215 -17.209 -7.057 1.00 89.31 384 SER A CA 1
ATOM 3112 C C . SER A 1 384 ? 5.090 -15.955 -6.991 1.00 89.31 384 SER A C 1
ATOM 3114 O O . SER A 1 384 ? 5.022 -15.186 -6.033 1.00 89.31 384 SER A O 1
ATOM 3116 N N . CYS A 1 385 ? 5.912 -15.723 -8.010 1.00 89.94 385 CYS A N 1
ATOM 3117 C CA . CYS A 1 385 ? 6.656 -14.473 -8.151 1.00 89.94 385 CYS A CA 1
ATOM 3118 C C . CYS A 1 385 ? 5.788 -13.401 -8.823 1.00 89.94 385 CYS A C 1
ATOM 3120 O O . CYS A 1 385 ? 5.039 -13.693 -9.757 1.00 89.94 385 CYS A O 1
ATOM 3122 N N . LEU A 1 386 ? 5.906 -12.151 -8.366 1.00 91.25 386 LEU A N 1
ATOM 3123 C CA . LEU A 1 386 ? 5.333 -11.008 -9.077 1.00 91.25 386 LEU A CA 1
ATOM 3124 C C . LEU A 1 386 ? 6.195 -10.710 -10.316 1.00 91.25 386 LEU A C 1
ATOM 3126 O O . LEU A 1 386 ? 7.422 -10.766 -10.240 1.00 91.25 386 LEU A O 1
ATOM 3130 N N . ASP A 1 387 ? 5.549 -10.386 -11.438 1.00 89.88 387 ASP A N 1
ATOM 3131 C CA . ASP A 1 387 ? 6.194 -10.065 -12.726 1.00 89.88 387 ASP A CA 1
ATOM 3132 C C . ASP A 1 387 ? 7.124 -11.182 -13.250 1.00 89.88 387 ASP A C 1
ATOM 3134 O O . ASP A 1 387 ? 8.220 -10.947 -13.769 1.00 89.88 387 ASP A O 1
ATOM 3138 N N . ASP A 1 388 ? 6.651 -12.424 -13.092 1.00 87.38 388 ASP A N 1
ATOM 3139 C CA . ASP A 1 388 ? 7.268 -13.659 -13.583 1.00 87.38 388 ASP A CA 1
ATOM 3140 C C . ASP A 1 388 ? 7.090 -13.825 -15.099 1.00 87.38 388 ASP A C 1
ATOM 3142 O O . ASP A 1 388 ? 6.061 -14.296 -15.591 1.00 87.38 388 ASP A O 1
ATOM 3146 N N . MET A 1 389 ? 8.134 -13.486 -15.848 1.00 84.00 389 MET A N 1
ATOM 3147 C CA . MET A 1 389 ? 8.146 -13.563 -17.308 1.00 84.00 389 MET A CA 1
ATOM 3148 C C . MET A 1 389 ? 8.065 -14.992 -17.865 1.00 84.00 389 MET A C 1
ATOM 3150 O O . MET A 1 389 ? 7.675 -15.145 -19.026 1.00 84.00 389 MET A O 1
ATOM 3154 N N . GLU A 1 390 ? 8.415 -16.014 -17.076 1.00 78.94 390 GLU A N 1
ATOM 3155 C CA . GLU A 1 390 ? 8.422 -17.427 -17.484 1.00 78.94 390 GLU A CA 1
ATOM 3156 C C . GLU A 1 390 ? 7.043 -18.080 -17.339 1.00 78.94 390 GLU A C 1
ATOM 3158 O O . GLU A 1 390 ? 6.716 -18.998 -18.089 1.00 78.94 390 GLU A O 1
ATOM 3163 N N . SER A 1 391 ? 6.197 -17.558 -16.443 1.00 70.62 391 SER A N 1
ATOM 3164 C CA . SER A 1 391 ? 4.835 -18.050 -16.164 1.00 70.62 391 SER A CA 1
ATOM 3165 C C . SER A 1 391 ? 3.825 -17.960 -17.328 1.00 70.62 391 SER A C 1
ATOM 3167 O O . SER A 1 391 ? 2.637 -18.223 -17.144 1.00 70.62 391 SER A O 1
ATOM 3169 N N . GLY A 1 392 ? 4.258 -17.572 -18.532 1.00 59.47 392 GLY A N 1
ATOM 3170 C CA . GLY A 1 392 ? 3.461 -17.589 -19.765 1.00 59.47 392 GLY A CA 1
ATOM 3171 C C . GLY A 1 392 ? 2.396 -16.495 -19.906 1.00 59.47 392 GLY A C 1
ATOM 3172 O O . GLY A 1 392 ? 1.964 -16.245 -21.024 1.00 59.47 392 GLY A O 1
ATOM 3173 N N . GLY A 1 393 ? 2.003 -15.816 -18.820 1.00 69.12 393 GLY A N 1
ATOM 3174 C CA . GLY A 1 393 ? 0.948 -14.788 -18.836 1.00 69.12 393 GLY A CA 1
ATOM 3175 C C . GLY A 1 393 ? 1.306 -13.436 -18.210 1.00 69.12 393 GLY A C 1
ATOM 3176 O O . GLY A 1 393 ? 0.567 -12.477 -18.409 1.00 69.12 393 GLY A O 1
ATOM 3177 N N . ASN A 1 394 ? 2.424 -13.328 -17.482 1.00 80.62 394 ASN A N 1
ATOM 3178 C CA . ASN A 1 394 ? 2.868 -12.070 -16.869 1.00 80.62 394 ASN A CA 1
ATOM 3179 C C . ASN A 1 394 ? 4.011 -11.423 -17.660 1.00 80.62 394 ASN A C 1
ATOM 3181 O O . ASN A 1 394 ? 4.873 -12.112 -18.213 1.00 80.62 394 ASN A O 1
ATOM 3185 N N . ALA A 1 395 ? 4.032 -10.094 -17.671 1.00 86.88 395 ALA A N 1
ATOM 3186 C CA . ALA A 1 395 ? 5.118 -9.275 -18.197 1.00 86.88 395 ALA A CA 1
ATOM 3187 C C . ALA A 1 395 ? 5.996 -8.669 -17.091 1.00 86.88 395 ALA A C 1
ATOM 3189 O O . ALA A 1 395 ? 5.642 -8.678 -15.913 1.00 86.88 395 ALA A O 1
ATOM 3190 N N . ALA A 1 396 ? 7.134 -8.115 -17.502 1.00 91.38 396 ALA A N 1
ATOM 3191 C CA . ALA A 1 396 ? 7.973 -7.256 -16.678 1.00 91.38 396 ALA A CA 1
ATOM 3192 C C . ALA A 1 396 ? 7.298 -5.891 -16.434 1.00 91.38 396 ALA A C 1
ATOM 3194 O O . ALA A 1 396 ? 6.460 -5.464 -17.231 1.00 91.38 396 ALA A O 1
ATOM 3195 N N . SER A 1 397 ? 7.704 -5.163 -15.388 1.00 93.75 397 SER A N 1
ATOM 3196 C CA . SER A 1 397 ? 7.197 -3.811 -15.104 1.00 93.75 397 SER A CA 1
ATOM 3197 C C . SER A 1 397 ? 8.267 -2.745 -15.311 1.00 93.75 397 SER A C 1
ATOM 3199 O O . SER A 1 397 ? 9.369 -2.848 -14.778 1.00 93.75 397 SER A O 1
ATOM 3201 N N . TYR A 1 398 ? 7.917 -1.655 -15.985 1.00 95.19 398 TYR A N 1
ATOM 3202 C CA . TYR A 1 398 ? 8.540 -0.358 -15.761 1.00 95.19 398 TYR A CA 1
ATOM 3203 C C . TYR A 1 398 ? 8.083 0.193 -14.408 1.00 95.19 398 TYR A C 1
ATOM 3205 O O . TYR A 1 398 ? 6.920 0.052 -14.023 1.00 95.19 398 TYR A O 1
ATOM 3213 N N . LEU A 1 399 ? 9.000 0.845 -13.702 1.00 94.31 399 LEU A N 1
ATOM 3214 C CA . LEU A 1 399 ? 8.746 1.611 -12.488 1.00 94.31 399 LEU A CA 1
ATOM 3215 C C . LEU A 1 399 ? 8.810 3.097 -12.848 1.00 94.31 399 LEU A C 1
ATOM 3217 O O . LEU A 1 399 ? 9.764 3.797 -12.523 1.00 94.31 399 LEU A O 1
ATOM 3221 N N . THR A 1 400 ? 7.809 3.583 -13.583 1.00 94.12 400 THR A N 1
ATOM 3222 C CA . THR A 1 400 ? 7.755 4.966 -14.096 1.00 94.12 400 THR A CA 1
ATOM 3223 C C . THR A 1 400 ? 7.715 6.037 -13.001 1.00 94.12 400 THR A C 1
ATOM 3225 O O . THR A 1 400 ? 7.944 7.209 -13.291 1.00 94.12 400 THR A O 1
ATOM 3228 N N . GLY A 1 401 ? 7.492 5.650 -11.741 1.00 94.25 401 GLY A N 1
ATOM 3229 C CA . GLY A 1 401 ? 7.583 6.528 -10.578 1.00 94.25 401 GLY A CA 1
ATOM 3230 C C . GLY A 1 401 ? 9.021 6.797 -10.134 1.00 94.25 401 GLY A C 1
ATOM 3231 O O . GLY A 1 401 ? 9.228 7.641 -9.267 1.00 94.25 401 GLY A O 1
ATOM 3232 N N . VAL A 1 402 ? 10.021 6.116 -10.705 1.00 91.44 402 VAL A N 1
ATOM 3233 C CA . VAL A 1 402 ? 11.433 6.303 -10.359 1.00 91.44 402 VAL A CA 1
ATOM 3234 C C . VAL A 1 402 ? 12.332 6.346 -11.599 1.00 91.44 402 VAL A C 1
ATOM 3236 O O . VAL A 1 402 ? 12.226 5.527 -12.514 1.00 91.44 402 VAL A O 1
ATOM 3239 N N . SER A 1 403 ? 13.258 7.302 -11.627 1.00 89.31 403 SER A N 1
ATOM 3240 C CA . SER A 1 403 ? 14.259 7.435 -12.684 1.00 89.31 403 SER A CA 1
ATOM 3241 C C . SER A 1 403 ? 15.672 7.628 -12.136 1.00 89.31 403 SER A C 1
ATOM 3243 O O . SER A 1 403 ? 15.892 8.021 -10.988 1.00 89.31 403 SER A O 1
ATOM 3245 N N . LEU A 1 404 ? 16.660 7.329 -12.976 1.00 84.75 404 LEU A N 1
ATOM 3246 C CA . LEU A 1 404 ? 18.070 7.614 -12.738 1.00 84.75 404 LEU A CA 1
ATOM 3247 C C . LEU A 1 404 ? 18.528 8.768 -13.641 1.00 84.75 404 LEU A C 1
ATOM 3249 O O . LEU A 1 404 ? 18.210 8.773 -14.837 1.00 84.75 404 LEU A O 1
ATOM 3253 N N . PRO A 1 405 ? 19.299 9.740 -13.115 1.00 77.25 405 PRO A N 1
ATOM 3254 C CA . PRO A 1 405 ? 19.855 10.822 -13.914 1.00 77.25 405 PRO A CA 1
ATOM 3255 C C . PRO A 1 405 ? 20.820 10.272 -14.971 1.00 77.25 405 PRO A C 1
ATOM 3257 O O . PRO A 1 405 ? 21.716 9.473 -14.684 1.00 77.25 405 PRO A O 1
ATOM 3260 N N . GLY A 1 406 ? 20.608 10.716 -16.210 1.00 66.38 406 GLY A N 1
ATOM 3261 C CA . GLY A 1 406 ? 21.281 10.250 -17.420 1.00 66.38 406 GLY A CA 1
ATOM 3262 C C . GLY A 1 406 ? 22.721 10.714 -17.588 1.00 66.38 406 GLY A C 1
ATOM 3263 O O . GLY A 1 406 ? 23.061 11.224 -18.651 1.00 66.38 406 GLY A O 1
ATOM 3264 N N . ASP A 1 407 ? 23.575 10.539 -16.583 1.00 61.22 407 ASP A N 1
ATOM 3265 C CA . ASP A 1 407 ? 24.938 11.097 -16.587 1.00 61.22 407 ASP A CA 1
ATOM 3266 C C . ASP A 1 407 ? 25.848 10.489 -17.685 1.00 61.22 407 ASP A C 1
ATOM 3268 O O . ASP A 1 407 ? 26.896 11.051 -17.993 1.00 61.22 407 ASP A O 1
ATOM 3272 N N . PHE A 1 408 ? 25.438 9.374 -18.312 1.00 48.03 408 PHE A N 1
ATOM 3273 C CA . PHE A 1 408 ? 26.160 8.704 -19.410 1.00 48.03 408 PHE A CA 1
ATOM 3274 C C . PHE A 1 408 ? 25.498 8.822 -20.795 1.00 48.03 408 PHE A C 1
ATOM 3276 O O . PHE A 1 408 ? 26.188 8.734 -21.806 1.00 48.03 408 PHE A O 1
ATOM 3283 N N . THR A 1 409 ? 24.176 9.003 -20.868 1.00 52.34 409 THR A N 1
ATOM 3284 C CA . THR A 1 409 ? 23.398 9.016 -22.131 1.00 52.34 409 THR A CA 1
ATOM 3285 C C . THR A 1 409 ? 22.695 10.347 -22.397 1.00 52.34 409 THR A C 1
ATOM 3287 O O . THR A 1 409 ? 21.988 10.495 -23.393 1.00 52.34 409 THR A O 1
ATOM 3290 N N . GLY A 1 410 ? 22.824 11.310 -21.483 1.00 59.22 410 GLY A N 1
ATOM 3291 C CA . GLY A 1 410 ? 22.108 12.583 -21.499 1.00 59.22 410 GLY A CA 1
ATOM 3292 C C . GLY A 1 410 ? 20.610 12.487 -21.185 1.00 59.22 410 GLY A C 1
ATOM 3293 O O . GLY A 1 410 ? 19.989 13.527 -21.010 1.00 59.22 410 GLY A O 1
ATOM 3294 N N . SER A 1 411 ? 20.026 11.287 -21.087 1.00 64.06 411 SER A N 1
ATOM 3295 C CA . SER A 1 411 ? 18.576 11.062 -20.942 1.00 64.06 411 SER A CA 1
ATOM 3296 C C . SER A 1 411 ? 18.265 10.321 -19.646 1.00 64.06 411 SER A C 1
ATOM 3298 O O . SER A 1 411 ? 19.012 9.413 -19.282 1.00 64.06 411 SER A O 1
ATOM 3300 N N . GLN A 1 412 ? 17.182 10.681 -18.947 1.00 76.44 412 GLN A N 1
ATOM 3301 C CA . GLN A 1 412 ? 16.776 9.936 -17.750 1.00 76.44 412 GLN A CA 1
ATOM 3302 C C . GLN A 1 412 ? 16.537 8.466 -18.094 1.00 76.44 412 GLN A C 1
ATOM 3304 O O . GLN A 1 412 ? 15.939 8.178 -19.123 1.00 76.44 412 GLN A O 1
ATOM 3309 N N . MET A 1 413 ? 16.978 7.549 -17.236 1.00 80.81 413 MET A N 1
ATOM 3310 C CA . MET A 1 413 ? 16.696 6.120 -17.388 1.00 80.81 413 MET A CA 1
ATOM 3311 C C . MET A 1 413 ? 15.576 5.709 -16.441 1.00 80.81 413 MET A C 1
ATOM 3313 O O . MET A 1 413 ? 15.594 6.097 -15.275 1.00 80.81 413 MET A O 1
ATOM 3317 N N . VAL A 1 414 ? 14.644 4.888 -16.912 1.00 80.44 414 VAL A N 1
ATOM 3318 C CA . VAL A 1 414 ? 13.581 4.302 -16.080 1.00 80.44 414 VAL A CA 1
ATOM 3319 C C . VAL A 1 414 ? 14.042 2.941 -15.576 1.00 80.44 414 VAL A C 1
ATOM 3321 O O . VAL A 1 414 ? 14.717 2.213 -16.305 1.00 80.44 414 VAL A O 1
ATOM 3324 N N . ILE A 1 415 ? 13.706 2.585 -14.336 1.00 85.62 415 ILE A N 1
ATOM 3325 C CA . ILE A 1 415 ? 13.978 1.235 -13.832 1.00 85.62 415 ILE A CA 1
ATOM 3326 C C . ILE A 1 415 ? 12.918 0.282 -14.381 1.00 85.62 415 ILE A C 1
ATOM 3328 O O . ILE A 1 415 ? 11.724 0.540 -14.264 1.00 85.62 415 ILE A O 1
ATOM 3332 N N . ALA A 1 416 ? 13.360 -0.831 -14.954 1.00 84.75 416 ALA A N 1
ATOM 3333 C CA . ALA A 1 416 ? 12.523 -1.973 -15.282 1.00 84.75 416 ALA A CA 1
ATOM 3334 C C . ALA A 1 416 ? 12.882 -3.162 -14.381 1.00 84.75 416 ALA A C 1
ATOM 3336 O O . ALA A 1 416 ? 14.045 -3.345 -14.004 1.00 84.75 416 ALA A O 1
ATOM 3337 N N . VAL A 1 417 ? 11.872 -3.962 -14.042 1.00 86.00 417 VAL A N 1
ATOM 3338 C CA . VAL A 1 417 ? 11.966 -5.111 -13.136 1.00 86.00 417 VAL A CA 1
ATOM 3339 C C . VAL A 1 417 ? 11.301 -6.343 -13.731 1.00 86.00 417 VAL A C 1
ATOM 3341 O O . VAL A 1 417 ? 10.251 -6.248 -14.367 1.00 86.00 417 VAL A O 1
ATOM 3344 N N . LYS A 1 418 ? 11.922 -7.508 -13.535 1.00 84.19 418 LYS A N 1
ATOM 3345 C CA . LYS A 1 418 ? 11.349 -8.811 -13.902 1.00 84.19 418 LYS A CA 1
ATOM 3346 C C . LYS A 1 418 ? 11.872 -9.926 -13.009 1.00 84.19 418 LYS A C 1
ATOM 3348 O O . LYS A 1 418 ? 13.029 -9.874 -12.583 1.00 84.19 418 LYS A O 1
ATOM 3353 N N . TYR A 1 419 ? 11.059 -10.962 -12.835 1.00 83.56 419 TYR A N 1
ATOM 3354 C CA . TYR A 1 419 ? 11.525 -12.283 -12.428 1.00 83.56 419 TYR A CA 1
ATOM 3355 C C . TYR A 1 419 ? 11.655 -13.186 -13.663 1.00 83.56 419 TYR A C 1
ATOM 3357 O O . TYR A 1 419 ? 10.747 -13.232 -14.496 1.00 83.56 419 TYR A O 1
ATOM 3365 N N . ALA A 1 420 ? 12.799 -13.854 -13.817 1.00 81.25 420 ALA A N 1
ATOM 3366 C CA . ALA A 1 420 ? 13.065 -14.834 -14.875 1.00 81.25 420 ALA A CA 1
ATOM 3367 C C . ALA A 1 420 ? 14.269 -15.709 -14.496 1.00 81.25 420 ALA A C 1
ATOM 3369 O O . ALA A 1 420 ? 15.165 -15.230 -13.815 1.00 81.25 420 ALA A O 1
ATOM 3370 N N . HIS A 1 421 ? 14.344 -16.958 -14.959 1.00 80.50 421 HIS A N 1
ATOM 3371 C CA . HIS A 1 421 ? 15.483 -17.864 -14.744 1.00 80.50 421 HIS A CA 1
ATOM 3372 C C . HIS A 1 421 ? 15.863 -18.078 -13.264 1.00 80.50 421 HIS A C 1
ATOM 3374 O O . HIS A 1 421 ? 17.009 -18.386 -12.949 1.00 80.50 421 HIS A O 1
ATOM 3380 N N . GLN A 1 422 ? 14.879 -17.973 -12.363 1.00 75.94 422 GLN A N 1
ATOM 3381 C CA . GLN A 1 422 ? 15.031 -17.959 -10.897 1.00 75.94 422 GLN A CA 1
ATOM 3382 C C . GLN A 1 422 ? 15.643 -16.677 -10.293 1.00 75.94 422 GLN A C 1
ATOM 3384 O O . GLN A 1 422 ? 15.826 -16.610 -9.077 1.00 75.94 422 GLN A O 1
ATOM 3389 N N . ASP A 1 423 ? 15.855 -15.643 -11.108 1.00 79.62 423 ASP A N 1
ATOM 3390 C CA . ASP A 1 423 ? 16.544 -14.399 -10.764 1.00 79.62 423 ASP A CA 1
ATOM 3391 C C . ASP A 1 423 ? 15.614 -13.183 -10.796 1.00 79.62 423 ASP A C 1
ATOM 3393 O O . ASP A 1 423 ? 14.609 -13.154 -11.512 1.00 79.62 423 ASP A O 1
ATOM 3397 N N . ILE A 1 424 ? 15.986 -12.134 -10.054 1.00 83.31 424 ILE A N 1
ATOM 3398 C CA . ILE A 1 424 ? 15.332 -10.823 -10.131 1.00 83.31 424 ILE A CA 1
ATOM 3399 C C . ILE A 1 424 ? 16.293 -9.831 -10.771 1.00 83.31 424 ILE A C 1
ATOM 3401 O O . ILE A 1 424 ? 17.355 -9.524 -10.224 1.00 83.31 424 ILE A O 1
ATOM 3405 N N . PHE A 1 425 ? 15.882 -9.301 -11.919 1.00 82.12 425 PHE A N 1
ATOM 3406 C CA . PHE A 1 425 ? 16.638 -8.311 -12.672 1.00 82.12 425 PHE A CA 1
ATOM 3407 C C . PHE A 1 425 ? 16.051 -6.927 -12.439 1.00 82.12 425 PHE A C 1
ATOM 3409 O O . PHE A 1 425 ? 14.871 -6.699 -12.700 1.00 82.12 425 PHE A O 1
ATOM 3416 N N . PHE A 1 426 ? 16.909 -5.996 -12.041 1.00 83.75 426 PHE A N 1
ATOM 3417 C CA . PHE A 1 426 ? 16.663 -4.562 -12.051 1.00 83.75 426 PHE A CA 1
ATOM 3418 C C . PHE A 1 426 ? 17.584 -3.959 -13.113 1.00 83.75 426 PHE A C 1
ATOM 3420 O O . PHE A 1 426 ? 18.804 -4.102 -13.030 1.00 83.75 426 PHE A O 1
ATOM 3427 N N . TYR A 1 427 ? 17.027 -3.292 -14.119 1.00 82.50 427 TYR A N 1
ATOM 3428 C CA . TYR A 1 427 ? 17.804 -2.761 -15.241 1.00 82.50 427 TYR A CA 1
ATOM 3429 C C . TYR A 1 427 ? 17.312 -1.380 -15.670 1.00 82.50 427 TYR A C 1
ATOM 3431 O O . TYR A 1 427 ? 16.162 -1.006 -15.456 1.00 82.50 427 TYR A O 1
ATOM 3439 N N . CYS A 1 428 ? 18.221 -0.602 -16.253 1.00 84.38 428 CYS A N 1
ATOM 3440 C CA . CYS A 1 428 ? 17.933 0.730 -16.770 1.00 84.38 428 CYS A CA 1
ATOM 3441 C C . CYS A 1 428 ? 17.384 0.631 -18.194 1.00 84.38 428 CYS A C 1
ATOM 3443 O O . CYS A 1 428 ? 18.001 -0.004 -19.049 1.00 84.38 428 CYS A O 1
ATOM 3445 N N . HIS A 1 429 ? 16.273 1.310 -18.460 1.00 85.19 429 HIS A N 1
ATOM 3446 C CA . HIS A 1 429 ? 15.633 1.361 -19.766 1.00 85.19 429 HIS A CA 1
ATOM 3447 C C . HIS A 1 429 ? 15.548 2.797 -20.288 1.00 85.19 429 HIS A C 1
ATOM 3449 O O . HIS A 1 429 ? 15.342 3.741 -19.521 1.00 85.19 429 HIS A O 1
ATOM 3455 N N . SER A 1 430 ? 15.665 2.961 -21.608 1.00 88.06 430 SER A N 1
ATOM 3456 C CA . SER A 1 430 ? 15.413 4.250 -22.255 1.00 88.06 430 SER A CA 1
ATOM 3457 C C . SER A 1 430 ? 13.915 4.591 -22.177 1.00 88.06 430 SER A C 1
ATOM 3459 O O . SER A 1 430 ? 13.088 3.722 -22.470 1.00 88.06 430 SER A O 1
ATOM 3461 N N . PRO A 1 431 ? 13.540 5.835 -21.833 1.00 88.06 431 PRO A N 1
ATOM 3462 C CA . PRO A 1 431 ? 12.148 6.244 -21.648 1.00 88.06 431 PRO A CA 1
ATOM 3463 C C . PRO A 1 431 ? 11.360 6.300 -22.961 1.00 88.06 431 PRO A C 1
ATOM 3465 O O . PRO A 1 431 ? 10.133 6.304 -22.935 1.00 88.06 431 PRO A O 1
ATOM 3468 N N . HIS A 1 432 ? 12.064 6.309 -24.097 1.00 89.31 432 HIS A N 1
ATOM 3469 C CA . HIS A 1 432 ? 11.501 6.335 -25.448 1.00 89.31 432 HIS A CA 1
ATOM 3470 C C . HIS A 1 432 ? 11.692 5.010 -26.203 1.00 89.31 432 HIS A C 1
ATOM 3472 O O . HIS A 1 432 ? 11.352 4.920 -27.380 1.00 89.31 432 HIS A O 1
ATOM 3478 N N . HIS A 1 433 ? 12.275 3.988 -25.567 1.00 88.88 433 HIS A N 1
ATOM 3479 C CA . HIS A 1 433 ? 12.330 2.650 -26.150 1.00 88.88 433 HIS A CA 1
ATOM 3480 C C . HIS A 1 433 ? 11.088 1.864 -25.723 1.00 88.88 433 HIS A C 1
ATOM 3482 O O . HIS A 1 433 ? 10.661 1.950 -24.571 1.00 88.88 433 HIS A O 1
ATOM 3488 N N . LYS A 1 434 ? 10.505 1.127 -26.668 1.00 91.56 434 LYS A N 1
ATOM 3489 C CA . LYS A 1 434 ? 9.362 0.238 -26.465 1.00 91.56 434 LYS A CA 1
ATOM 3490 C C . LYS A 1 434 ? 9.884 -1.191 -26.379 1.00 91.56 434 LYS A C 1
ATOM 3492 O O . LYS A 1 434 ? 10.637 -1.603 -27.257 1.00 91.56 434 LYS A O 1
ATOM 3497 N N . ASP A 1 435 ? 9.423 -1.930 -25.380 1.00 90.06 435 ASP A N 1
ATOM 3498 C CA . ASP A 1 435 ? 9.600 -3.376 -25.274 1.00 90.06 435 ASP A CA 1
ATOM 3499 C C . ASP A 1 435 ? 8.210 -4.031 -25.217 1.00 90.06 435 ASP A C 1
ATOM 3501 O O . ASP A 1 435 ? 7.315 -3.574 -24.504 1.00 90.06 435 ASP A O 1
ATOM 3505 N N . GLU A 1 436 ? 8.006 -5.076 -26.013 1.00 90.56 436 GLU A N 1
ATOM 3506 C CA . GLU A 1 436 ? 6.734 -5.803 -26.124 1.00 90.56 436 GLU A CA 1
ATOM 3507 C C . GLU A 1 436 ? 6.518 -6.791 -24.967 1.00 90.56 436 GLU A C 1
ATOM 3509 O O . GLU A 1 436 ? 5.456 -7.390 -24.858 1.00 90.56 436 GLU A O 1
ATOM 3514 N N . GLN A 1 437 ? 7.497 -6.950 -24.072 1.00 90.56 437 GLN A N 1
ATOM 3515 C CA . GLN A 1 437 ? 7.414 -7.807 -22.887 1.00 90.56 437 GLN A CA 1
ATOM 3516 C C . GLN A 1 437 ? 7.464 -7.022 -21.567 1.00 90.56 437 GLN A C 1
ATOM 3518 O O . GLN A 1 437 ? 7.545 -7.633 -20.497 1.00 90.56 437 GLN A O 1
ATOM 3523 N N . ILE A 1 438 ? 7.406 -5.686 -21.624 1.00 92.44 438 ILE A N 1
ATOM 3524 C CA . ILE A 1 438 ? 7.391 -4.807 -20.450 1.00 92.44 438 ILE A CA 1
ATOM 3525 C C . ILE A 1 438 ? 6.143 -3.910 -20.487 1.00 92.44 438 ILE A C 1
ATOM 3527 O O . ILE A 1 438 ? 5.844 -3.251 -21.488 1.00 92.44 438 ILE A O 1
ATOM 3531 N N . GLY A 1 439 ? 5.398 -3.896 -19.381 1.00 94.12 439 GLY A N 1
ATOM 3532 C CA . GLY A 1 439 ? 4.272 -2.993 -19.146 1.00 94.12 439 GLY A CA 1
ATOM 3533 C C . GLY A 1 439 ? 4.542 -2.024 -18.003 1.00 94.12 439 GLY A C 1
ATOM 3534 O O . GLY A 1 439 ? 5.689 -1.807 -17.625 1.00 94.12 439 GLY A O 1
ATOM 3535 N N . ALA A 1 440 ? 3.496 -1.453 -17.416 1.00 94.06 440 ALA A N 1
ATOM 3536 C CA . ALA A 1 440 ? 3.612 -0.656 -16.199 1.00 94.06 440 ALA A CA 1
ATOM 3537 C C . ALA A 1 440 ? 2.507 -1.012 -15.205 1.00 94.06 440 ALA A C 1
ATOM 3539 O O . ALA A 1 440 ? 1.426 -1.468 -15.582 1.00 94.06 440 ALA A O 1
ATOM 3540 N N . ARG A 1 441 ? 2.785 -0.771 -13.924 1.00 93.19 441 ARG A N 1
ATOM 3541 C CA . ARG A 1 441 ? 1.840 -0.942 -12.822 1.00 93.19 441 ARG A CA 1
ATOM 3542 C C . ARG A 1 441 ? 1.543 0.402 -12.195 1.00 93.19 441 ARG A C 1
ATOM 3544 O O . ARG A 1 441 ? 2.463 1.130 -11.814 1.00 93.19 441 ARG A O 1
ATOM 3551 N N . PHE A 1 442 ? 0.260 0.717 -12.096 1.00 95.38 442 PHE A N 1
ATOM 3552 C CA . PHE A 1 442 ? -0.218 1.910 -11.414 1.00 95.38 442 PHE A CA 1
ATOM 3553 C C . PHE A 1 442 ? -0.830 1.526 -10.063 1.00 95.38 442 PHE A C 1
ATOM 3555 O O . PHE A 1 442 ? -1.261 0.386 -9.867 1.00 95.38 442 PHE A O 1
ATOM 3562 N N . VAL A 1 443 ? -0.827 2.475 -9.131 1.00 96.94 443 VAL A N 1
ATOM 3563 C CA . VAL A 1 443 ? -1.307 2.331 -7.752 1.00 96.94 443 VAL A CA 1
ATOM 3564 C C . VAL A 1 443 ? -2.083 3.572 -7.343 1.00 96.94 443 VAL A C 1
ATOM 3566 O O . VAL A 1 443 ? -1.716 4.687 -7.717 1.00 96.94 443 VAL A O 1
ATOM 3569 N N . VAL A 1 444 ? -3.138 3.392 -6.557 1.00 97.00 444 VAL A N 1
ATOM 3570 C CA . VAL A 1 444 ? -3.916 4.506 -6.000 1.00 97.00 444 VAL A CA 1
ATOM 3571 C C . VAL A 1 444 ? -3.425 4.760 -4.581 1.00 97.00 444 VAL A C 1
ATOM 3573 O O . VAL A 1 444 ? -3.339 3.831 -3.784 1.00 97.00 444 VAL A O 1
ATOM 3576 N N . GLU A 1 445 ? -3.054 5.996 -4.270 1.00 95.06 445 GLU A N 1
ATOM 3577 C CA . GLU A 1 445 ? -2.621 6.394 -2.926 1.00 95.06 445 GLU A CA 1
ATOM 3578 C C . GLU A 1 445 ? -3.835 6.794 -2.078 1.00 95.06 445 GLU A C 1
ATOM 3580 O O . GLU A 1 445 ? -4.795 7.349 -2.617 1.00 95.06 445 GLU A O 1
ATOM 3585 N N . VAL A 1 446 ? -3.801 6.483 -0.777 1.00 91.62 446 VAL A N 1
ATOM 3586 C CA . VAL A 1 446 ? -4.890 6.660 0.211 1.00 91.62 446 VAL A CA 1
ATOM 3587 C C . VAL A 1 446 ? -4.700 7.947 1.019 1.00 91.62 446 VAL A C 1
ATOM 3589 O O . VAL A 1 446 ? -3.655 8.079 1.680 1.00 91.62 446 VAL A O 1
#

Radius of gyration: 30.18 Å; chains: 1; bounding box: 74×86×100 Å